Protein AF-A0ABD3V8M8-F1 (afdb_monomer_lite)

pLDDT: mean 83.66, std 17.3, range [27.36, 97.94]

Organism: Sinanodonta woodiana (NCBI:txid1069815)

Sequence (387 aa):
MGSSLWENGREEFEVKFHVQVLQKCHTELVKNLDVDLVLDYMASKEIIHPVTMRDIRELKITSVMTRELIQYLMKRDDQFYQKFKECLEESGQQHLKKHLENVEKNTEVKESEDASCDRSSQTNSVNTEMKSSKRPVNTISSLSKGSTDWTLLVRVISKSNIFRKRKMDGRYYKIIKYFSVFFRDESGEIRGVFFKDSVKNFEQFYDLLQIKQVFYVSGASVTETNPLYDRAYLELKINNKTTIEPCRVGVDIPIIGEYRFTKINGLRYRQNDEFVDVIGVVDSIGEIETIPTKYKKEETKRELNLVDQSGMVVTVTFWGRHARSIGVKLKKIIALLRVKVSDWRGLSLSMQASTLMHIEPDIQETHLLRKWYDDIGNGKVFTMVFR

Secondary structure (DSSP, 8-state):
----------------HHHHHHHHHHHHHHHH--HHHHHHHHHHTT-S-HHHHHHHHTT--HHHHHHHHHHHHHTS-HHHHHHHHHHHHHTT-HHHHHHHHHHHHHHHHHHHHTTS------------------PPPBPGGG--TT--S-EEEEEEEEE---EEEEEEETTEEEEEEEEEEEEE-SS-EEEEEEETTT-TTHHHHHHH--TT-EEEEESPEEEEPPTTT-S-SEEEEE-TT-EEEE--S-----SS----BPPGGGGGGSPTT-EEEEEEEEEEEPPPEEEE-TTS-EEEEEEEEEE-TTSEEEEEEEEHHHHH-----TT-EEEEEEEEEE-TTSSEEE--TT-EEEES-SSHHHHHHHHHIIIIITTPPPEEP--

Foldseek 3Di:
DDDDDDDDDDPDPDQALLLVLLVVCVVVQLVDPPLLQLLVLCVVVVLDDPVLSVVLVVVVDSSSSSVSVSVVQSVDHVVSVVVSLVSCVVSVVPVSSVSSVVSSVVVVVVVVVVVDDDDDDDDDDDDDDDDDPPQDADAPVPDDAFDFFHKHWWAWLAKFDWDWDWDDDPPDTDIKTKIKTWIFAPVGIAIEIEIVVFAVCRVVCNVVRDHGFIKIKHRFGWHADDQLVFPDRIHTYDGHRIDIGTDPDPDDGDSDDDADADEQLNLQVPDASGFHKHKFFFADKADWDWDQDPVRDIKIKIWTWGDFPVLEIAIEIDIHPCNVCVVDDGRWMKIKGRWGWHCVVFTHTYDDSPIDIDIQPPDPRSVVRNVCCVPPVPPDDGHYHGD

Radius of gyration: 25.86 Å; chains: 1; bounding box: 77×68×61 Å

Structure (mmCIF, N/CA/C/O backbone):
data_AF-A0ABD3V8M8-F1
#
_entry.id   AF-A0ABD3V8M8-F1
#
loop_
_atom_site.group_PDB
_atom_site.id
_atom_site.type_symbol
_atom_site.label_atom_id
_atom_site.label_alt_id
_atom_site.label_comp_id
_atom_site.label_asym_id
_atom_site.label_entity_id
_atom_site.label_seq_id
_atom_site.pdbx_PDB_ins_code
_atom_site.Cartn_x
_atom_site.Cartn_y
_atom_site.Cartn_z
_atom_site.occupancy
_atom_site.B_iso_or_equiv
_atom_site.auth_seq_id
_atom_site.auth_comp_id
_atom_site.auth_asym_id
_atom_site.auth_atom_id
_atom_site.pdbx_PDB_model_num
ATOM 1 N N . MET A 1 1 ? 53.193 -2.538 -29.709 1.00 36.38 1 MET A N 1
ATOM 2 C CA . MET A 1 1 ? 53.057 -3.951 -29.295 1.00 36.38 1 MET A CA 1
ATOM 3 C C . MET A 1 1 ? 53.160 -3.989 -27.783 1.00 36.38 1 MET A C 1
ATOM 5 O O . MET A 1 1 ? 54.086 -3.382 -27.268 1.00 36.38 1 MET A O 1
ATOM 9 N N . GLY A 1 2 ? 52.202 -4.618 -27.101 1.00 33.72 2 GLY A N 1
ATOM 10 C CA . GLY A 1 2 ? 52.181 -4.725 -25.637 1.00 33.72 2 GLY A CA 1
ATOM 11 C C . GLY A 1 2 ? 50.814 -4.399 -25.039 1.00 33.72 2 GLY A C 1
ATOM 12 O O . GLY A 1 2 ? 50.649 -3.359 -24.417 1.00 33.72 2 GLY A O 1
ATOM 13 N N . SER A 1 3 ? 49.839 -5.273 -25.294 1.00 30.88 3 SER A N 1
ATOM 14 C CA . SER A 1 3 ? 48.557 -5.364 -24.582 1.00 30.88 3 SER A CA 1
ATOM 15 C C . SER A 1 3 ? 48.556 -6.673 -23.774 1.00 30.88 3 SER A C 1
ATOM 17 O O . SER A 1 3 ? 49.321 -7.576 -24.115 1.00 30.88 3 SER A O 1
ATOM 19 N N . SER A 1 4 ? 47.672 -6.773 -22.775 1.00 29.58 4 SER A N 1
ATOM 20 C CA . SER A 1 4 ? 47.567 -7.767 -21.675 1.00 29.58 4 SER A CA 1
ATOM 21 C C . SER A 1 4 ? 48.453 -7.417 -20.468 1.00 29.58 4 SER A C 1
ATOM 23 O O . SER A 1 4 ? 49.637 -7.157 -20.619 1.00 29.58 4 SER A O 1
ATOM 25 N N . LEU A 1 5 ? 47.933 -7.253 -19.247 1.00 29.69 5 LEU A N 1
ATOM 26 C CA . LEU A 1 5 ? 47.105 -8.197 -18.496 1.00 29.69 5 LEU A CA 1
ATOM 27 C C . LEU A 1 5 ? 46.041 -7.471 -17.644 1.00 29.69 5 LEU A C 1
ATOM 29 O O . LEU A 1 5 ? 46.367 -6.795 -16.673 1.00 29.69 5 LEU A O 1
ATOM 33 N N . TRP A 1 6 ? 44.769 -7.664 -17.989 1.00 32.56 6 TRP A N 1
ATOM 34 C CA . TRP A 1 6 ? 43.633 -7.537 -17.072 1.00 32.56 6 TRP A CA 1
ATOM 35 C C . TRP A 1 6 ? 42.744 -8.760 -17.299 1.00 32.56 6 TRP A C 1
ATOM 37 O O . TRP A 1 6 ? 41.742 -8.690 -18.002 1.00 32.56 6 TRP A O 1
ATOM 47 N N . GLU A 1 7 ? 43.142 -9.895 -16.738 1.00 34.44 7 GLU A N 1
ATOM 48 C CA . GLU A 1 7 ? 42.256 -11.037 -16.521 1.00 34.44 7 GLU A CA 1
ATOM 49 C C . GLU A 1 7 ? 42.127 -11.212 -15.013 1.00 34.44 7 GLU A C 1
ATOM 51 O O . GLU A 1 7 ? 42.996 -11.774 -14.361 1.00 34.44 7 GLU A O 1
ATOM 56 N N . ASN A 1 8 ? 41.050 -10.662 -14.456 1.00 32.38 8 ASN A N 1
ATOM 57 C CA . ASN A 1 8 ? 40.520 -11.095 -13.172 1.00 32.38 8 ASN A CA 1
ATOM 58 C C . ASN A 1 8 ? 39.045 -11.425 -13.384 1.00 32.38 8 ASN A C 1
ATOM 60 O O . ASN A 1 8 ? 38.299 -10.658 -14.000 1.00 32.38 8 ASN A O 1
ATOM 64 N N . GLY A 1 9 ? 38.701 -12.635 -12.953 1.00 29.36 9 GLY A N 1
ATOM 65 C CA . GLY A 1 9 ? 37.563 -13.408 -13.410 1.00 29.36 9 GLY A CA 1
ATOM 66 C C . GLY A 1 9 ? 36.205 -12.807 -13.076 1.00 29.36 9 GLY A C 1
ATOM 67 O O . GLY A 1 9 ? 35.967 -12.263 -11.999 1.00 29.36 9 GLY A O 1
ATOM 68 N N . ARG A 1 10 ? 35.288 -12.968 -14.028 1.00 32.22 10 ARG A N 1
ATOM 69 C CA . ARG A 1 10 ? 33.863 -13.071 -13.743 1.00 32.22 10 ARG A CA 1
ATOM 70 C C . ARG A 1 10 ? 33.610 -14.516 -13.325 1.00 32.22 10 ARG A C 1
ATOM 72 O O . ARG A 1 10 ? 33.565 -15.386 -14.184 1.00 32.22 10 ARG A O 1
ATOM 79 N N . GLU A 1 11 ? 33.477 -14.763 -12.028 1.00 31.34 11 GLU A N 1
ATOM 80 C CA . GLU A 1 11 ? 32.766 -15.951 -11.558 1.00 31.34 11 GLU A CA 1
ATOM 81 C C . GLU A 1 11 ? 31.283 -15.749 -11.900 1.00 31.34 11 GLU A C 1
ATOM 83 O O . GLU A 1 11 ? 30.602 -14.891 -11.331 1.00 31.34 11 GLU A O 1
ATOM 88 N N . GLU A 1 12 ? 30.797 -16.477 -12.904 1.00 32.91 12 GLU A N 1
ATOM 89 C CA . GLU A 1 12 ? 29.366 -16.691 -13.092 1.00 32.91 12 GLU A CA 1
ATOM 90 C C . GLU A 1 12 ? 28.855 -17.440 -11.857 1.00 32.91 12 GLU A C 1
ATOM 92 O O . GLU A 1 12 ? 29.271 -18.563 -11.583 1.00 32.91 12 GLU A O 1
ATOM 97 N N . PHE A 1 13 ? 27.989 -16.801 -11.066 1.00 40.09 13 PHE A N 1
ATOM 98 C CA . PHE A 1 13 ? 27.285 -17.473 -9.977 1.00 40.09 13 PHE A CA 1
ATOM 99 C C . PHE A 1 13 ? 26.282 -18.450 -10.591 1.00 40.09 13 PHE A C 1
ATOM 101 O O . PHE A 1 13 ? 25.132 -18.095 -10.852 1.00 40.09 13 PHE A O 1
ATOM 108 N N . GLU A 1 14 ? 26.733 -19.673 -10.843 1.00 46.88 14 GLU A N 1
ATOM 109 C CA . GLU A 1 14 ? 25.865 -20.797 -11.157 1.00 46.88 14 GLU A CA 1
ATOM 110 C C . GLU A 1 14 ? 24.851 -20.948 -10.013 1.00 46.88 14 GLU A C 1
ATOM 112 O O . GLU A 1 14 ? 25.204 -21.073 -8.833 1.00 46.88 14 GLU A O 1
ATOM 117 N N . VAL A 1 15 ? 23.562 -20.823 -10.337 1.00 60.47 15 VAL A N 1
ATOM 118 C CA . VAL A 1 15 ? 22.492 -20.953 -9.347 1.00 60.47 15 VAL A CA 1
ATOM 119 C C . VAL A 1 15 ? 22.455 -22.412 -8.918 1.00 60.47 15 VAL A C 1
ATOM 121 O O . VAL A 1 15 ? 21.972 -23.260 -9.664 1.00 60.47 15 VAL A O 1
ATOM 124 N N . LYS A 1 16 ? 22.967 -22.684 -7.712 1.00 79.25 16 LYS A N 1
ATOM 125 C CA . LYS A 1 16 ? 23.054 -24.032 -7.138 1.00 79.25 16 LYS A CA 1
ATOM 126 C C . LYS A 1 16 ? 21.720 -24.771 -7.276 1.00 79.25 16 LYS A C 1
ATOM 128 O O . LYS A 1 16 ? 20.665 -24.215 -6.965 1.00 79.25 16 LYS A O 1
ATOM 133 N N . PHE A 1 17 ? 21.775 -26.028 -7.698 1.00 83.50 17 PHE A N 1
ATOM 134 C CA . PHE A 1 17 ? 20.607 -26.854 -8.011 1.00 83.50 17 PHE A CA 1
ATOM 135 C C . PHE A 1 17 ? 19.557 -26.871 -6.882 1.00 83.50 17 PHE A C 1
ATOM 137 O O . PHE A 1 17 ? 18.370 -26.637 -7.129 1.00 83.50 17 PHE A O 1
ATOM 144 N N . HIS A 1 18 ? 19.982 -27.014 -5.618 1.00 87.69 18 HIS A N 1
ATOM 145 C CA . HIS A 1 18 ? 19.052 -27.002 -4.481 1.00 87.69 18 HIS A CA 1
ATOM 146 C C . HIS A 1 18 ? 18.259 -25.694 -4.332 1.00 87.69 18 HIS A C 1
ATOM 148 O O . HIS A 1 18 ? 17.133 -25.708 -3.832 1.00 87.69 18 HIS A O 1
ATOM 154 N N . VAL A 1 19 ? 18.810 -24.558 -4.770 1.00 87.44 19 VAL A N 1
ATOM 155 C CA . VAL A 1 19 ? 18.136 -23.253 -4.714 1.00 87.44 19 VAL A CA 1
ATOM 156 C C . VAL A 1 19 ? 16.928 -23.259 -5.644 1.00 87.44 19 VAL A C 1
ATOM 158 O O . VAL A 1 19 ? 15.850 -22.815 -5.246 1.00 87.44 19 VAL A O 1
ATOM 161 N N . GLN A 1 20 ? 17.070 -23.823 -6.847 1.00 86.69 20 GLN A N 1
ATOM 162 C CA . GLN A 1 20 ? 15.970 -23.951 -7.805 1.00 86.69 20 GLN A CA 1
ATOM 163 C C . GLN A 1 20 ? 14.861 -24.871 -7.271 1.00 86.69 20 GLN A C 1
ATOM 165 O O . GLN A 1 20 ? 13.671 -24.576 -7.410 1.00 86.69 20 GLN A O 1
ATOM 170 N N . VAL A 1 21 ? 15.244 -25.974 -6.623 1.00 89.00 21 VAL A N 1
ATOM 171 C CA . VAL A 1 21 ? 14.307 -26.934 -6.022 1.00 89.00 21 VAL A CA 1
ATOM 172 C C . VAL A 1 21 ? 13.547 -26.294 -4.857 1.00 89.00 21 VAL A C 1
ATOM 174 O O . VAL A 1 21 ? 12.318 -26.354 -4.814 1.00 89.00 21 VAL A O 1
ATOM 177 N N . LEU A 1 22 ? 14.245 -25.608 -3.946 1.00 88.94 22 LEU A N 1
ATOM 178 C CA . LEU A 1 22 ? 13.628 -24.907 -2.814 1.00 88.94 22 LEU A CA 1
ATOM 179 C C . LEU A 1 22 ? 12.677 -23.790 -3.263 1.00 88.94 22 LEU A C 1
ATOM 181 O O . LEU A 1 22 ? 11.625 -23.613 -2.650 1.00 88.94 22 LEU A O 1
ATOM 185 N N . GLN A 1 23 ? 12.993 -23.075 -4.347 1.00 86.62 23 GLN A N 1
ATOM 186 C CA . GLN A 1 23 ? 12.099 -22.065 -4.928 1.00 86.62 23 GLN A CA 1
ATOM 187 C C . GLN A 1 23 ? 10.798 -22.679 -5.455 1.00 86.62 23 GLN A C 1
ATOM 189 O O . GLN A 1 23 ? 9.720 -22.146 -5.189 1.00 86.62 23 GLN A O 1
ATOM 194 N N . LYS A 1 24 ? 10.877 -23.817 -6.157 1.00 88.00 24 LYS A N 1
ATOM 195 C CA . LYS A 1 24 ? 9.699 -24.539 -6.672 1.00 88.00 24 LYS A CA 1
ATOM 196 C C . LYS A 1 24 ? 8.842 -25.130 -5.545 1.00 88.00 24 LYS A C 1
ATOM 198 O O . LYS A 1 24 ? 7.618 -25.116 -5.640 1.00 88.00 24 LYS A O 1
ATOM 203 N N . CYS A 1 25 ? 9.471 -25.592 -4.466 1.00 87.69 25 CYS A N 1
ATOM 204 C CA . CYS A 1 25 ? 8.803 -26.233 -3.327 1.00 87.69 25 CYS A CA 1
ATOM 205 C C . CYS A 1 25 ? 8.387 -25.261 -2.214 1.00 87.69 25 CYS A C 1
ATOM 207 O O . CYS A 1 25 ? 7.766 -25.678 -1.237 1.00 87.69 25 CYS A O 1
ATOM 209 N N . HIS A 1 26 ? 8.714 -23.970 -2.335 1.00 88.50 26 HIS A N 1
ATOM 210 C CA . HIS A 1 26 ? 8.552 -22.978 -1.271 1.00 88.50 26 HIS A CA 1
ATOM 211 C C . HIS A 1 26 ? 7.131 -22.952 -0.691 1.00 88.50 26 HIS A C 1
ATOM 213 O O . HIS A 1 26 ? 6.944 -22.976 0.523 1.00 88.50 26 HIS A O 1
ATOM 219 N N . THR A 1 27 ? 6.111 -22.922 -1.551 1.00 81.56 27 THR A N 1
ATOM 220 C CA . THR A 1 27 ? 4.706 -22.878 -1.119 1.00 81.56 27 THR A CA 1
ATOM 221 C C . THR A 1 27 ? 4.294 -24.139 -0.365 1.00 81.56 27 THR A C 1
ATOM 223 O O . THR A 1 27 ? 3.556 -24.040 0.613 1.00 81.56 27 THR A O 1
ATOM 226 N N . GLU A 1 28 ? 4.776 -25.303 -0.797 1.00 87.94 28 GLU A N 1
ATOM 227 C CA . GLU A 1 28 ? 4.452 -26.585 -0.172 1.00 87.94 28 GLU A CA 1
ATOM 228 C C . GLU A 1 28 ? 5.120 -26.716 1.199 1.00 87.94 28 GLU A C 1
ATOM 230 O O . GLU A 1 28 ? 4.474 -27.112 2.168 1.00 87.94 28 GLU A O 1
ATOM 235 N N . LEU A 1 29 ? 6.382 -26.287 1.309 1.00 88.00 29 LEU A N 1
ATOM 236 C CA . LEU A 1 29 ? 7.105 -26.239 2.578 1.00 88.00 29 LEU A CA 1
ATOM 237 C C . LEU A 1 29 ? 6.437 -25.270 3.561 1.00 88.00 29 LEU A C 1
ATOM 239 O O . LEU A 1 29 ? 6.158 -25.647 4.688 1.00 88.00 29 LEU A O 1
ATOM 243 N N . VAL A 1 30 ? 6.092 -24.048 3.142 1.00 89.56 30 VAL A N 1
ATOM 244 C CA . VAL A 1 30 ? 5.440 -23.058 4.028 1.00 89.56 30 VAL A CA 1
ATOM 245 C C . VAL A 1 30 ? 4.093 -23.539 4.575 1.00 89.56 30 VAL A C 1
ATOM 247 O O . VAL A 1 30 ? 3.696 -23.116 5.660 1.00 89.56 30 VAL A O 1
ATOM 250 N N . LYS A 1 31 ? 3.377 -24.388 3.832 1.00 86.19 31 LYS A N 1
ATOM 251 C CA . LYS A 1 31 ? 2.075 -24.919 4.250 1.00 86.19 31 LYS A CA 1
ATOM 252 C C . LYS A 1 31 ? 2.182 -26.110 5.194 1.00 86.19 31 LYS A C 1
ATOM 254 O O . LYS A 1 31 ? 1.346 -26.229 6.082 1.00 86.19 31 LYS A O 1
ATOM 259 N N . ASN A 1 32 ? 3.160 -26.983 4.973 1.00 89.69 32 ASN A N 1
ATOM 260 C CA . ASN A 1 32 ? 3.147 -28.329 5.547 1.00 89.69 32 ASN A CA 1
ATOM 261 C C . ASN A 1 32 ? 4.366 -28.649 6.425 1.00 89.69 32 ASN A C 1
ATOM 263 O O . ASN A 1 32 ? 4.366 -29.684 7.084 1.00 89.69 32 ASN A O 1
ATOM 267 N N . LEU A 1 33 ? 5.398 -27.798 6.437 1.00 92.94 33 LEU A N 1
ATOM 268 C CA . LEU A 1 33 ? 6.588 -28.004 7.258 1.00 92.94 33 LEU A CA 1
ATOM 269 C C . LEU A 1 33 ? 6.295 -27.683 8.725 1.00 92.94 33 LEU A C 1
ATOM 271 O O . LEU A 1 33 ? 6.003 -26.538 9.077 1.00 92.94 33 LEU A O 1
ATOM 275 N N . ASP A 1 34 ? 6.479 -28.674 9.593 1.00 93.50 34 ASP A N 1
ATOM 276 C CA . ASP A 1 34 ? 6.664 -28.432 11.020 1.00 93.50 34 ASP A CA 1
ATOM 277 C C . ASP A 1 34 ? 8.107 -27.964 11.247 1.00 93.50 34 ASP A C 1
ATOM 279 O O . ASP A 1 34 ? 9.053 -28.751 11.370 1.00 93.50 34 ASP A O 1
ATOM 283 N N . VAL A 1 35 ? 8.270 -26.642 11.187 1.00 92.88 35 VAL A N 1
ATOM 284 C CA . VAL A 1 35 ? 9.564 -25.962 11.260 1.00 92.88 35 VAL A CA 1
ATOM 285 C C . VAL A 1 35 ? 10.217 -26.102 12.630 1.00 92.88 35 VAL A C 1
ATOM 287 O O . VAL A 1 35 ? 11.436 -26.214 12.694 1.00 92.88 35 VAL A O 1
ATOM 290 N N . ASP A 1 36 ? 9.443 -26.133 13.716 1.00 91.06 36 ASP A N 1
ATOM 291 C CA . ASP A 1 36 ? 10.000 -26.247 15.065 1.00 91.06 36 ASP A CA 1
ATOM 292 C C . ASP A 1 36 ? 10.630 -27.618 15.273 1.00 91.06 36 ASP A C 1
ATOM 294 O O . ASP A 1 36 ? 11.770 -27.701 15.737 1.00 91.06 36 ASP A O 1
ATOM 298 N N . LEU A 1 37 ? 9.929 -28.669 14.839 1.00 91.88 37 LEU A N 1
ATOM 299 C CA . LEU A 1 37 ? 10.444 -30.028 14.895 1.00 91.88 37 LEU A CA 1
ATOM 300 C C . LEU A 1 37 ? 11.715 -30.168 14.049 1.00 91.88 37 LEU A C 1
ATOM 302 O O . LEU A 1 37 ? 12.717 -30.703 14.511 1.00 91.88 37 LEU A O 1
ATOM 306 N N . VAL A 1 38 ? 11.722 -29.639 12.824 1.00 92.75 38 VAL A N 1
ATOM 307 C CA . VAL A 1 38 ? 12.903 -29.725 11.945 1.00 92.75 38 VAL A CA 1
ATOM 308 C C . VAL A 1 38 ? 14.083 -28.930 12.486 1.00 92.75 38 VAL A C 1
ATOM 310 O O . VAL A 1 38 ? 15.213 -29.407 12.399 1.00 92.75 38 VAL A O 1
ATOM 313 N N . LEU A 1 39 ? 13.850 -27.762 13.088 1.00 92.12 39 LEU A N 1
ATOM 314 C CA . LEU A 1 39 ? 14.908 -26.988 13.731 1.00 92.12 39 LEU A CA 1
ATOM 315 C C . LEU A 1 39 ? 15.575 -27.779 14.862 1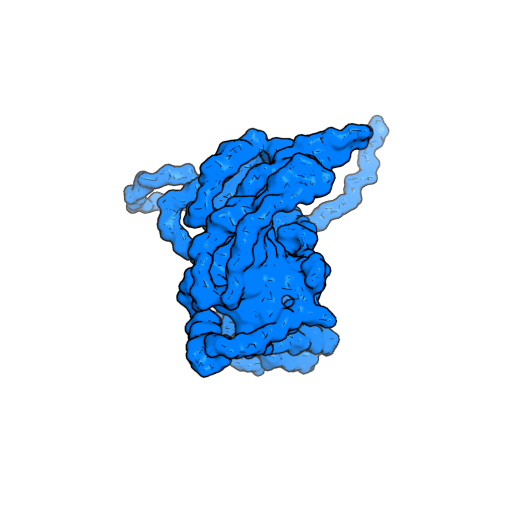.00 92.12 39 LEU A C 1
ATOM 317 O O . LEU A 1 39 ? 16.803 -27.773 14.933 1.00 92.12 39 LEU A O 1
ATOM 321 N N . ASP A 1 40 ? 14.811 -28.495 15.694 1.00 90.75 40 ASP A N 1
ATOM 322 C CA . ASP A 1 40 ? 15.369 -29.321 16.776 1.00 90.75 40 ASP A CA 1
ATOM 323 C C . ASP A 1 40 ? 16.269 -30.447 16.245 1.00 90.75 40 ASP A C 1
ATOM 325 O O . ASP A 1 40 ? 17.369 -30.654 16.762 1.00 90.75 40 ASP A O 1
ATOM 329 N N . TYR A 1 41 ? 15.867 -31.116 15.159 1.00 91.06 41 TYR A N 1
ATOM 330 C CA . TYR A 1 41 ? 16.704 -32.125 14.495 1.00 91.06 41 TYR A CA 1
ATOM 331 C C . TYR A 1 41 ? 17.927 -31.519 13.794 1.00 91.06 41 TYR A C 1
ATOM 333 O O . TYR A 1 41 ? 19.006 -32.110 13.786 1.00 91.06 41 TYR A O 1
ATOM 341 N N . MET A 1 42 ? 17.801 -30.325 13.212 1.00 92.44 42 MET A N 1
ATOM 342 C CA . MET A 1 42 ? 18.949 -29.625 12.634 1.00 92.44 42 MET A CA 1
ATOM 343 C C . MET A 1 42 ? 19.948 -29.193 13.714 1.00 92.44 42 MET A C 1
ATOM 345 O O . MET A 1 42 ? 21.152 -29.183 13.460 1.00 92.44 42 MET A O 1
ATOM 349 N N . ALA A 1 43 ? 19.476 -28.841 14.911 1.00 89.62 43 ALA A N 1
ATOM 350 C CA . ALA A 1 43 ? 20.338 -28.487 16.032 1.00 89.62 43 ALA A CA 1
ATOM 351 C C . ALA A 1 43 ? 21.032 -29.716 16.633 1.00 89.62 43 ALA A C 1
ATOM 353 O O . ALA A 1 43 ? 22.230 -29.650 16.901 1.00 89.62 43 ALA A O 1
ATOM 354 N N . SER A 1 44 ? 20.328 -30.844 16.788 1.00 89.19 44 SER A N 1
ATOM 355 C CA . SER A 1 44 ? 20.919 -32.083 17.323 1.00 89.19 44 SER A CA 1
ATOM 356 C C . SER A 1 44 ? 22.042 -32.646 16.445 1.00 89.19 44 SER A C 1
ATOM 358 O O . SER A 1 44 ? 22.958 -33.286 16.954 1.00 89.19 44 SER A O 1
ATOM 360 N N . LYS A 1 45 ? 22.003 -32.361 15.138 1.00 86.38 45 LYS A N 1
ATOM 361 C CA . LYS A 1 45 ? 23.038 -32.719 14.157 1.00 86.38 45 LYS A CA 1
ATOM 362 C C . LYS A 1 45 ? 24.096 -31.634 13.919 1.00 86.38 45 LYS A C 1
ATOM 364 O O . LYS A 1 45 ? 24.886 -31.763 12.985 1.00 86.38 45 LYS A O 1
ATOM 369 N N . GLU A 1 46 ? 24.079 -30.548 14.694 1.00 85.50 46 GLU A N 1
ATOM 370 C CA . GLU A 1 46 ? 24.973 -29.389 14.526 1.00 85.50 46 GLU A CA 1
ATOM 371 C C . GLU A 1 46 ? 24.923 -28.768 13.110 1.00 85.50 46 GLU A C 1
ATOM 373 O O . GLU A 1 46 ? 25.874 -28.144 12.639 1.00 85.50 46 GLU A O 1
ATOM 378 N N . ILE A 1 47 ? 23.794 -28.926 12.409 1.00 87.25 47 ILE A N 1
ATOM 379 C CA . ILE A 1 47 ? 23.574 -28.378 11.064 1.00 87.25 47 ILE A CA 1
ATOM 380 C C . ILE A 1 47 ? 23.283 -26.879 11.165 1.00 87.25 47 ILE A C 1
ATOM 382 O O . ILE A 1 47 ? 23.806 -26.088 10.386 1.00 87.25 47 ILE A O 1
ATOM 386 N N . ILE A 1 48 ? 22.459 -26.460 12.129 1.00 89.06 48 ILE A N 1
ATOM 387 C CA . ILE A 1 48 ? 22.106 -25.049 12.327 1.00 89.06 48 ILE A CA 1
ATOM 388 C C . ILE A 1 48 ? 22.772 -24.473 13.578 1.00 89.06 48 ILE A C 1
ATOM 390 O O . ILE A 1 48 ? 22.805 -25.097 14.635 1.00 89.06 48 ILE A O 1
ATOM 394 N N . HIS A 1 49 ? 23.280 -23.244 13.469 1.00 87.06 49 HIS A N 1
ATOM 395 C CA . HIS A 1 49 ? 23.874 -22.550 14.608 1.00 87.06 49 HIS A CA 1
ATOM 396 C C . HIS A 1 49 ? 22.790 -22.157 15.638 1.00 87.06 49 HIS A C 1
ATOM 398 O O . HIS A 1 49 ? 21.752 -21.623 15.228 1.00 87.06 49 HIS A O 1
ATOM 404 N N . PRO A 1 50 ? 23.028 -22.308 16.959 1.00 82.31 50 PRO A N 1
ATOM 405 C CA . PRO A 1 50 ? 22.028 -22.020 17.996 1.00 82.31 50 PRO A CA 1
ATOM 406 C C . PRO A 1 50 ? 21.449 -20.600 17.948 1.00 82.31 50 PRO A C 1
ATOM 408 O O . PRO A 1 50 ? 20.268 -20.398 18.213 1.00 82.31 50 PRO A O 1
ATOM 411 N N . VAL A 1 51 ? 22.264 -19.610 17.562 1.00 86.69 51 VAL A N 1
ATOM 412 C CA . VAL A 1 51 ? 21.802 -18.219 17.383 1.00 86.69 51 VAL A CA 1
ATOM 413 C C . VAL A 1 51 ? 20.794 -18.118 16.239 1.00 86.69 51 VAL A C 1
ATOM 415 O O . VAL A 1 51 ? 19.714 -17.584 16.440 1.00 86.69 51 VAL A O 1
ATOM 418 N N . THR A 1 52 ? 21.085 -18.713 15.078 1.00 86.00 52 THR A N 1
ATOM 419 C CA . THR A 1 52 ? 20.161 -18.710 13.933 1.00 86.00 52 THR A CA 1
ATOM 420 C C . THR A 1 52 ? 18.852 -19.416 14.274 1.00 86.00 52 THR A C 1
ATOM 422 O O . THR A 1 52 ? 17.782 -18.943 13.910 1.00 86.00 52 THR A O 1
ATOM 425 N N . MET A 1 53 ? 18.918 -20.529 15.006 1.00 89.06 53 MET A N 1
ATOM 426 C CA . MET A 1 53 ? 17.725 -21.227 15.485 1.00 89.06 53 MET A CA 1
ATOM 427 C C . MET A 1 53 ? 16.868 -20.325 16.387 1.00 89.06 53 MET A C 1
ATOM 429 O O . MET A 1 53 ? 15.647 -20.278 16.233 1.00 89.06 53 MET A O 1
ATOM 433 N N . ARG A 1 54 ? 17.507 -19.585 17.304 1.00 87.94 54 ARG A N 1
ATOM 434 C CA . ARG A 1 54 ? 16.824 -18.634 18.187 1.00 87.94 54 ARG A CA 1
ATOM 435 C C . ARG A 1 54 ? 16.168 -17.506 17.394 1.00 87.94 54 ARG A C 1
ATOM 437 O O . ARG A 1 54 ? 14.994 -17.234 17.619 1.00 87.94 54 ARG A O 1
ATOM 444 N N . ASP A 1 55 ? 16.893 -16.921 16.443 1.00 89.00 55 ASP A N 1
ATOM 445 C CA . ASP A 1 55 ? 16.401 -15.831 15.594 1.00 89.00 55 ASP A CA 1
ATOM 446 C C . ASP A 1 55 ? 15.168 -16.263 14.787 1.00 89.00 55 ASP A C 1
ATOM 448 O O . ASP A 1 55 ? 14.185 -15.529 14.707 1.00 89.00 55 ASP A O 1
ATOM 452 N N . ILE A 1 56 ? 15.180 -17.486 14.239 1.00 88.19 56 ILE A N 1
ATOM 453 C CA . ILE A 1 56 ? 14.024 -18.043 13.524 1.00 88.19 56 ILE A CA 1
ATOM 454 C C . ILE A 1 56 ? 12.838 -18.214 14.485 1.00 88.19 56 ILE A C 1
ATOM 456 O O . ILE A 1 56 ? 11.732 -17.782 14.166 1.00 88.19 56 ILE A O 1
ATOM 460 N N . ARG A 1 57 ? 13.051 -18.764 15.688 1.00 90.12 57 ARG A N 1
ATOM 461 C CA . ARG A 1 57 ? 11.988 -18.965 16.693 1.00 90.12 57 ARG A CA 1
ATOM 462 C C . ARG A 1 57 ? 11.389 -17.663 17.238 1.00 90.12 57 ARG A C 1
ATOM 464 O O . ARG A 1 57 ? 10.210 -17.628 17.597 1.00 90.12 57 ARG A O 1
ATOM 471 N N . GLU A 1 58 ? 12.149 -16.569 17.264 1.00 89.75 58 GLU A N 1
ATOM 472 C CA . GLU A 1 58 ? 11.665 -15.254 17.713 1.00 89.75 58 GLU A CA 1
ATOM 473 C C . GLU A 1 58 ? 10.548 -14.674 16.815 1.00 89.75 58 GLU A C 1
ATOM 475 O O . GLU A 1 58 ? 9.806 -13.788 17.251 1.00 89.75 58 GLU A O 1
ATOM 480 N N . LEU A 1 59 ? 10.354 -15.204 15.600 1.00 83.81 59 LEU A N 1
ATOM 481 C CA . LEU A 1 59 ? 9.364 -14.719 14.627 1.00 83.81 59 LEU A CA 1
ATOM 482 C C . LEU A 1 59 ? 7.916 -15.129 14.946 1.00 83.81 59 LEU A C 1
ATOM 484 O O . LEU A 1 59 ? 6.993 -14.583 14.338 1.00 83.81 59 LEU A O 1
ATOM 488 N N . LYS A 1 60 ? 7.698 -16.051 15.898 1.00 80.12 60 LYS A N 1
ATOM 489 C CA . LYS A 1 60 ? 6.400 -16.483 16.480 1.00 80.12 60 LYS A CA 1
ATOM 490 C C . LYS A 1 60 ? 5.330 -17.028 15.519 1.00 80.12 60 LYS A C 1
ATOM 492 O O . LYS A 1 60 ? 4.320 -17.546 15.986 1.00 80.12 60 LYS A O 1
ATOM 497 N N . ILE A 1 61 ? 5.506 -16.905 14.205 1.00 85.44 61 ILE A N 1
ATOM 498 C CA . ILE A 1 61 ? 4.549 -17.325 13.176 1.00 85.44 61 ILE A CA 1
ATOM 499 C C . ILE A 1 61 ? 5.200 -18.405 12.312 1.00 85.44 61 ILE A C 1
ATOM 501 O O . ILE A 1 61 ? 6.147 -18.117 11.584 1.00 85.44 61 ILE A O 1
ATOM 505 N N . THR A 1 62 ? 4.649 -19.622 12.321 1.00 83.62 62 THR A N 1
ATOM 506 C CA . THR A 1 62 ? 5.191 -20.813 11.632 1.00 83.62 62 THR A CA 1
ATOM 507 C C . THR A 1 62 ? 5.502 -20.583 10.155 1.00 83.62 62 THR A C 1
ATOM 509 O O . THR A 1 62 ? 6.565 -20.973 9.674 1.00 83.62 62 THR A O 1
ATOM 512 N N . SER A 1 63 ? 4.630 -19.881 9.427 1.00 82.12 63 SER A N 1
ATOM 513 C CA . SER A 1 63 ? 4.853 -19.579 8.008 1.00 82.12 63 SER A CA 1
ATOM 514 C C . SER A 1 63 ? 6.009 -18.600 7.777 1.00 82.12 63 SER A C 1
ATOM 516 O O . SER A 1 63 ? 6.702 -18.703 6.768 1.00 82.12 63 SER A O 1
ATOM 518 N N . VAL A 1 64 ? 6.255 -17.673 8.709 1.00 84.38 64 VAL A N 1
ATOM 519 C CA . VAL A 1 64 ? 7.387 -16.733 8.658 1.00 84.38 64 VAL A CA 1
ATOM 520 C C . VAL A 1 64 ? 8.680 -17.447 9.050 1.00 84.38 64 VAL A C 1
ATOM 522 O O . VAL A 1 64 ? 9.676 -17.311 8.346 1.00 84.38 64 VAL A O 1
ATOM 525 N N . MET A 1 65 ? 8.636 -18.285 10.091 1.00 90.19 65 MET A N 1
ATOM 526 C CA . MET A 1 65 ? 9.754 -19.147 10.493 1.00 90.19 65 MET A CA 1
ATOM 527 C C . MET A 1 65 ? 10.203 -20.054 9.343 1.00 90.19 65 MET A C 1
ATOM 529 O O . MET A 1 65 ? 11.388 -20.135 9.032 1.00 90.19 65 MET A O 1
ATOM 533 N N . THR A 1 66 ? 9.244 -20.676 8.652 1.00 89.88 66 THR A N 1
ATOM 534 C CA . THR A 1 66 ? 9.516 -21.550 7.506 1.00 89.88 66 THR A CA 1
ATOM 535 C C . THR A 1 66 ? 10.158 -20.789 6.349 1.00 89.88 66 THR A C 1
ATOM 537 O O . THR A 1 66 ? 11.104 -21.279 5.739 1.00 89.88 66 THR A O 1
ATOM 540 N N . ARG A 1 67 ? 9.697 -19.564 6.059 1.00 88.69 67 ARG A N 1
ATOM 541 C CA . ARG A 1 67 ? 10.301 -18.716 5.017 1.00 88.69 67 ARG A CA 1
ATOM 542 C C . ARG A 1 67 ? 11.744 -18.344 5.344 1.00 88.69 67 ARG A C 1
ATOM 544 O O . ARG A 1 67 ? 12.585 -18.398 4.452 1.00 88.69 67 ARG A O 1
ATOM 551 N N . GLU A 1 68 ? 12.035 -17.998 6.595 1.00 90.19 68 GLU A N 1
ATOM 552 C CA . GLU A 1 68 ? 13.405 -17.698 7.024 1.00 90.19 68 GLU A CA 1
ATOM 553 C C . GLU A 1 68 ? 14.303 -18.938 6.996 1.00 90.19 68 GLU A C 1
ATOM 555 O O . GLU A 1 68 ? 15.437 -18.859 6.524 1.00 90.19 68 GLU A O 1
ATOM 560 N N . LEU A 1 69 ? 13.787 -20.111 7.379 1.00 91.75 69 LEU A N 1
ATOM 561 C CA . LEU A 1 69 ? 14.518 -21.369 7.231 1.00 91.75 69 LEU A CA 1
ATOM 562 C C . LEU A 1 69 ? 14.825 -21.681 5.755 1.00 91.75 69 LEU A C 1
ATOM 564 O O . LEU A 1 69 ? 15.956 -22.035 5.432 1.00 91.75 69 LEU A O 1
ATOM 568 N N . ILE A 1 70 ? 13.866 -21.501 4.840 1.00 91.31 70 ILE A N 1
ATOM 569 C CA . ILE A 1 70 ? 14.093 -21.709 3.399 1.00 91.31 70 ILE A CA 1
ATOM 570 C C . ILE A 1 70 ? 15.146 -20.728 2.867 1.00 91.31 70 ILE A C 1
ATOM 572 O O . ILE A 1 70 ? 16.066 -21.143 2.164 1.00 91.31 70 ILE A O 1
ATOM 576 N N . GLN A 1 71 ? 15.071 -19.444 3.236 1.00 88.00 71 GLN A N 1
ATOM 577 C CA . GLN A 1 71 ? 16.093 -18.461 2.859 1.00 88.00 71 GLN A CA 1
ATOM 578 C C . GLN A 1 71 ? 17.477 -18.824 3.404 1.00 88.00 71 GLN A C 1
ATOM 580 O O . GLN A 1 71 ? 18.484 -18.609 2.727 1.00 88.00 71 GLN A O 1
ATOM 585 N N . TYR A 1 72 ? 17.538 -19.355 4.625 1.00 90.00 72 TYR A N 1
ATOM 586 C CA . TYR A 1 72 ? 18.775 -19.840 5.216 1.00 90.00 72 TYR A CA 1
ATOM 587 C C . TYR A 1 72 ? 19.346 -21.019 4.422 1.00 90.00 72 TYR A C 1
ATOM 589 O O . TYR A 1 72 ? 20.525 -20.989 4.078 1.00 90.00 72 TYR A O 1
ATOM 597 N N . LEU A 1 73 ? 18.514 -22.000 4.054 1.00 90.56 73 LEU A N 1
ATOM 598 C CA . LEU A 1 73 ? 18.911 -23.149 3.234 1.00 90.56 73 LEU A CA 1
ATOM 599 C C . LEU A 1 73 ? 19.430 -22.724 1.853 1.00 90.56 73 LEU A C 1
ATOM 601 O O . LEU A 1 73 ? 20.477 -23.201 1.435 1.00 90.56 73 LEU A O 1
ATOM 605 N N . MET A 1 74 ? 18.773 -21.769 1.187 1.00 89.00 74 MET A N 1
ATOM 606 C CA . MET A 1 74 ? 19.185 -21.267 -0.136 1.00 89.00 74 MET A CA 1
ATOM 607 C C . MET A 1 74 ? 20.554 -20.566 -0.141 1.00 89.00 74 MET A C 1
ATOM 609 O O . MET A 1 74 ? 21.162 -20.402 -1.196 1.00 89.00 74 MET A O 1
ATOM 613 N N . LYS A 1 75 ? 21.042 -20.110 1.019 1.00 86.94 75 LYS A N 1
ATOM 614 C CA . LYS A 1 75 ? 22.369 -19.486 1.159 1.00 86.94 75 LYS A CA 1
ATOM 615 C C . LYS A 1 75 ? 23.480 -20.513 1.414 1.00 86.94 75 LYS A C 1
ATOM 617 O O . LYS A 1 75 ? 24.647 -20.126 1.496 1.00 86.94 75 LYS A O 1
ATOM 622 N N . ARG A 1 76 ? 23.142 -21.795 1.590 1.00 89.12 76 ARG A N 1
ATOM 623 C CA . ARG A 1 76 ? 24.090 -22.869 1.915 1.00 89.12 76 ARG A CA 1
ATOM 624 C C . ARG A 1 76 ? 24.527 -23.629 0.659 1.00 89.12 76 ARG A C 1
ATOM 626 O O . ARG A 1 76 ? 24.389 -23.141 -0.463 1.00 89.12 76 ARG A O 1
ATOM 633 N N . ASP A 1 77 ? 25.249 -24.725 0.839 1.00 87.00 77 ASP A N 1
ATOM 634 C CA . ASP A 1 77 ? 25.684 -25.611 -0.240 1.00 87.00 77 ASP A CA 1
ATOM 635 C C . ASP A 1 77 ? 24.751 -26.823 -0.374 1.00 87.00 77 ASP A C 1
ATOM 637 O O . ASP A 1 77 ? 23.880 -27.063 0.465 1.00 87.00 77 ASP A O 1
ATOM 641 N N . ASP A 1 78 ? 24.919 -27.584 -1.456 1.00 83.81 78 ASP A N 1
ATOM 642 C CA . ASP A 1 78 ? 24.088 -28.761 -1.709 1.00 83.81 78 ASP A CA 1
ATOM 643 C C . ASP A 1 78 ? 24.269 -29.829 -0.618 1.00 83.81 78 ASP A C 1
ATOM 645 O O . ASP A 1 78 ? 23.315 -30.529 -0.287 1.00 83.81 78 ASP A O 1
ATOM 649 N N . GLN A 1 79 ? 25.452 -29.920 0.008 1.00 85.50 79 GLN A N 1
ATOM 650 C CA . GLN A 1 79 ? 25.690 -30.833 1.133 1.00 85.50 79 GLN A CA 1
ATOM 651 C C . GLN A 1 79 ? 24.808 -30.489 2.337 1.00 85.50 79 GLN A C 1
ATOM 653 O O . GLN A 1 79 ? 24.210 -31.377 2.947 1.00 85.50 79 GLN A O 1
ATOM 658 N N . PHE A 1 80 ? 24.681 -29.205 2.666 1.00 88.69 80 PHE A N 1
ATOM 659 C CA . PHE A 1 80 ? 23.785 -28.730 3.713 1.00 88.69 80 PHE A CA 1
ATOM 660 C C . PHE A 1 80 ? 22.324 -29.050 3.401 1.00 88.69 80 PHE A C 1
ATOM 662 O O . PHE A 1 80 ? 21.566 -29.466 4.278 1.00 88.69 80 PHE A O 1
ATOM 669 N N . TYR A 1 81 ? 21.932 -28.888 2.139 1.00 91.94 81 TYR A N 1
ATOM 670 C CA . TYR A 1 81 ? 20.591 -29.221 1.682 1.00 91.94 81 TYR A CA 1
ATOM 671 C C . TYR A 1 81 ? 20.285 -30.726 1.786 1.00 91.94 81 TYR A C 1
ATOM 673 O O . TYR A 1 81 ? 19.195 -31.090 2.231 1.00 91.94 81 TYR A O 1
ATOM 681 N N . GLN A 1 82 ? 21.245 -31.610 1.480 1.00 91.38 82 GLN A N 1
ATOM 682 C CA . GLN A 1 82 ? 21.075 -33.054 1.708 1.00 91.38 82 GLN A CA 1
ATOM 683 C C . GLN A 1 82 ? 20.854 -33.369 3.193 1.00 91.38 82 GLN A C 1
ATOM 685 O O . GLN A 1 82 ? 19.910 -34.082 3.533 1.00 91.38 82 GLN A O 1
ATOM 690 N N . LYS A 1 83 ? 21.637 -32.758 4.092 1.00 92.12 83 LYS A N 1
ATOM 691 C CA . LYS A 1 83 ? 21.456 -32.921 5.545 1.00 92.12 83 LYS A CA 1
ATOM 692 C C . LYS A 1 83 ? 20.083 -32.438 6.023 1.00 92.12 83 LYS A C 1
ATOM 694 O O . LYS A 1 83 ? 19.473 -33.060 6.887 1.00 92.12 83 LYS A O 1
ATOM 699 N N . PHE A 1 84 ? 19.553 -31.365 5.436 1.00 94.31 84 PHE A N 1
ATOM 700 C CA . PHE A 1 84 ? 18.179 -30.927 5.697 1.00 94.31 84 PHE A CA 1
ATOM 701 C C . PHE A 1 84 ? 17.140 -31.972 5.259 1.00 94.31 84 PHE A C 1
ATOM 703 O O . PHE A 1 84 ? 16.203 -32.244 6.010 1.00 94.31 84 PHE A O 1
ATOM 710 N N . LYS A 1 85 ? 17.310 -32.609 4.091 1.00 93.69 85 LYS A N 1
ATOM 711 C CA . LYS A 1 85 ? 16.420 -33.701 3.655 1.00 93.69 85 LYS A CA 1
ATOM 712 C C . LYS A 1 85 ? 16.453 -34.892 4.618 1.00 93.69 85 LYS A C 1
ATOM 714 O O . LYS A 1 85 ? 15.405 -35.478 4.874 1.00 93.69 85 LYS A O 1
ATOM 719 N N . GLU A 1 86 ? 17.607 -35.218 5.199 1.00 92.44 86 GLU A N 1
ATOM 720 C CA . GLU A 1 86 ? 17.699 -36.230 6.263 1.00 92.44 86 GLU A CA 1
ATOM 721 C C . GLU A 1 86 ? 16.922 -35.810 7.521 1.00 92.44 86 GLU A C 1
ATOM 723 O O . GLU A 1 86 ? 16.187 -36.615 8.088 1.00 92.44 86 GLU A O 1
ATOM 728 N N . CYS A 1 87 ? 17.010 -34.539 7.934 1.00 93.31 87 CYS A N 1
ATOM 729 C CA . CYS A 1 87 ? 16.218 -34.024 9.057 1.00 93.31 87 CYS A CA 1
ATOM 730 C C . CYS A 1 87 ? 14.705 -34.114 8.802 1.00 93.31 87 CYS A C 1
ATOM 732 O O . CYS A 1 87 ? 13.948 -34.381 9.735 1.00 93.31 87 CYS A O 1
ATOM 734 N N . LEU A 1 88 ? 14.238 -33.931 7.561 1.00 93.19 88 LEU A N 1
ATOM 735 C CA . LEU A 1 88 ? 12.824 -34.138 7.212 1.00 93.19 88 LEU A CA 1
ATOM 736 C C . LEU A 1 88 ? 12.391 -35.595 7.402 1.00 93.19 88 LEU A C 1
ATOM 738 O O . LEU A 1 88 ? 11.270 -35.858 7.820 1.00 93.19 88 LEU A O 1
ATOM 742 N N . GLU A 1 89 ? 13.260 -36.554 7.099 1.00 91.00 89 GLU A N 1
ATOM 743 C CA . GLU A 1 89 ? 12.955 -37.974 7.274 1.00 91.00 89 GLU A CA 1
ATOM 744 C C . GLU A 1 89 ? 12.922 -38.380 8.747 1.00 91.00 89 GLU A C 1
ATOM 746 O O . GLU A 1 89 ? 11.972 -39.033 9.180 1.00 91.00 89 GLU A O 1
ATOM 751 N N . GLU A 1 90 ? 13.914 -37.943 9.522 1.00 88.81 90 GLU A N 1
ATOM 752 C CA . GLU A 1 90 ? 14.037 -38.266 10.947 1.00 88.81 90 GLU A CA 1
ATOM 753 C C . GLU A 1 90 ? 12.993 -37.566 11.820 1.00 88.81 90 GLU A C 1
ATOM 755 O O . GLU A 1 90 ? 12.566 -38.126 12.827 1.00 88.81 90 GLU A O 1
ATOM 760 N N . SER A 1 91 ? 12.524 -36.386 11.405 1.00 90.56 91 SER A N 1
ATOM 761 C CA . SER A 1 91 ? 11.388 -35.697 12.032 1.00 90.56 91 SER A CA 1
ATOM 762 C C . SER A 1 91 ? 10.022 -36.283 11.641 1.00 90.56 91 SER A C 1
ATOM 764 O O . SER A 1 91 ? 8.988 -35.764 12.051 1.00 90.56 91 SER A O 1
ATOM 766 N N . GLY A 1 92 ? 9.976 -37.350 10.832 1.00 88.31 92 GLY A N 1
ATOM 767 C CA . GLY A 1 92 ? 8.726 -37.976 10.382 1.00 88.31 92 GLY A CA 1
ATOM 768 C C . GLY A 1 92 ? 8.020 -37.244 9.231 1.00 88.31 92 GLY A C 1
ATOM 769 O O . GLY A 1 92 ? 6.947 -37.659 8.793 1.00 88.31 92 GLY A O 1
ATOM 770 N N . GLN A 1 93 ? 8.629 -36.203 8.662 1.00 93.00 93 GLN A N 1
ATOM 771 C CA . GLN A 1 93 ? 8.108 -35.399 7.548 1.00 93.00 93 GLN A CA 1
ATOM 772 C C . GLN A 1 93 ? 8.538 -35.944 6.172 1.00 93.00 93 GLN A C 1
ATOM 774 O O . GLN A 1 93 ? 8.839 -35.208 5.229 1.00 93.00 93 GLN A O 1
ATOM 779 N N . GLN A 1 94 ? 8.511 -37.272 6.024 1.00 91.31 94 GLN A N 1
ATOM 780 C CA . GLN A 1 94 ? 8.960 -37.996 4.825 1.00 91.31 94 GLN A CA 1
ATOM 781 C C . GLN A 1 94 ? 8.204 -37.599 3.546 1.00 91.31 94 GLN A C 1
ATOM 783 O O . GLN A 1 94 ? 8.739 -37.709 2.444 1.00 91.31 94 GLN A O 1
ATOM 788 N N . HIS A 1 95 ? 6.957 -37.134 3.671 1.00 89.00 95 HIS A N 1
ATOM 789 C CA . HIS A 1 95 ? 6.160 -36.653 2.542 1.00 89.00 95 HIS A CA 1
ATOM 790 C C . HIS A 1 95 ? 6.774 -35.399 1.894 1.00 89.00 95 HIS A C 1
ATOM 792 O O . HIS A 1 95 ? 6.770 -35.292 0.669 1.00 89.00 95 HIS A O 1
ATOM 798 N N . LEU A 1 96 ? 7.377 -34.504 2.689 1.00 91.56 96 LEU A N 1
ATOM 799 C CA . LEU A 1 96 ? 8.075 -33.317 2.186 1.00 91.56 96 LEU A CA 1
ATOM 800 C C . LEU A 1 96 ? 9.398 -33.685 1.533 1.00 91.56 96 LEU A C 1
ATOM 802 O O . LEU A 1 96 ? 9.697 -33.176 0.457 1.00 91.56 96 LEU A O 1
ATOM 806 N N . LYS A 1 97 ? 10.151 -34.625 2.118 1.00 93.31 97 LYS A N 1
ATOM 807 C CA . LYS A 1 97 ? 11.357 -35.173 1.481 1.00 93.31 97 LYS A CA 1
ATOM 808 C C . LYS A 1 97 ? 11.033 -35.761 0.101 1.00 93.31 97 LYS A C 1
ATOM 810 O O . LYS A 1 97 ? 11.657 -35.376 -0.881 1.00 93.31 97 LYS A O 1
ATOM 815 N N . LYS A 1 98 ? 10.002 -36.609 0.002 1.00 90.50 98 LYS A N 1
ATOM 816 C CA . LYS A 1 98 ? 9.546 -37.183 -1.279 1.00 90.50 98 LYS A CA 1
ATOM 817 C C . LYS A 1 98 ? 9.099 -36.112 -2.275 1.00 90.50 98 LYS A C 1
ATOM 819 O O . LYS A 1 98 ? 9.353 -36.243 -3.468 1.00 90.50 98 LYS A O 1
ATOM 824 N N . HIS A 1 99 ? 8.431 -35.057 -1.806 1.00 90.06 99 HIS A N 1
ATOM 825 C CA . HIS A 1 99 ? 8.053 -33.934 -2.662 1.00 90.06 99 HIS A CA 1
ATOM 826 C C . HIS A 1 99 ? 9.288 -33.217 -3.224 1.00 90.06 99 HIS A C 1
ATOM 828 O O . HIS A 1 99 ? 9.350 -32.987 -4.430 1.00 90.06 99 HIS A O 1
ATOM 834 N N . LEU A 1 100 ? 10.288 -32.935 -2.380 1.00 91.31 100 LEU A N 1
ATOM 835 C CA . LEU A 1 100 ? 11.563 -32.356 -2.809 1.00 91.31 100 LEU A CA 1
ATOM 836 C C . LEU A 1 100 ? 12.251 -33.244 -3.854 1.00 91.31 100 LEU A C 1
ATOM 838 O O . LEU A 1 100 ? 12.577 -32.748 -4.924 1.00 91.31 100 LEU A O 1
ATOM 842 N N . GLU A 1 101 ? 12.369 -34.549 -3.607 1.00 92.19 101 GLU A N 1
ATOM 843 C CA . GLU A 1 101 ? 12.989 -35.508 -4.539 1.00 92.19 101 GLU A CA 1
ATOM 844 C C . GLU A 1 101 ? 12.242 -35.626 -5.876 1.00 92.19 101 GLU A C 1
ATOM 846 O O . GLU A 1 101 ? 12.850 -35.781 -6.935 1.00 92.19 101 GLU A O 1
ATOM 851 N N . ASN A 1 102 ? 10.911 -35.530 -5.865 1.00 89.31 102 ASN A N 1
ATOM 852 C CA . ASN A 1 102 ? 10.125 -35.500 -7.099 1.00 89.31 102 ASN A CA 1
ATOM 853 C C . ASN A 1 102 ? 10.387 -34.219 -7.900 1.00 89.31 102 ASN A C 1
ATOM 855 O O . ASN A 1 102 ? 10.436 -34.253 -9.130 1.00 89.31 102 ASN A O 1
ATOM 859 N N . VAL A 1 103 ? 10.563 -33.087 -7.218 1.00 89.25 103 VAL A N 1
ATOM 860 C CA . VAL A 1 103 ? 10.902 -31.817 -7.865 1.00 89.25 103 VAL A CA 1
ATOM 861 C C . VAL A 1 103 ? 12.354 -31.803 -8.348 1.00 89.25 103 VAL A C 1
ATOM 863 O O . VAL A 1 103 ? 12.599 -31.245 -9.416 1.00 89.25 103 VAL A O 1
ATOM 866 N N . GLU A 1 104 ? 13.286 -32.458 -7.648 1.00 89.75 104 GLU A N 1
ATOM 867 C CA . GLU A 1 104 ? 14.660 -32.708 -8.118 1.00 89.75 104 GLU A CA 1
ATOM 868 C C . GLU A 1 104 ? 14.638 -33.472 -9.447 1.00 89.75 104 GLU A C 1
ATOM 870 O O . GLU A 1 104 ? 15.102 -32.946 -10.456 1.00 89.75 104 GLU A O 1
ATOM 875 N N . LYS A 1 105 ? 13.966 -34.632 -9.498 1.00 85.94 105 LYS A N 1
ATOM 876 C CA . LYS A 1 105 ? 13.832 -35.442 -10.725 1.00 85.94 105 LYS A CA 1
ATOM 877 C C . LYS A 1 105 ? 13.197 -34.663 -11.875 1.00 85.94 105 LYS A C 1
ATOM 879 O O . LYS A 1 105 ? 13.683 -34.702 -12.998 1.00 85.94 105 LYS A O 1
ATOM 884 N N . ASN A 1 106 ? 12.136 -33.903 -11.604 1.00 79.88 106 ASN A N 1
ATOM 885 C CA . ASN A 1 106 ? 11.488 -33.067 -12.620 1.00 79.88 106 ASN A CA 1
ATOM 886 C C . ASN A 1 106 ? 12.353 -31.877 -13.072 1.00 79.88 106 ASN A C 1
ATOM 888 O O . ASN A 1 106 ? 12.066 -31.274 -14.107 1.00 79.88 106 ASN A O 1
ATOM 892 N N . THR A 1 107 ? 13.356 -31.486 -12.284 1.00 79.38 107 THR A N 1
ATOM 893 C CA . THR A 1 107 ? 14.305 -30.421 -12.633 1.00 79.38 107 THR A CA 1
ATOM 894 C C . THR A 1 107 ? 15.459 -30.988 -13.463 1.00 79.38 107 THR A C 1
ATOM 896 O O . THR A 1 107 ? 15.756 -30.418 -14.506 1.00 79.38 107 THR A O 1
ATOM 899 N N . GLU A 1 108 ? 15.991 -32.160 -13.102 1.00 76.69 108 GLU A N 1
ATOM 900 C CA . GLU A 1 108 ? 17.017 -32.889 -13.872 1.00 76.69 108 GLU A CA 1
ATOM 901 C C . GLU A 1 108 ? 16.514 -33.345 -15.253 1.00 76.69 108 GLU A C 1
ATOM 903 O O . GLU A 1 108 ? 17.231 -33.244 -16.250 1.00 76.69 108 GLU A O 1
ATOM 908 N N . VAL A 1 109 ? 15.258 -33.806 -15.351 1.00 65.31 109 VAL A N 1
ATOM 909 C CA . VAL A 1 109 ? 14.643 -34.201 -16.635 1.00 65.31 109 VAL A CA 1
ATOM 910 C C . VAL A 1 109 ? 14.507 -33.002 -17.578 1.00 65.31 109 VAL A C 1
ATOM 912 O O . VAL A 1 109 ? 14.719 -33.143 -18.774 1.00 65.31 109 VAL A O 1
ATOM 915 N N . LYS A 1 110 ? 14.243 -31.797 -17.058 1.00 59.66 110 LYS A N 1
ATOM 916 C CA . LYS A 1 110 ? 14.164 -30.585 -17.890 1.00 59.66 110 LYS A CA 1
ATOM 917 C C . LYS A 1 110 ? 15.532 -30.102 -18.369 1.00 59.66 110 LYS A C 1
ATOM 919 O O . LYS A 1 110 ? 15.654 -29.736 -19.530 1.00 59.66 110 LYS A O 1
ATOM 924 N N . GLU A 1 111 ? 16.561 -30.159 -17.523 1.00 58.03 111 GLU A N 1
ATOM 925 C CA . GLU A 1 111 ? 17.933 -29.813 -17.935 1.00 58.03 111 GLU A CA 1
ATOM 926 C C . GLU A 1 111 ? 18.498 -30.806 -18.968 1.00 58.03 111 GLU A C 1
ATOM 928 O O . GLU A 1 111 ? 19.263 -30.417 -19.849 1.00 58.03 111 GLU A O 1
ATOM 933 N N . SER A 1 112 ? 18.085 -32.079 -18.911 1.00 51.50 112 SER A N 1
ATOM 934 C CA . SER A 1 112 ? 18.493 -33.109 -19.879 1.00 51.50 112 SER A CA 1
ATOM 935 C C . SER A 1 112 ? 17.662 -33.119 -21.173 1.00 51.50 112 SER A C 1
ATOM 937 O O . SER A 1 112 ? 18.223 -33.374 -22.241 1.00 51.50 112 SER A O 1
ATOM 939 N N . GLU A 1 113 ? 16.370 -32.778 -21.124 1.00 48.72 113 GLU A N 1
ATOM 940 C CA . GLU A 1 113 ? 15.527 -32.571 -22.315 1.00 48.72 113 GLU A CA 1
ATOM 941 C C . GLU A 1 113 ? 15.953 -31.327 -23.115 1.00 48.72 113 GLU A C 1
ATOM 943 O O . GLU A 1 113 ? 15.984 -31.379 -24.346 1.00 48.72 113 GLU A O 1
ATOM 948 N N . ASP A 1 114 ? 16.381 -30.253 -22.441 1.00 46.16 114 ASP A N 1
ATOM 949 C CA . ASP A 1 114 ? 16.908 -29.042 -23.090 1.00 46.16 114 ASP A CA 1
ATOM 950 C C . ASP A 1 114 ? 18.308 -29.257 -23.715 1.00 46.16 114 ASP A C 1
ATOM 952 O O . ASP A 1 114 ? 18.701 -28.525 -24.627 1.00 46.16 114 ASP A O 1
ATOM 956 N N . ALA A 1 115 ? 19.049 -30.290 -23.289 1.00 43.69 115 ALA A N 1
ATOM 957 C CA . ALA A 1 115 ? 20.357 -30.659 -23.845 1.00 43.69 115 ALA A CA 1
ATOM 958 C C . ALA A 1 115 ? 20.283 -31.667 -25.013 1.00 43.69 115 ALA A C 1
ATOM 960 O O . ALA A 1 115 ? 21.264 -31.841 -25.740 1.00 43.69 115 ALA A O 1
ATOM 961 N N . SER A 1 116 ? 19.146 -32.343 -25.215 1.00 42.00 116 SER A N 1
ATOM 962 C CA . SER A 1 116 ? 19.033 -33.460 -26.160 1.00 42.00 116 SER A CA 1
ATOM 963 C C . SER A 1 116 ? 17.673 -33.515 -26.867 1.00 42.00 116 SER A C 1
ATOM 965 O O . SER A 1 116 ? 16.937 -34.493 -26.729 1.00 42.00 116 SER A O 1
ATOM 967 N N . CYS A 1 117 ? 17.352 -32.540 -27.722 1.00 30.17 117 CYS A N 1
ATOM 968 C CA . CYS A 1 117 ? 16.495 -32.846 -28.872 1.00 30.17 117 CYS A CA 1
ATOM 969 C C . CYS A 1 117 ? 16.605 -31.831 -30.015 1.00 30.17 117 CYS A C 1
ATOM 971 O O . CYS A 1 117 ? 15.904 -30.824 -30.062 1.00 30.17 117 CYS A O 1
ATOM 973 N N . ASP A 1 118 ? 17.429 -32.185 -30.999 1.00 37.56 118 ASP A N 1
ATOM 974 C CA . ASP A 1 118 ? 17.334 -31.719 -32.378 1.00 37.56 118 ASP A CA 1
ATOM 975 C C . ASP A 1 118 ? 16.990 -32.942 -33.250 1.00 37.56 118 ASP A C 1
ATOM 977 O O . ASP A 1 118 ? 17.884 -33.613 -33.761 1.00 37.56 118 ASP A O 1
ATOM 981 N N . ARG A 1 119 ? 15.699 -33.324 -33.326 1.00 31.70 119 ARG A N 1
ATOM 982 C CA . ARG A 1 119 ? 15.033 -33.910 -34.519 1.00 31.70 119 ARG A CA 1
ATOM 983 C C . ARG A 1 119 ? 13.610 -34.419 -34.262 1.00 31.70 119 ARG A C 1
ATOM 985 O O . ARG A 1 119 ? 13.382 -35.374 -33.534 1.00 31.70 119 ARG A O 1
ATOM 992 N N . SER A 1 120 ? 12.694 -33.804 -35.011 1.00 35.97 120 SER A N 1
ATOM 993 C CA . SER A 1 120 ? 11.475 -34.325 -35.655 1.00 35.97 120 SER A CA 1
ATOM 994 C C . SER A 1 120 ? 10.731 -35.528 -35.054 1.00 35.97 120 SER A C 1
ATOM 996 O O . SER A 1 120 ? 11.219 -36.654 -35.119 1.00 35.97 120 SER A O 1
ATOM 998 N N . SER A 1 121 ? 9.437 -35.328 -34.777 1.00 33.81 121 SER A N 1
ATOM 999 C CA . SER A 1 121 ? 8.343 -36.077 -35.425 1.00 33.81 121 SER A CA 1
ATOM 1000 C C . SER A 1 121 ? 7.010 -35.336 -35.288 1.00 33.81 121 SER A C 1
ATOM 1002 O O . SER A 1 121 ? 6.652 -34.845 -34.222 1.00 33.81 121 SER A O 1
ATOM 1004 N N . GLN A 1 122 ? 6.303 -35.233 -36.412 1.00 33.69 122 GLN A N 1
ATOM 1005 C CA . GLN A 1 122 ? 4.968 -34.660 -36.559 1.00 33.69 122 GLN A CA 1
ATOM 1006 C C . GLN A 1 122 ? 3.902 -35.565 -35.934 1.00 33.69 122 GLN A C 1
ATOM 1008 O O . GLN A 1 122 ? 3.904 -36.759 -36.205 1.00 33.69 122 GLN A O 1
ATOM 1013 N N . THR A 1 123 ? 2.892 -34.966 -35.303 1.00 27.36 123 THR A N 1
ATOM 1014 C CA . THR A 1 123 ? 1.492 -35.383 -35.485 1.00 27.36 123 THR A CA 1
ATOM 1015 C C . THR A 1 123 ? 0.572 -34.173 -35.358 1.00 27.36 123 THR A C 1
ATOM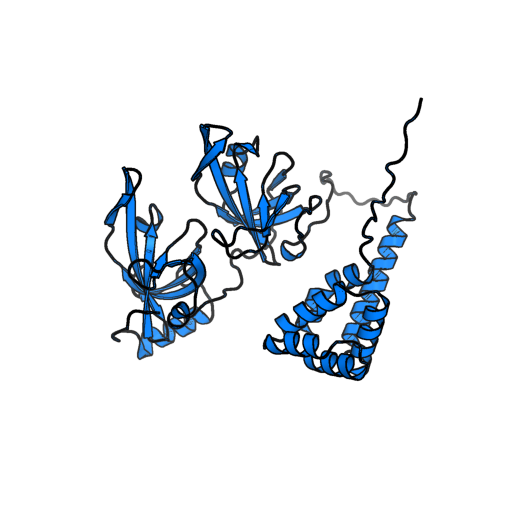 1017 O O . THR A 1 123 ? 0.659 -33.399 -34.409 1.00 27.36 123 THR A O 1
ATOM 1020 N N . ASN A 1 124 ? -0.285 -34.017 -36.364 1.00 33.59 124 ASN A N 1
ATOM 1021 C CA . ASN A 1 124 ? -1.234 -32.928 -36.549 1.00 33.59 124 ASN A CA 1
ATOM 1022 C C . ASN A 1 124 ? -2.285 -32.847 -35.434 1.00 33.59 124 ASN A C 1
ATOM 1024 O O . ASN A 1 124 ? -2.944 -33.832 -35.113 1.00 33.59 124 ASN A O 1
ATOM 1028 N N . SER A 1 125 ? -2.559 -31.632 -34.965 1.00 30.42 125 SER A N 1
ATOM 1029 C CA . SER A 1 125 ? -3.900 -31.196 -34.565 1.00 30.42 125 SER A CA 1
ATOM 1030 C C . SER A 1 125 ? -3.993 -29.695 -34.801 1.00 30.42 125 SER A C 1
ATOM 1032 O O . SER A 1 125 ? -3.164 -28.925 -34.323 1.00 30.42 125 SER A O 1
ATOM 1034 N N . VAL A 1 126 ? -4.966 -29.306 -35.616 1.00 38.53 126 VAL A N 1
ATOM 1035 C CA . VAL A 1 126 ? -5.244 -27.932 -36.032 1.00 38.53 126 VAL A CA 1
ATOM 1036 C C . VAL A 1 126 ? -5.497 -27.060 -34.803 1.00 38.53 126 VAL A C 1
ATOM 1038 O O . VAL A 1 126 ? -6.437 -27.323 -34.065 1.00 38.53 126 VAL A O 1
ATOM 1041 N N . ASN A 1 127 ? -4.690 -26.015 -34.614 1.00 29.47 127 ASN A N 1
ATOM 1042 C CA . ASN A 1 127 ? -5.088 -24.810 -33.891 1.00 29.47 127 ASN A CA 1
ATOM 1043 C C . ASN A 1 127 ? -4.301 -23.616 -34.430 1.00 29.47 127 ASN A C 1
ATOM 1045 O O . ASN A 1 127 ? -3.089 -23.485 -34.257 1.00 29.47 127 ASN A O 1
ATOM 1049 N N . THR A 1 128 ? -5.026 -22.757 -35.133 1.00 38.44 128 THR A N 1
ATOM 1050 C CA . THR A 1 128 ? -4.556 -21.477 -35.642 1.00 38.44 128 THR A CA 1
ATOM 1051 C C . THR A 1 128 ? -4.528 -20.483 -34.485 1.00 38.44 128 THR A C 1
ATOM 1053 O O . THR A 1 128 ? -5.513 -19.794 -34.249 1.00 38.44 128 THR A O 1
ATOM 1056 N N . GLU A 1 129 ? -3.409 -20.380 -33.770 1.00 31.03 129 GLU A N 1
ATOM 1057 C CA . GLU A 1 129 ? -3.146 -19.237 -32.891 1.00 31.03 129 GLU A CA 1
ATOM 1058 C C . GLU A 1 129 ? -1.746 -18.673 -33.132 1.00 31.03 129 GLU A C 1
ATOM 1060 O O . GLU A 1 129 ? -0.745 -19.383 -33.240 1.00 31.03 129 GLU A O 1
ATOM 1065 N N . MET A 1 130 ? -1.718 -17.350 -33.283 1.00 31.08 130 MET A N 1
ATOM 1066 C CA . MET A 1 130 ? -0.541 -16.531 -33.529 1.00 31.08 130 MET A CA 1
ATOM 1067 C C . MET A 1 130 ? 0.579 -16.834 -32.531 1.00 31.08 130 MET A C 1
ATOM 1069 O O . MET A 1 130 ? 0.387 -16.815 -31.318 1.00 31.08 130 MET A O 1
ATOM 1073 N N . LYS A 1 131 ? 1.783 -17.025 -33.076 1.00 31.31 131 LYS A N 1
ATOM 1074 C CA . LYS A 1 131 ? 3.053 -17.044 -32.350 1.00 31.31 131 LYS A CA 1
ATOM 1075 C C . LYS A 1 131 ? 3.203 -15.769 -31.508 1.00 31.31 131 LYS A C 1
ATOM 1077 O O . LYS A 1 131 ? 3.615 -14.737 -32.033 1.00 31.31 131 LYS A O 1
ATOM 1082 N N . SER A 1 132 ? 2.954 -15.852 -30.205 1.00 34.53 132 SER A N 1
ATOM 1083 C CA . SER A 1 132 ? 3.714 -15.071 -29.232 1.00 34.53 132 SER A CA 1
ATOM 1084 C C . SER A 1 132 ? 4.707 -16.021 -28.572 1.00 34.53 132 SER A C 1
ATOM 1086 O O . SER A 1 132 ? 4.358 -17.087 -28.065 1.00 34.53 132 SER A O 1
ATOM 1088 N N . SER A 1 133 ? 5.988 -15.683 -28.670 1.00 36.53 133 SER A N 1
ATOM 1089 C CA . SER A 1 133 ? 7.067 -16.352 -27.953 1.00 36.53 133 SER A CA 1
ATOM 1090 C C . SER A 1 133 ? 6.736 -16.343 -26.458 1.00 36.53 133 SER A C 1
ATOM 1092 O O . SER A 1 133 ? 6.819 -15.286 -25.828 1.00 36.53 133 SER A O 1
ATOM 1094 N N . LYS A 1 134 ? 6.309 -17.479 -25.894 1.00 50.69 134 LYS A N 1
ATOM 1095 C CA . LYS A 1 134 ? 5.980 -17.596 -24.468 1.00 50.69 134 LYS A CA 1
ATOM 1096 C C . LYS A 1 134 ? 7.270 -17.499 -23.653 1.00 50.69 134 LYS A C 1
ATOM 1098 O O . LYS A 1 134 ? 7.886 -18.509 -23.338 1.00 50.69 134 LYS A O 1
ATOM 1103 N N . ARG A 1 135 ? 7.695 -16.273 -23.337 1.00 62.00 135 ARG A N 1
ATOM 1104 C CA . ARG A 1 135 ? 8.658 -16.041 -22.256 1.00 62.00 135 ARG A CA 1
ATOM 1105 C C . ARG A 1 135 ? 8.047 -16.592 -20.960 1.00 62.00 135 ARG A C 1
ATOM 1107 O O . ARG A 1 135 ? 6.840 -16.416 -20.766 1.00 62.00 135 ARG A O 1
ATOM 1114 N N . PRO A 1 136 ? 8.826 -17.270 -20.101 1.00 82.00 136 PRO A N 1
ATOM 1115 C CA . PRO A 1 136 ? 8.320 -17.750 -18.823 1.00 82.00 136 PRO A CA 1
ATOM 1116 C C . PRO A 1 136 ? 7.802 -16.570 -17.990 1.00 82.00 136 PRO A C 1
ATOM 1118 O O . PRO A 1 136 ? 8.400 -15.494 -17.980 1.00 82.00 136 PRO A O 1
ATOM 1121 N N . VAL A 1 137 ? 6.658 -16.767 -17.333 1.00 89.75 137 VAL A N 1
ATOM 1122 C CA . VAL A 1 137 ? 6.051 -15.765 -16.449 1.00 89.75 137 VAL A CA 1
ATOM 1123 C C . VAL A 1 137 ? 6.577 -15.983 -15.033 1.00 89.75 137 VAL A C 1
ATOM 1125 O O . VAL A 1 137 ? 6.449 -1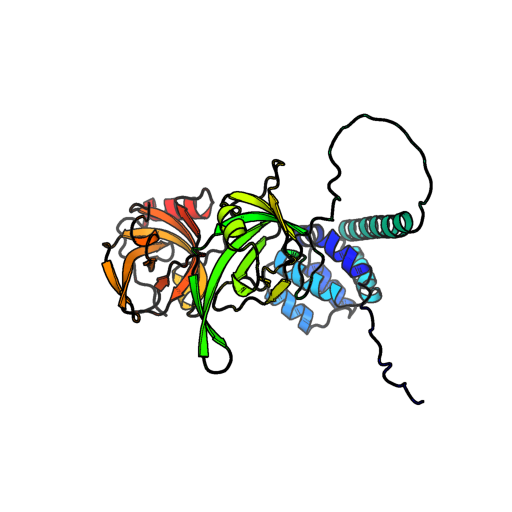7.070 -14.477 1.00 89.75 137 VAL A O 1
ATOM 1128 N N . ASN A 1 138 ? 7.177 -14.943 -14.469 1.00 93.75 138 ASN A N 1
ATOM 1129 C CA . ASN A 1 138 ? 7.685 -14.866 -13.108 1.00 93.75 138 ASN A CA 1
ATOM 1130 C C . ASN A 1 138 ? 6.616 -14.309 -12.160 1.00 93.75 138 ASN A C 1
ATOM 1132 O O . ASN A 1 138 ? 5.710 -13.588 -12.585 1.00 93.75 138 ASN A O 1
ATOM 1136 N N . THR A 1 139 ? 6.793 -14.564 -10.864 1.00 92.62 139 THR A N 1
ATOM 1137 C CA . THR A 1 139 ? 6.025 -13.910 -9.799 1.00 92.62 139 THR A CA 1
ATOM 1138 C C . THR A 1 139 ? 6.786 -12.706 -9.242 1.00 92.62 139 THR A C 1
ATOM 1140 O O . THR A 1 139 ? 8.020 -12.670 -9.257 1.00 92.62 139 THR A O 1
ATOM 1143 N N . ILE A 1 140 ? 6.075 -11.735 -8.678 1.00 92.56 140 ILE A N 1
ATOM 1144 C CA . ILE A 1 140 ? 6.628 -10.560 -7.998 1.00 92.56 140 ILE A CA 1
ATOM 1145 C C . ILE A 1 140 ? 7.597 -10.986 -6.894 1.00 92.56 140 ILE A C 1
ATOM 1147 O O . ILE A 1 140 ? 8.669 -10.398 -6.766 1.00 92.56 140 ILE A O 1
ATOM 1151 N N . SER A 1 141 ? 7.252 -12.020 -6.122 1.00 89.44 141 SER A N 1
ATOM 1152 C CA . SER A 1 141 ? 8.099 -12.529 -5.037 1.00 89.44 141 SER A CA 1
ATOM 1153 C C . SER A 1 141 ? 9.418 -13.147 -5.510 1.00 89.44 141 SER A C 1
ATOM 1155 O O . SER A 1 141 ? 10.359 -13.210 -4.723 1.00 89.44 141 SER A O 1
ATOM 1157 N N . SER A 1 142 ? 9.497 -13.600 -6.766 1.00 90.06 142 SER A N 1
ATOM 1158 C CA . SER A 1 142 ? 10.710 -14.195 -7.346 1.00 90.06 142 SER A CA 1
ATOM 1159 C C . SER A 1 142 ? 11.722 -13.158 -7.844 1.00 90.06 142 SER A C 1
ATOM 1161 O O . SER A 1 142 ? 12.863 -13.504 -8.149 1.00 90.06 142 SER A O 1
ATOM 1163 N N . LEU A 1 143 ? 11.327 -11.883 -7.933 1.00 91.25 143 LEU A N 1
ATOM 1164 C CA . LEU A 1 143 ? 12.202 -10.829 -8.431 1.00 91.25 143 LEU A CA 1
ATOM 1165 C C . LEU A 1 143 ? 13.335 -10.531 -7.451 1.00 91.25 143 LEU A C 1
ATOM 1167 O O . LEU A 1 143 ? 13.135 -10.372 -6.248 1.00 91.25 143 LEU A O 1
ATOM 1171 N N . SER A 1 144 ? 14.527 -10.343 -8.006 1.00 89.00 144 SER A N 1
ATOM 1172 C CA . SER A 1 144 ? 15.712 -9.899 -7.279 1.00 89.00 144 SER A CA 1
ATOM 1173 C C . SER A 1 144 ? 16.203 -8.546 -7.795 1.00 89.00 144 SER A C 1
ATOM 1175 O O . SER A 1 144 ? 15.969 -8.158 -8.946 1.00 89.00 144 SER A O 1
ATOM 1177 N N . LYS A 1 145 ? 16.897 -7.792 -6.937 1.00 90.19 145 LYS A N 1
ATOM 1178 C CA . LYS A 1 145 ? 17.515 -6.511 -7.307 1.00 90.19 145 LYS A CA 1
ATOM 1179 C C . LYS A 1 145 ? 18.463 -6.706 -8.493 1.00 90.19 145 L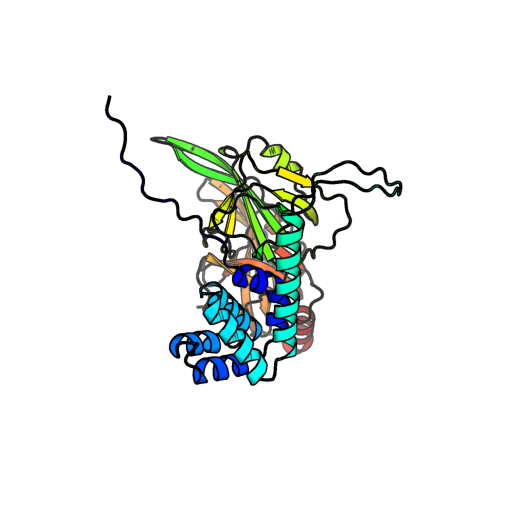YS A C 1
ATOM 1181 O O . LYS A 1 145 ? 19.315 -7.585 -8.472 1.00 90.19 145 LYS A O 1
ATOM 1186 N N . GLY A 1 146 ? 18.342 -5.852 -9.506 1.00 85.44 146 GLY A N 1
ATOM 1187 C CA . GLY A 1 146 ? 19.182 -5.914 -10.703 1.00 85.44 146 GLY A CA 1
ATOM 1188 C C . GLY A 1 146 ? 18.755 -6.957 -11.740 1.00 85.44 146 GLY A C 1
ATOM 1189 O O . GLY A 1 146 ? 19.324 -6.955 -12.830 1.00 85.44 146 GLY A O 1
ATOM 1190 N N . SER A 1 147 ? 17.738 -7.785 -11.466 1.00 84.25 147 SER A N 1
ATOM 1191 C CA . SER A 1 147 ? 17.170 -8.678 -12.481 1.00 84.25 147 SER A CA 1
ATOM 1192 C C . SER A 1 147 ? 16.599 -7.876 -13.657 1.00 84.25 147 SER A C 1
ATOM 1194 O O . SER A 1 147 ? 15.946 -6.837 -13.488 1.00 84.25 147 SER A O 1
ATOM 1196 N N . THR A 1 148 ? 16.897 -8.340 -14.872 1.00 77.75 148 THR A N 1
ATOM 1197 C CA . THR A 1 148 ? 16.482 -7.682 -16.125 1.00 77.75 148 THR A CA 1
ATOM 1198 C C . THR A 1 148 ? 15.754 -8.611 -17.089 1.00 77.75 148 THR A C 1
ATOM 1200 O O . THR A 1 148 ? 15.006 -8.109 -17.927 1.00 77.75 148 THR A O 1
ATOM 1203 N N . ASP A 1 149 ? 15.926 -9.928 -16.947 1.00 87.12 149 ASP A N 1
ATOM 1204 C CA . ASP A 1 149 ? 15.225 -10.937 -17.736 1.00 87.12 149 ASP A CA 1
ATOM 1205 C C . ASP A 1 149 ? 14.107 -11.574 -16.906 1.00 87.12 149 ASP A C 1
ATOM 1207 O O . ASP A 1 149 ? 14.316 -12.508 -16.136 1.00 87.12 149 ASP A O 1
ATOM 1211 N N . TRP A 1 150 ? 12.925 -10.972 -16.985 1.00 93.38 150 TRP A N 1
ATOM 1212 C CA . TRP A 1 150 ? 11.720 -11.438 -16.310 1.00 93.38 150 TRP A CA 1
ATOM 1213 C C . TRP A 1 150 ? 10.487 -10.914 -17.038 1.00 93.38 150 TRP A C 1
ATOM 1215 O O . TRP A 1 150 ? 10.520 -9.856 -17.677 1.00 93.38 150 TRP A O 1
ATOM 1225 N N . THR A 1 151 ? 9.380 -11.638 -16.910 1.00 95.31 151 THR A N 1
ATOM 1226 C CA . THR A 1 151 ? 8.059 -11.194 -17.365 1.00 95.31 151 THR A CA 1
ATOM 1227 C C . THR A 1 151 ? 7.048 -11.441 -16.259 1.00 95.31 151 THR A C 1
ATOM 1229 O O . THR A 1 151 ? 6.873 -12.571 -15.834 1.00 95.31 151 THR A O 1
ATOM 1232 N N . LEU A 1 152 ? 6.362 -10.401 -15.800 1.00 95.56 152 LEU A N 1
ATOM 1233 C CA . LEU A 1 152 ? 5.284 -10.516 -14.822 1.00 95.56 152 LEU A CA 1
ATOM 1234 C C . LEU A 1 152 ? 3.935 -10.482 -15.526 1.00 95.56 152 LEU A C 1
ATOM 1236 O O . LEU A 1 152 ? 3.746 -9.700 -16.457 1.00 95.56 152 LEU A O 1
ATOM 1240 N N . LEU A 1 153 ? 2.981 -11.256 -15.021 1.00 95.12 153 LEU A N 1
ATOM 1241 C CA . LEU A 1 153 ? 1.570 -11.142 -15.370 1.00 95.12 153 LEU A CA 1
ATOM 1242 C C . LEU A 1 153 ? 0.833 -10.523 -14.185 1.00 95.12 153 LEU A C 1
ATOM 1244 O O . LEU A 1 153 ? 0.670 -11.161 -13.153 1.00 95.12 153 LEU A O 1
ATOM 1248 N N . VAL A 1 154 ? 0.428 -9.260 -14.313 1.00 95.31 154 VAL A N 1
ATOM 1249 C CA . VAL A 1 154 ? 0.009 -8.455 -13.160 1.00 95.31 154 VAL A CA 1
ATOM 1250 C C . VAL A 1 154 ? -1.245 -7.640 -13.414 1.00 95.31 154 VAL A C 1
ATOM 1252 O O . VAL A 1 154 ? -1.451 -7.083 -14.491 1.00 95.31 154 VAL A O 1
ATOM 1255 N N . ARG A 1 155 ? -2.070 -7.499 -12.379 1.00 94.25 155 ARG A N 1
ATOM 1256 C CA . ARG A 1 155 ? -3.222 -6.598 -12.347 1.00 94.25 155 ARG A CA 1
ATOM 1257 C C . ARG A 1 155 ? -2.821 -5.222 -11.823 1.00 94.25 155 ARG A C 1
ATOM 1259 O O . ARG A 1 155 ? -2.105 -5.107 -10.831 1.00 94.25 155 ARG A O 1
ATOM 1266 N N . VAL A 1 156 ? -3.330 -4.164 -12.449 1.00 93.06 156 VAL A N 1
ATOM 1267 C CA . VAL A 1 156 ? -3.178 -2.795 -11.937 1.00 93.06 156 VAL A CA 1
ATOM 1268 C C . VAL A 1 156 ? -4.139 -2.573 -10.770 1.00 93.06 156 VAL A C 1
ATOM 1270 O O . VAL A 1 156 ? -5.355 -2.553 -10.972 1.00 93.06 156 VAL A O 1
ATOM 1273 N N . ILE A 1 157 ? -3.619 -2.344 -9.562 1.00 89.94 157 ILE A N 1
ATOM 1274 C CA . ILE A 1 157 ? -4.455 -2.039 -8.387 1.00 89.94 157 ILE A CA 1
ATOM 1275 C C . ILE A 1 157 ? -4.684 -0.536 -8.224 1.00 89.94 157 ILE A C 1
ATOM 1277 O O . ILE A 1 157 ? -5.775 -0.097 -7.867 1.00 89.94 157 ILE A O 1
ATOM 1281 N N . SER A 1 158 ? -3.655 0.275 -8.468 1.00 87.88 158 SER A N 1
ATOM 1282 C CA . SER A 1 158 ? -3.753 1.731 -8.368 1.00 87.88 158 SER A CA 1
ATOM 1283 C C . SER A 1 158 ? -2.813 2.422 -9.345 1.00 87.88 158 SER A C 1
ATOM 1285 O O . SER A 1 158 ? -1.774 1.886 -9.725 1.00 87.88 158 SER A O 1
ATOM 1287 N N . LYS A 1 159 ? -3.191 3.636 -9.750 1.00 89.62 159 LYS A N 1
ATOM 1288 C CA . LYS A 1 159 ? -2.408 4.516 -10.618 1.00 89.62 159 LYS A CA 1
ATOM 1289 C C . LYS A 1 159 ? -2.461 5.929 -10.055 1.00 89.62 159 LYS A C 1
ATOM 1291 O O . LYS A 1 159 ? -3.543 6.443 -9.774 1.00 89.62 159 LYS A O 1
ATOM 1296 N N . SER A 1 160 ? -1.302 6.555 -9.888 1.00 88.94 160 SER A N 1
ATOM 1297 C CA . SER A 1 160 ? -1.221 7.941 -9.433 1.00 88.94 160 SER A CA 1
ATOM 1298 C C . SER A 1 160 ? -1.503 8.927 -10.564 1.00 88.94 160 SER A C 1
ATOM 1300 O O . SER A 1 160 ? -1.390 8.589 -11.736 1.00 88.94 160 SER A O 1
ATOM 1302 N N . ASN A 1 161 ? -1.753 10.191 -10.218 1.00 87.12 161 ASN A N 1
ATOM 1303 C CA . ASN A 1 161 ? -1.636 11.282 -11.187 1.00 87.12 161 ASN A CA 1
ATOM 1304 C C . ASN A 1 161 ? -0.175 11.462 -11.637 1.00 87.12 161 ASN A C 1
ATOM 1306 O O . ASN A 1 161 ? 0.757 10.969 -10.992 1.00 87.12 161 ASN A O 1
ATOM 1310 N N . ILE A 1 162 ? 0.026 12.239 -12.702 1.00 90.06 162 ILE A N 1
ATOM 1311 C CA . ILE A 1 162 ? 1.357 12.697 -13.105 1.00 90.06 162 ILE A CA 1
ATOM 1312 C C . ILE A 1 162 ? 1.817 13.814 -12.161 1.00 90.06 162 ILE A C 1
ATOM 1314 O O . ILE A 1 162 ? 1.268 14.919 -12.140 1.00 90.06 162 ILE A O 1
ATOM 1318 N N . PHE A 1 163 ? 2.868 13.531 -11.401 1.00 89.25 163 PHE A N 1
ATOM 1319 C CA . PHE A 1 163 ? 3.527 14.465 -10.500 1.00 89.25 163 PHE A CA 1
ATOM 1320 C C . PHE A 1 163 ? 4.703 15.173 -11.171 1.00 89.25 163 PHE A C 1
ATOM 1322 O O . PHE A 1 163 ? 5.219 14.747 -12.204 1.00 89.25 163 PHE A O 1
ATOM 1329 N N . ARG A 1 164 ? 5.144 16.276 -10.557 1.00 88.75 164 ARG A N 1
ATOM 1330 C CA . ARG A 1 164 ? 6.332 17.040 -10.955 1.00 88.75 164 ARG A CA 1
ATOM 1331 C C . ARG A 1 164 ? 7.307 17.084 -9.785 1.00 88.75 164 ARG A C 1
ATOM 1333 O O . ARG A 1 164 ? 6.916 17.456 -8.684 1.00 88.75 164 ARG A O 1
ATOM 1340 N N . LYS A 1 165 ? 8.567 16.734 -10.027 1.00 84.94 165 LYS A N 1
ATOM 1341 C CA . LYS A 1 165 ? 9.655 16.809 -9.044 1.00 84.94 165 LYS A CA 1
ATOM 1342 C C . LYS A 1 165 ? 10.798 17.649 -9.602 1.00 84.94 165 LYS A C 1
ATOM 1344 O O . LYS A 1 165 ? 11.121 17.548 -10.782 1.00 84.94 165 LYS A O 1
ATOM 1349 N N . ARG A 1 166 ? 11.417 18.471 -8.752 1.00 85.75 166 ARG A N 1
ATOM 1350 C CA . ARG A 1 166 ? 12.686 19.137 -9.071 1.00 85.75 166 ARG A CA 1
ATOM 1351 C C . ARG A 1 166 ? 13.826 18.133 -8.923 1.00 85.75 166 ARG A C 1
ATOM 1353 O O . ARG A 1 166 ? 13.946 17.499 -7.877 1.00 85.75 166 ARG A O 1
ATOM 1360 N N . LYS A 1 167 ? 14.651 17.999 -9.957 1.00 85.56 167 LYS A N 1
ATOM 1361 C CA . LYS A 1 167 ? 15.902 17.238 -9.933 1.00 85.56 167 LYS A CA 1
ATOM 1362 C C . LYS A 1 167 ? 17.040 18.180 -10.306 1.00 85.56 167 LYS A C 1
ATOM 1364 O O . LYS A 1 167 ? 16.881 19.011 -11.196 1.00 85.56 167 LYS A O 1
ATOM 1369 N N . MET A 1 168 ? 18.152 18.072 -9.593 1.00 85.38 168 MET A N 1
ATOM 1370 C CA . MET A 1 168 ? 19.368 18.805 -9.922 1.00 85.38 168 MET A CA 1
ATOM 1371 C C . MET A 1 168 ? 19.968 18.231 -11.211 1.00 85.38 168 MET A C 1
ATOM 1373 O O . MET A 1 168 ? 20.028 17.011 -11.369 1.00 85.38 168 MET A O 1
ATOM 1377 N N . ASP A 1 169 ? 20.356 19.111 -12.125 1.00 82.12 169 ASP A N 1
ATOM 1378 C CA . ASP A 1 169 ? 20.963 18.787 -13.413 1.00 82.12 169 ASP A CA 1
ATOM 1379 C C . ASP A 1 169 ? 22.125 19.762 -13.652 1.00 82.12 169 ASP A C 1
ATOM 1381 O O . ASP A 1 169 ? 21.946 20.919 -14.048 1.00 82.12 169 ASP A O 1
ATOM 1385 N N . GLY A 1 170 ? 23.326 19.337 -13.253 1.00 85.56 170 GLY A N 1
ATOM 1386 C CA . GLY A 1 170 ? 24.484 20.224 -13.150 1.00 85.56 170 GLY A CA 1
ATOM 1387 C C . GLY A 1 170 ? 24.218 21.407 -12.209 1.00 85.56 170 GLY A C 1
ATOM 1388 O O . GLY A 1 170 ? 23.915 21.218 -11.031 1.00 85.56 170 GLY A O 1
ATOM 1389 N N . ARG A 1 171 ? 24.335 22.639 -12.730 1.00 85.75 171 ARG A N 1
ATOM 1390 C CA . ARG A 1 171 ? 24.123 23.891 -11.970 1.00 85.75 171 ARG A CA 1
ATOM 1391 C C . ARG A 1 171 ? 22.665 24.363 -11.922 1.00 85.75 171 ARG A C 1
ATOM 1393 O O . ARG A 1 171 ? 22.381 25.350 -11.248 1.00 85.75 171 ARG A O 1
ATOM 1400 N N . TYR A 1 172 ? 21.747 23.697 -12.620 1.00 85.44 172 TYR A N 1
ATOM 1401 C CA . TYR A 1 172 ? 20.352 24.128 -12.725 1.00 85.44 172 TYR A CA 1
ATOM 1402 C C . TYR A 1 172 ? 19.390 23.039 -12.245 1.00 85.44 172 TYR A C 1
ATOM 1404 O O . TYR A 1 172 ? 19.741 21.868 -12.114 1.00 85.44 172 TYR A O 1
ATOM 1412 N N . TYR A 1 173 ? 18.148 23.427 -11.954 1.00 84.50 173 TYR A N 1
ATOM 1413 C CA . TYR A 1 173 ? 17.089 22.479 -11.614 1.00 84.50 173 TYR A CA 1
ATOM 1414 C C . TYR A 1 173 ? 16.232 22.185 -12.838 1.00 84.50 173 TYR A C 1
ATOM 1416 O O . TYR A 1 173 ? 15.645 23.094 -13.424 1.00 84.50 173 TYR A O 1
ATOM 1424 N N . LYS A 1 174 ? 16.072 20.901 -13.155 1.00 87.06 174 LYS A N 1
ATOM 1425 C CA . LYS A 1 174 ? 15.108 20.419 -14.143 1.00 87.06 174 LYS A CA 1
ATOM 1426 C C . LYS A 1 174 ? 13.832 19.951 -13.446 1.00 87.06 174 LYS A C 1
ATOM 1428 O O . LYS A 1 174 ? 13.869 19.338 -12.376 1.00 87.06 174 LYS A O 1
ATOM 1433 N N . ILE A 1 175 ? 12.680 20.230 -14.052 1.00 87.25 175 ILE A N 1
ATOM 1434 C CA . ILE A 1 175 ? 11.397 19.669 -13.615 1.00 87.25 175 ILE A CA 1
ATOM 1435 C C . ILE A 1 175 ? 11.180 18.350 -14.349 1.00 87.25 175 ILE A C 1
ATOM 1437 O O . ILE A 1 175 ? 11.081 18.326 -15.573 1.00 87.25 175 ILE A O 1
ATOM 1441 N N . ILE A 1 176 ? 11.048 17.266 -13.593 1.00 90.81 176 ILE A N 1
ATOM 1442 C CA . ILE A 1 176 ? 10.796 15.929 -14.125 1.00 90.81 176 ILE A CA 1
ATOM 1443 C C . ILE A 1 176 ? 9.369 15.525 -13.797 1.00 90.81 176 ILE A C 1
ATOM 1445 O O . ILE A 1 176 ? 8.908 15.674 -12.662 1.00 90.81 176 ILE A O 1
ATOM 1449 N N . LYS A 1 177 ? 8.671 15.011 -14.811 1.00 92.94 177 LYS A N 1
ATOM 1450 C CA . LYS A 1 177 ? 7.353 14.402 -14.655 1.00 92.94 177 LYS A CA 1
ATOM 1451 C C . LYS A 1 177 ? 7.494 12.912 -14.370 1.00 92.94 177 LYS A C 1
ATOM 1453 O O . LYS A 1 177 ? 8.337 12.248 -14.974 1.00 92.94 177 LYS A O 1
ATOM 1458 N N . TYR A 1 178 ? 6.661 12.401 -13.476 1.00 94.12 178 TYR A N 1
ATOM 1459 C CA . TYR A 1 178 ? 6.605 10.976 -13.177 1.00 94.12 178 TYR A CA 1
ATOM 1460 C C . TYR A 1 178 ? 5.209 10.567 -12.712 1.00 94.12 178 TYR A C 1
ATOM 1462 O O . TYR A 1 178 ? 4.458 11.398 -12.206 1.00 94.12 178 TYR A O 1
ATOM 1470 N N . PHE A 1 179 ? 4.871 9.294 -12.862 1.00 93.75 179 PHE A N 1
ATOM 1471 C CA . PHE A 1 179 ? 3.724 8.677 -12.196 1.00 93.75 179 PHE A CA 1
ATOM 1472 C C . PHE A 1 179 ? 4.134 7.303 -11.670 1.00 93.75 179 PHE A C 1
ATOM 1474 O O . PHE A 1 179 ? 5.198 6.785 -12.019 1.00 93.75 179 PHE A O 1
ATOM 1481 N N . SER A 1 180 ? 3.311 6.723 -10.807 1.00 92.94 180 SER A N 1
ATOM 1482 C CA . SER A 1 180 ? 3.517 5.363 -10.325 1.00 92.94 180 SER A CA 1
ATOM 1483 C C . SER A 1 180 ? 2.250 4.533 -10.407 1.00 92.94 180 SER A C 1
ATOM 1485 O O . SER A 1 180 ? 1.144 5.058 -10.263 1.00 92.94 180 SER A O 1
ATOM 1487 N N . VAL A 1 181 ? 2.438 3.235 -10.603 1.00 93.75 181 VAL A N 1
ATOM 1488 C CA . VAL A 1 181 ? 1.389 2.222 -10.695 1.00 93.75 181 VAL A CA 1
ATOM 1489 C C . VAL A 1 181 ? 1.719 1.107 -9.718 1.00 93.75 181 VAL A C 1
ATOM 1491 O O . VAL A 1 181 ? 2.874 0.703 -9.631 1.00 93.75 181 VAL A O 1
ATOM 1494 N N . PHE A 1 182 ? 0.728 0.623 -8.981 1.00 91.44 182 PHE A N 1
ATOM 1495 C CA . PHE A 1 182 ? 0.871 -0.602 -8.202 1.00 91.44 182 PHE A CA 1
ATOM 1496 C C . PHE A 1 182 ? 0.345 -1.777 -9.007 1.00 91.44 182 PHE A C 1
ATOM 1498 O O . PHE A 1 182 ? -0.808 -1.775 -9.449 1.00 91.44 182 PHE A O 1
ATOM 1505 N N . PHE A 1 183 ? 1.212 -2.763 -9.166 1.00 93.88 183 PHE A N 1
ATOM 1506 C CA . PHE A 1 183 ? 0.953 -4.029 -9.821 1.00 93.88 183 PHE A CA 1
ATOM 1507 C C . PHE A 1 183 ? 0.786 -5.123 -8.774 1.00 93.88 183 PHE A C 1
ATOM 1509 O O . PHE A 1 183 ? 1.394 -5.055 -7.705 1.00 93.88 183 PHE A O 1
ATOM 1516 N N . ARG A 1 184 ? -0.031 -6.122 -9.094 1.00 91.88 184 ARG A N 1
ATOM 1517 C CA . ARG A 1 184 ? -0.306 -7.272 -8.237 1.00 91.88 184 ARG A CA 1
ATOM 1518 C C . ARG A 1 184 ? -0.321 -8.559 -9.020 1.00 91.88 184 ARG A C 1
ATOM 1520 O O . ARG A 1 184 ? -0.860 -8.574 -10.120 1.00 91.88 184 ARG A O 1
ATOM 1527 N N . ASP A 1 185 ? 0.167 -9.612 -8.395 1.00 91.38 185 ASP A N 1
ATOM 1528 C CA . ASP A 1 185 ? -0.073 -10.996 -8.777 1.00 91.38 185 ASP A CA 1
ATOM 1529 C C . ASP A 1 185 ? -0.497 -11.808 -7.536 1.00 91.38 185 ASP A C 1
ATOM 1531 O O . ASP A 1 185 ? -0.830 -11.249 -6.484 1.00 91.38 185 ASP A O 1
ATOM 1535 N N . GLU A 1 186 ? -0.524 -13.129 -7.652 1.00 86.62 186 GLU A N 1
ATOM 1536 C CA . GLU A 1 186 ? -0.810 -14.052 -6.554 1.00 86.62 186 GLU A CA 1
ATOM 1537 C C . GLU A 1 186 ? 0.228 -14.014 -5.421 1.00 86.62 186 GLU A C 1
ATOM 1539 O O . GLU A 1 186 ? -0.086 -14.370 -4.285 1.00 86.62 186 GLU A O 1
ATOM 1544 N N . SER A 1 187 ? 1.453 -13.573 -5.705 1.00 87.44 187 SER A N 1
ATOM 1545 C CA . SER A 1 187 ? 2.574 -13.597 -4.767 1.00 87.44 187 SER A CA 1
ATOM 1546 C C . SER A 1 187 ? 2.728 -12.305 -3.965 1.00 87.44 187 SER A C 1
ATOM 1548 O O . SER A 1 187 ? 3.255 -12.330 -2.849 1.00 87.44 187 SER A O 1
ATOM 1550 N N . GLY A 1 188 ? 2.272 -11.169 -4.496 1.00 87.06 188 GLY A N 1
ATOM 1551 C CA . GLY A 1 188 ? 2.420 -9.892 -3.814 1.00 87.06 188 GLY A CA 1
ATOM 1552 C C . GLY A 1 188 ? 2.078 -8.671 -4.654 1.00 87.06 188 GLY A C 1
ATOM 1553 O O . GLY A 1 188 ? 1.358 -8.730 -5.647 1.00 87.06 188 GLY A O 1
ATOM 1554 N N . GLU A 1 189 ? 2.587 -7.528 -4.202 1.00 89.00 189 GLU A N 1
ATOM 1555 C CA . GLU A 1 189 ? 2.414 -6.236 -4.858 1.00 89.00 189 GLU A CA 1
ATOM 1556 C C . GLU A 1 189 ? 3.774 -5.608 -5.117 1.00 89.00 189 GLU A C 1
ATOM 1558 O O . GLU A 1 189 ? 4.681 -5.711 -4.290 1.00 89.00 189 GLU A O 1
ATOM 1563 N N . ILE A 1 190 ? 3.901 -4.915 -6.243 1.00 91.06 190 ILE A N 1
ATOM 1564 C CA . ILE A 1 190 ? 5.104 -4.161 -6.570 1.00 91.06 190 ILE A CA 1
ATOM 1565 C C . ILE A 1 190 ? 4.749 -2.822 -7.194 1.00 91.06 190 ILE A C 1
ATO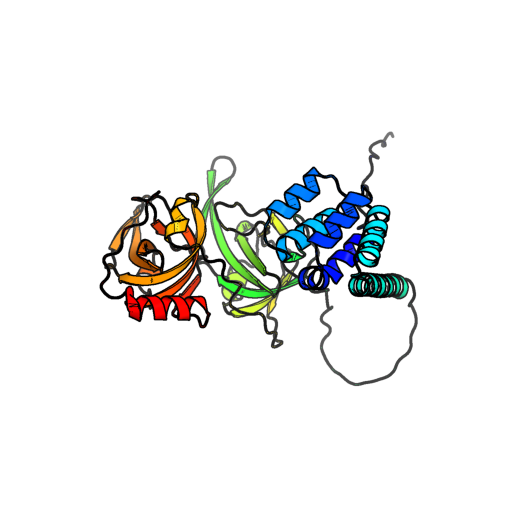M 1567 O O . ILE A 1 190 ? 3.827 -2.694 -8.005 1.00 91.06 190 ILE A O 1
ATOM 1571 N N . ARG A 1 191 ? 5.504 -1.795 -6.815 1.00 93.19 191 ARG A N 1
ATOM 1572 C CA . ARG A 1 191 ? 5.340 -0.451 -7.349 1.00 93.19 191 ARG A CA 1
ATOM 1573 C C . ARG A 1 191 ? 6.196 -0.266 -8.593 1.00 93.19 191 ARG A C 1
ATOM 1575 O O . ARG A 1 191 ? 7.407 -0.439 -8.545 1.00 93.19 191 ARG A O 1
ATOM 1582 N N . GLY A 1 192 ? 5.582 0.149 -9.695 1.00 95.06 192 GLY A N 1
ATOM 1583 C CA . GLY A 1 192 ? 6.265 0.623 -10.894 1.00 95.06 192 GLY A CA 1
ATOM 1584 C C . GLY A 1 192 ? 6.296 2.143 -10.970 1.00 95.06 192 GLY A C 1
ATOM 1585 O O . GLY A 1 192 ? 5.260 2.796 -10.849 1.00 95.06 192 GLY A O 1
ATOM 1586 N N . VAL A 1 193 ? 7.477 2.718 -11.189 1.00 94.38 193 VAL A N 1
ATOM 1587 C CA . VAL A 1 193 ? 7.696 4.163 -11.305 1.00 94.38 193 VAL A CA 1
ATOM 1588 C C . VAL A 1 193 ? 8.126 4.511 -12.723 1.00 94.38 193 VAL A C 1
ATOM 1590 O O . VAL A 1 193 ? 9.142 4.036 -13.231 1.00 94.38 193 VAL A O 1
ATOM 1593 N N . PHE A 1 194 ? 7.357 5.396 -13.345 1.00 96.25 194 PHE A N 1
ATOM 1594 C CA . PHE A 1 194 ? 7.554 5.863 -14.706 1.00 96.25 194 PHE A CA 1
ATOM 1595 C C . PHE A 1 194 ? 8.111 7.279 -14.638 1.00 96.25 194 PHE A C 1
ATOM 1597 O O . PHE A 1 194 ? 7.429 8.182 -14.158 1.00 96.25 194 PHE A O 1
ATOM 1604 N N . PHE A 1 195 ? 9.335 7.496 -15.118 1.00 94.62 195 PHE A N 1
ATOM 1605 C CA . PHE A 1 195 ? 9.908 8.835 -15.279 1.00 94.62 195 PHE A CA 1
ATOM 1606 C C . PHE A 1 195 ? 9.872 9.230 -16.750 1.00 94.62 195 PHE A C 1
ATOM 1608 O O . PHE A 1 195 ? 10.341 8.474 -17.599 1.00 94.62 195 PHE A O 1
ATOM 1615 N N . LYS A 1 196 ? 9.378 10.435 -17.053 1.00 93.44 196 LYS A N 1
ATOM 1616 C CA . LYS A 1 196 ? 9.270 10.919 -18.439 1.00 93.44 196 LYS A CA 1
ATOM 1617 C C . LYS A 1 196 ? 10.615 10.936 -19.173 1.00 93.44 196 LYS A C 1
ATOM 1619 O O . LYS A 1 196 ? 10.665 10.644 -20.358 1.00 93.44 196 LYS A O 1
ATOM 1624 N N . ASP A 1 197 ? 11.700 11.225 -18.460 1.00 91.44 197 ASP A N 1
ATOM 1625 C CA . ASP A 1 197 ? 13.050 11.249 -19.035 1.00 91.44 197 ASP A CA 1
ATOM 1626 C C . ASP A 1 197 ? 13.611 9.842 -19.329 1.00 91.44 197 ASP A C 1
ATOM 1628 O O . ASP A 1 197 ? 14.539 9.708 -20.121 1.00 91.44 197 ASP A O 1
ATOM 1632 N N . SER A 1 198 ? 13.057 8.794 -18.710 1.00 90.00 198 SER A N 1
ATOM 1633 C CA . SER A 1 198 ? 13.541 7.411 -18.838 1.00 90.00 198 SER A CA 1
ATOM 1634 C C . SER A 1 198 ? 12.734 6.570 -19.830 1.00 90.00 198 SER A C 1
ATOM 1636 O O . SER A 1 198 ? 13.156 5.461 -20.159 1.00 90.00 198 SER A O 1
ATOM 1638 N N . VAL A 1 199 ? 11.572 7.066 -20.271 1.00 92.19 199 VAL A N 1
ATOM 1639 C CA . VAL A 1 199 ? 10.571 6.291 -21.012 1.00 92.19 199 VAL A CA 1
ATOM 1640 C C . VAL A 1 199 ? 10.029 7.108 -22.183 1.00 92.19 199 VAL A C 1
ATOM 1642 O O . VAL A 1 199 ? 9.285 8.067 -21.988 1.00 92.19 199 VAL A O 1
ATOM 1645 N N . LYS A 1 200 ? 10.344 6.703 -23.417 1.00 90.06 200 LYS A N 1
ATOM 1646 C CA . LYS A 1 200 ? 9.845 7.357 -24.642 1.00 90.06 200 LYS A CA 1
ATOM 1647 C C . LYS A 1 200 ? 8.312 7.333 -24.734 1.00 90.06 200 LYS A C 1
ATOM 1649 O O . LYS A 1 200 ? 7.704 8.347 -25.057 1.00 90.06 200 LYS A O 1
ATOM 1654 N N . ASN A 1 201 ? 7.689 6.216 -24.359 1.00 90.44 201 ASN A N 1
ATOM 1655 C CA . ASN A 1 201 ? 6.237 5.997 -24.439 1.00 90.44 201 ASN A CA 1
ATOM 1656 C C . ASN A 1 201 ? 5.491 6.405 -23.154 1.00 90.44 201 ASN A C 1
ATOM 1658 O O . ASN A 1 201 ? 4.466 5.824 -22.811 1.00 90.44 201 ASN A O 1
ATOM 1662 N N . PHE A 1 202 ? 6.010 7.390 -22.413 1.00 93.88 202 PHE A N 1
ATOM 1663 C CA . PHE A 1 202 ? 5.505 7.770 -21.089 1.00 93.88 202 PHE A CA 1
ATOM 1664 C C . PHE A 1 202 ? 3.996 8.067 -21.056 1.00 93.88 202 PHE A C 1
ATOM 1666 O O . PHE A 1 202 ? 3.289 7.515 -20.217 1.00 93.88 202 PHE A O 1
ATOM 1673 N N . GLU A 1 203 ? 3.503 8.919 -21.964 1.00 92.81 203 GLU A N 1
ATOM 1674 C CA . GLU A 1 203 ? 2.078 9.291 -22.000 1.00 92.81 203 GLU A CA 1
ATOM 1675 C C . GLU A 1 203 ? 1.216 8.095 -22.461 1.00 92.81 203 GLU A C 1
ATOM 1677 O O . GLU A 1 203 ? 0.174 7.822 -21.877 1.00 92.81 203 GLU A O 1
ATOM 1682 N N . GLN A 1 204 ? 1.706 7.296 -23.420 1.00 93.50 204 GLN A N 1
ATOM 1683 C CA . GLN A 1 204 ? 1.001 6.101 -23.905 1.00 93.50 204 GLN A CA 1
ATOM 1684 C C . GLN A 1 204 ? 0.818 5.056 -22.800 1.00 93.50 204 GLN A C 1
ATOM 1686 O O . GLN A 1 204 ? -0.264 4.499 -22.661 1.00 93.50 204 GLN A O 1
ATOM 1691 N N . PHE A 1 205 ? 1.844 4.802 -21.979 1.00 95.38 205 PHE A N 1
ATOM 1692 C CA . PHE A 1 205 ? 1.707 3.900 -20.832 1.00 95.38 205 PHE A CA 1
ATOM 1693 C C . PHE A 1 205 ? 0.742 4.439 -19.780 1.00 95.38 205 PHE A C 1
ATOM 1695 O O . PHE A 1 205 ? 0.016 3.658 -19.167 1.00 95.38 205 PHE A O 1
ATOM 1702 N N . TYR A 1 206 ? 0.709 5.757 -19.576 1.00 94.56 206 TYR A N 1
ATOM 1703 C CA . TYR A 1 206 ? -0.242 6.368 -18.656 1.00 94.56 206 TYR A CA 1
ATOM 1704 C C . TYR A 1 206 ? -1.693 6.145 -19.102 1.00 94.56 206 TYR A C 1
ATOM 1706 O O . TYR A 1 206 ? -2.541 5.828 -18.264 1.00 94.56 206 TYR A O 1
ATOM 1714 N N . ASP A 1 207 ? -1.969 6.255 -20.402 1.00 93.69 207 ASP A N 1
ATOM 1715 C CA . ASP A 1 207 ? -3.301 6.036 -20.973 1.00 93.69 207 ASP A CA 1
ATOM 1716 C C . ASP A 1 207 ? -3.658 4.545 -21.077 1.00 93.69 207 ASP A C 1
ATOM 1718 O O . ASP A 1 207 ? -4.799 4.163 -20.814 1.00 93.69 207 ASP A O 1
ATOM 1722 N N . LEU A 1 208 ? -2.680 3.690 -21.388 1.00 94.19 208 LEU A N 1
ATOM 1723 C CA . LEU A 1 208 ? -2.849 2.241 -21.502 1.00 94.19 208 LEU A CA 1
ATOM 1724 C C . LEU A 1 208 ? -3.188 1.586 -20.157 1.00 94.19 208 LEU A C 1
ATOM 1726 O O . LEU A 1 208 ? -4.089 0.757 -20.078 1.00 94.19 208 LEU A O 1
ATOM 1730 N N . LEU A 1 209 ? -2.463 1.941 -19.093 1.00 95.00 209 LEU A N 1
ATOM 1731 C CA . LEU A 1 209 ? -2.582 1.287 -17.790 1.00 95.00 209 LEU A CA 1
ATOM 1732 C C . LEU A 1 209 ? -3.848 1.742 -17.064 1.00 95.00 209 LEU A C 1
ATOM 1734 O O . LEU A 1 209 ? -3.863 2.782 -16.400 1.00 95.00 209 LEU A O 1
ATOM 1738 N N . GLN A 1 210 ? -4.914 0.955 -17.155 1.00 89.81 210 GLN A N 1
ATOM 1739 C CA . GLN A 1 210 ? -6.163 1.199 -16.436 1.00 89.81 210 GLN A CA 1
ATOM 1740 C C . GLN A 1 210 ? -6.293 0.277 -15.224 1.00 89.81 210 GLN A C 1
ATOM 1742 O O . GLN A 1 210 ? -5.873 -0.878 -15.245 1.00 89.81 210 GLN A O 1
ATOM 1747 N N . ILE A 1 211 ? -6.882 0.800 -14.147 1.00 89.50 211 ILE A N 1
ATOM 1748 C CA . ILE A 1 211 ? -7.086 0.047 -12.903 1.00 89.50 211 ILE A CA 1
ATOM 1749 C C . ILE A 1 211 ? -7.972 -1.177 -13.184 1.00 89.50 211 ILE A C 1
ATOM 1751 O O . ILE A 1 211 ? -8.902 -1.102 -13.985 1.00 89.50 211 ILE A O 1
ATOM 1755 N N . LYS A 1 212 ? -7.691 -2.292 -12.501 1.00 88.12 212 LYS A N 1
ATOM 1756 C CA . LYS A 1 212 ? -8.308 -3.626 -12.636 1.00 88.12 212 LYS A CA 1
ATOM 1757 C C . LYS A 1 212 ? -7.934 -4.412 -13.895 1.00 88.12 212 LYS A C 1
ATOM 1759 O O . LYS A 1 212 ? -8.211 -5.607 -13.932 1.00 88.12 212 LYS A O 1
ATOM 1764 N N . GLN A 1 213 ? -7.299 -3.797 -14.891 1.00 90.88 213 GLN A N 1
ATOM 1765 C CA . GLN A 1 213 ? -6.831 -4.522 -16.073 1.00 90.88 213 GLN A CA 1
ATOM 1766 C C . GLN A 1 213 ? -5.534 -5.286 -15.783 1.00 90.88 213 GLN A C 1
ATOM 1768 O O . GLN A 1 213 ? -4.765 -4.914 -14.891 1.00 90.88 213 GLN A O 1
ATOM 1773 N N . VAL A 1 214 ? -5.321 -6.370 -16.530 1.00 93.56 214 VAL A N 1
ATOM 1774 C CA . VAL A 1 214 ? -4.180 -7.281 -16.390 1.00 93.56 214 VAL A CA 1
ATOM 1775 C C . VAL A 1 214 ? -3.222 -7.079 -17.562 1.00 93.56 214 VAL A C 1
ATOM 1777 O O . VAL A 1 214 ? -3.655 -6.976 -18.709 1.00 93.56 214 VAL A O 1
ATOM 1780 N N . PHE A 1 215 ? -1.924 -7.023 -17.275 1.00 95.31 215 PHE A N 1
ATOM 1781 C CA . PHE A 1 215 ? -0.869 -6.765 -18.248 1.00 95.31 215 PHE A CA 1
ATOM 1782 C C . PHE A 1 215 ? 0.297 -7.728 -18.060 1.00 95.31 215 PHE A C 1
ATOM 1784 O O . PHE A 1 215 ? 0.643 -8.087 -16.936 1.00 95.31 215 PHE A O 1
ATOM 1791 N N . TYR A 1 216 ? 0.943 -8.069 -19.168 1.00 95.56 216 TYR A N 1
ATOM 1792 C CA . TYR A 1 216 ? 2.315 -8.545 -19.161 1.00 95.56 216 TYR A CA 1
ATOM 1793 C C . TYR A 1 216 ? 3.247 -7.342 -19.044 1.00 95.56 216 TYR A C 1
ATOM 1795 O O . TYR A 1 216 ? 3.142 -6.401 -19.831 1.00 95.56 216 TYR A O 1
ATOM 1803 N N . VAL A 1 217 ? 4.148 -7.362 -18.068 1.00 96.44 217 VAL A N 1
ATOM 1804 C CA . VAL A 1 217 ? 5.182 -6.339 -17.869 1.00 96.44 217 VAL A CA 1
ATOM 1805 C C . VAL A 1 217 ? 6.535 -7.032 -17.915 1.00 96.44 217 VAL A C 1
ATOM 1807 O O . VAL A 1 217 ? 6.740 -7.999 -17.189 1.00 96.44 217 VAL A O 1
ATOM 1810 N N . SER A 1 218 ? 7.466 -6.563 -18.745 1.00 95.50 218 SER A N 1
ATOM 1811 C CA . SER A 1 218 ? 8.804 -7.167 -18.847 1.00 95.50 218 SER A CA 1
ATOM 1812 C C . SER A 1 218 ? 9.899 -6.123 -19.047 1.00 95.50 218 SER A C 1
ATOM 1814 O O . SER A 1 218 ? 9.630 -5.029 -19.543 1.00 95.50 218 SER A O 1
ATOM 1816 N N . GLY A 1 219 ? 11.139 -6.438 -18.662 1.00 91.19 219 GLY A N 1
ATOM 1817 C CA . GLY A 1 219 ? 12.323 -5.628 -18.990 1.00 91.19 219 GLY A CA 1
ATOM 1818 C C . GLY A 1 219 ? 12.462 -4.291 -18.243 1.00 91.19 219 GLY A C 1
ATOM 1819 O O . GLY A 1 219 ? 13.267 -3.439 -18.637 1.00 91.19 219 GLY A O 1
ATOM 1820 N N . ALA A 1 220 ? 11.690 -4.058 -17.175 1.00 94.50 220 ALA A N 1
ATOM 1821 C CA . ALA A 1 220 ? 11.947 -2.936 -16.268 1.00 94.50 220 ALA A CA 1
ATOM 1822 C C . ALA A 1 220 ? 13.129 -3.243 -15.335 1.00 94.50 220 ALA A C 1
ATOM 1824 O O . ALA A 1 220 ? 13.499 -4.393 -15.119 1.00 94.50 220 ALA A O 1
ATOM 1825 N N . SER A 1 221 ? 13.748 -2.208 -14.772 1.00 94.00 221 SER A N 1
ATOM 1826 C CA . SER A 1 221 ? 14.845 -2.396 -13.819 1.00 94.00 221 SER A CA 1
ATOM 1827 C C . SER A 1 221 ? 14.289 -2.605 -12.415 1.00 94.00 221 SER A C 1
ATOM 1829 O O . SER A 1 221 ? 13.576 -1.735 -11.917 1.00 94.00 221 SER A O 1
ATOM 1831 N N . VAL A 1 222 ? 14.643 -3.706 -11.754 1.00 94.31 222 VAL A N 1
ATOM 1832 C CA . VAL A 1 222 ? 14.264 -3.949 -10.354 1.00 94.31 222 VAL A CA 1
ATOM 1833 C C . VAL A 1 222 ? 15.270 -3.268 -9.430 1.00 94.31 222 VAL A C 1
ATOM 1835 O O . VAL A 1 222 ? 16.461 -3.590 -9.449 1.00 94.31 222 VAL A O 1
ATOM 1838 N N . THR A 1 223 ? 14.813 -2.310 -8.626 1.00 91.31 223 THR A N 1
ATOM 1839 C CA . THR A 1 223 ? 15.659 -1.580 -7.669 1.00 91.31 223 THR A CA 1
ATOM 1840 C C . THR A 1 223 ? 15.036 -1.556 -6.283 1.00 91.31 223 THR A C 1
ATOM 1842 O O . THR A 1 223 ? 13.851 -1.817 -6.139 1.00 91.31 223 THR A O 1
ATOM 1845 N N . GLU A 1 224 ? 15.820 -1.212 -5.267 1.00 87.56 224 GLU A N 1
ATOM 1846 C CA . GLU A 1 224 ? 15.283 -0.982 -3.925 1.00 87.56 224 GLU A CA 1
ATOM 1847 C C . GLU A 1 224 ? 14.380 0.251 -3.912 1.00 87.56 224 GLU A C 1
ATOM 1849 O O . GLU A 1 224 ? 14.722 1.306 -4.465 1.00 87.56 224 GLU A O 1
ATOM 1854 N N . THR A 1 225 ? 13.233 0.109 -3.261 1.00 82.12 225 THR A N 1
ATOM 1855 C CA . THR A 1 225 ? 12.337 1.218 -2.959 1.00 82.12 225 THR A CA 1
ATOM 1856 C C . THR A 1 225 ? 12.986 2.105 -1.910 1.00 82.12 225 THR A C 1
ATOM 1858 O O . THR A 1 225 ? 13.600 1.635 -0.953 1.00 82.12 225 THR A O 1
ATOM 1861 N N . ASN A 1 226 ? 12.796 3.414 -2.034 1.00 75.62 226 ASN A N 1
ATOM 1862 C CA . ASN A 1 226 ? 13.025 4.288 -0.895 1.00 75.62 226 ASN A CA 1
ATOM 1863 C C . ASN A 1 226 ? 11.836 4.154 0.089 1.00 75.62 226 ASN A C 1
ATOM 1865 O O . ASN A 1 226 ? 10.711 4.497 -0.295 1.00 75.62 226 ASN A O 1
ATOM 1869 N N . PRO A 1 227 ? 12.074 3.705 1.339 1.00 69.50 227 PRO A N 1
ATOM 1870 C CA . PRO A 1 227 ? 11.019 3.395 2.310 1.00 69.50 227 PRO A CA 1
ATOM 1871 C C . PRO A 1 227 ? 10.155 4.606 2.689 1.00 69.50 227 PRO A C 1
ATOM 1873 O O . PRO A 1 227 ? 9.045 4.443 3.182 1.00 69.50 227 PRO A O 1
ATOM 1876 N N . LEU A 1 228 ? 10.612 5.832 2.400 1.00 66.19 228 LEU A N 1
ATOM 1877 C CA . LEU A 1 228 ? 9.824 7.057 2.580 1.00 66.19 228 LEU A CA 1
ATOM 1878 C C . LEU A 1 228 ? 8.618 7.156 1.630 1.00 66.19 228 LEU A C 1
ATOM 1880 O O . LEU A 1 228 ? 7.760 8.017 1.822 1.00 66.19 228 LEU A O 1
ATOM 1884 N N . TYR A 1 229 ? 8.567 6.347 0.565 1.00 64.12 229 TYR A N 1
ATOM 1885 C CA . TYR A 1 229 ? 7.515 6.431 -0.454 1.00 64.12 229 TYR A CA 1
ATOM 1886 C C . TYR A 1 229 ? 6.599 5.209 -0.516 1.00 64.12 229 TYR A C 1
ATOM 1888 O O . TYR A 1 229 ? 5.507 5.333 -1.074 1.00 64.12 229 TYR A O 1
ATOM 1896 N N . ASP A 1 230 ? 7.031 4.054 -0.003 1.00 69.50 230 ASP A N 1
ATOM 1897 C CA . ASP A 1 230 ? 6.254 2.814 -0.025 1.00 69.50 230 ASP A CA 1
ATOM 1898 C C . ASP A 1 230 ? 6.801 1.774 0.972 1.00 69.50 230 ASP A C 1
ATOM 1900 O O . ASP A 1 230 ? 7.967 1.829 1.359 1.00 69.50 230 ASP A O 1
ATOM 1904 N N . ARG A 1 231 ? 5.960 0.806 1.361 1.00 70.25 231 ARG A N 1
ATOM 1905 C CA . ARG A 1 231 ? 6.306 -0.313 2.256 1.00 70.25 231 ARG A CA 1
ATOM 1906 C C . ARG A 1 231 ? 7.109 -1.411 1.543 1.00 70.25 231 ARG A C 1
ATOM 1908 O O . ARG A 1 231 ? 7.847 -2.144 2.193 1.00 70.25 231 ARG A O 1
ATOM 1915 N N . ALA A 1 232 ? 6.926 -1.580 0.232 1.00 74.44 232 ALA A N 1
ATOM 1916 C CA . ALA A 1 232 ? 7.573 -2.651 -0.528 1.00 74.44 232 ALA A CA 1
ATOM 1917 C C . ALA A 1 232 ? 9.098 -2.460 -0.590 1.00 74.44 232 ALA A C 1
ATOM 1919 O O . ALA A 1 232 ? 9.562 -1.350 -0.824 1.00 74.44 232 ALA A O 1
ATOM 1920 N N . TYR A 1 233 ? 9.880 -3.536 -0.442 1.00 77.88 233 TYR A N 1
ATOM 1921 C CA . TYR A 1 233 ? 11.351 -3.479 -0.513 1.00 77.88 233 TYR A CA 1
ATOM 1922 C C . TYR A 1 233 ? 11.874 -3.224 -1.937 1.00 77.88 233 TYR A C 1
ATOM 1924 O O . TYR A 1 233 ? 12.881 -2.542 -2.117 1.00 77.88 233 TYR A O 1
ATOM 1932 N N . LEU A 1 234 ? 11.172 -3.739 -2.950 1.00 89.50 234 LEU A N 1
ATOM 1933 C CA . LEU A 1 234 ? 11.534 -3.591 -4.359 1.00 89.50 234 LEU A CA 1
ATOM 1934 C C . LEU A 1 234 ? 10.532 -2.706 -5.107 1.00 89.50 234 LEU A C 1
ATOM 1936 O O . LEU A 1 234 ? 9.325 -2.759 -4.866 1.00 89.50 234 LEU A O 1
ATOM 1940 N N . GLU A 1 235 ? 11.046 -1.948 -6.072 1.00 92.50 235 GLU A N 1
ATOM 1941 C CA . GLU A 1 235 ? 10.282 -1.168 -7.041 1.00 92.50 235 GLU A CA 1
ATOM 1942 C C . GLU A 1 235 ? 10.790 -1.418 -8.468 1.00 92.50 235 GLU A C 1
ATOM 1944 O O . GLU A 1 235 ? 11.985 -1.617 -8.714 1.00 92.50 235 GLU A O 1
ATOM 1949 N N . LEU A 1 236 ? 9.875 -1.360 -9.433 1.00 95.06 236 LEU A N 1
ATOM 1950 C CA . LEU A 1 236 ? 10.183 -1.401 -10.856 1.00 95.06 236 LEU A CA 1
ATOM 1951 C C . LEU A 1 236 ? 10.447 0.020 -11.356 1.00 95.06 236 LEU A C 1
ATOM 1953 O O . LEU A 1 236 ? 9.558 0.871 -11.360 1.00 95.06 236 LEU A O 1
ATOM 1957 N N . LYS A 1 237 ? 11.655 0.283 -11.847 1.00 94.56 237 LYS A N 1
ATOM 1958 C CA . LYS A 1 237 ? 11.966 1.497 -12.605 1.00 94.56 237 LYS A CA 1
ATOM 1959 C C . LYS A 1 237 ? 11.757 1.236 -14.081 1.00 94.56 237 LYS A C 1
ATOM 1961 O O . LYS A 1 237 ? 12.537 0.534 -14.728 1.00 94.56 237 LYS A O 1
ATOM 1966 N N . ILE A 1 238 ? 10.692 1.829 -14.601 1.00 96.00 238 ILE A N 1
ATOM 1967 C CA . ILE A 1 238 ? 10.309 1.688 -15.999 1.00 96.00 238 ILE A CA 1
ATOM 1968 C C . ILE A 1 238 ? 11.303 2.455 -16.864 1.00 96.00 238 ILE A C 1
ATOM 1970 O O . ILE A 1 238 ? 11.680 3.591 -16.559 1.00 96.00 238 ILE A O 1
ATOM 1974 N N . ASN A 1 239 ? 11.737 1.811 -17.939 1.00 94.44 239 ASN A N 1
ATOM 1975 C CA . ASN A 1 239 ? 12.767 2.313 -18.833 1.00 94.44 239 ASN A CA 1
ATOM 1976 C C . ASN A 1 239 ? 12.379 2.041 -20.302 1.00 94.44 239 ASN A C 1
ATOM 1978 O O . ASN A 1 239 ? 11.324 1.484 -20.595 1.00 94.44 239 ASN A O 1
ATOM 1982 N N . ASN A 1 240 ? 13.236 2.435 -21.244 1.00 94.12 240 ASN A N 1
ATOM 1983 C CA . ASN A 1 240 ? 12.975 2.269 -22.680 1.00 94.12 240 ASN A CA 1
ATOM 1984 C C . ASN A 1 240 ? 12.984 0.815 -23.184 1.00 94.12 240 ASN A C 1
ATOM 1986 O O . ASN A 1 240 ? 12.564 0.580 -24.312 1.00 94.12 240 ASN A O 1
ATOM 1990 N N . LYS A 1 241 ? 13.486 -0.139 -22.394 1.00 92.38 241 LYS A N 1
ATOM 1991 C CA . LYS A 1 241 ? 13.438 -1.577 -22.694 1.00 92.38 241 LYS A CA 1
ATOM 1992 C C . LYS A 1 241 ? 12.161 -2.234 -22.166 1.00 92.38 241 LYS A C 1
ATOM 1994 O O . LYS A 1 241 ? 11.898 -3.381 -22.505 1.00 92.38 241 LYS A O 1
ATOM 1999 N N . THR A 1 242 ? 11.390 -1.531 -21.332 1.00 94.75 242 THR A N 1
ATOM 2000 C CA . THR A 1 242 ? 10.185 -2.089 -20.725 1.00 94.75 242 THR A CA 1
ATOM 2001 C C . THR A 1 242 ? 9.076 -2.255 -21.759 1.00 94.75 242 THR A C 1
ATOM 2003 O O . THR A 1 242 ? 8.715 -1.291 -22.438 1.00 94.75 242 THR A O 1
ATOM 2006 N N . THR A 1 243 ? 8.492 -3.450 -21.825 1.00 94.75 243 THR A N 1
ATOM 2007 C CA . THR A 1 243 ? 7.259 -3.709 -22.579 1.00 94.75 243 THR A CA 1
ATOM 2008 C C . THR A 1 243 ? 6.089 -3.890 -21.618 1.00 94.75 243 THR A C 1
ATOM 2010 O O . THR A 1 243 ? 6.243 -4.455 -20.533 1.00 94.75 243 THR A O 1
ATOM 2013 N N . ILE A 1 244 ? 4.928 -3.351 -21.998 1.00 96.19 244 ILE A N 1
ATOM 2014 C CA . ILE A 1 244 ? 3.671 -3.466 -21.252 1.00 96.19 244 ILE A CA 1
ATOM 2015 C C . ILE A 1 244 ? 2.579 -3.811 -22.255 1.00 96.19 244 ILE A C 1
ATOM 2017 O O . ILE A 1 244 ? 2.247 -2.991 -23.111 1.00 96.19 244 ILE A O 1
ATOM 2021 N N . GLU A 1 245 ? 2.026 -5.012 -22.147 1.00 94.12 245 GLU A N 1
ATOM 2022 C CA . GLU A 1 245 ? 1.070 -5.555 -23.112 1.00 94.12 245 GLU A CA 1
ATOM 2023 C C . GLU A 1 245 ? -0.198 -6.038 -22.397 1.00 94.12 245 GLU A C 1
ATOM 2025 O O . GLU A 1 245 ? -0.093 -6.754 -21.401 1.00 94.12 245 GLU A O 1
ATOM 2030 N N . PRO A 1 246 ? -1.409 -5.669 -22.854 1.00 92.38 246 PRO A N 1
ATOM 2031 C CA . PRO A 1 246 ? -2.645 -6.148 -22.240 1.00 92.38 246 PRO A CA 1
ATOM 2032 C C . PRO A 1 246 ? -2.764 -7.673 -22.310 1.00 92.38 246 PRO A C 1
ATOM 2034 O O . PRO A 1 246 ? -2.655 -8.260 -23.388 1.00 92.38 246 PRO A O 1
ATOM 2037 N N . CYS A 1 247 ? -3.076 -8.313 -21.185 1.00 89.06 247 CYS A N 1
ATOM 2038 C CA . CYS A 1 247 ? -3.485 -9.711 -21.180 1.00 89.06 247 CYS A CA 1
ATOM 2039 C C . CYS A 1 247 ? -4.970 -9.788 -21.557 1.00 89.06 247 CYS A C 1
ATOM 2041 O O . CYS A 1 247 ? -5.832 -9.278 -20.843 1.00 89.06 247 CYS A O 1
ATOM 2043 N N . ARG A 1 248 ? -5.271 -10.399 -22.708 1.00 76.19 248 ARG A N 1
ATOM 2044 C CA . ARG A 1 248 ? -6.650 -10.562 -23.214 1.00 76.19 248 ARG A CA 1
ATOM 2045 C C . ARG A 1 248 ? -7.331 -11.838 -22.717 1.00 76.19 248 ARG A C 1
ATOM 2047 O O . ARG A 1 248 ? -8.506 -12.049 -22.998 1.00 76.19 248 ARG A O 1
ATOM 2054 N N . VAL A 1 249 ? -6.594 -12.681 -21.998 1.00 73.12 249 VAL A N 1
ATOM 2055 C CA . VAL A 1 249 ? -7.095 -13.922 -21.407 1.00 73.12 249 VAL A CA 1
ATOM 2056 C C . VAL A 1 249 ? -7.687 -13.604 -20.033 1.00 73.12 249 VAL A C 1
ATOM 2058 O O . VAL A 1 249 ? -7.157 -12.768 -19.302 1.00 73.12 249 VAL A O 1
ATOM 2061 N N . GLY A 1 250 ? -8.796 -14.257 -19.680 1.00 65.12 250 GLY A N 1
ATOM 2062 C CA . GLY A 1 250 ? -9.434 -14.114 -18.371 1.00 65.12 250 GLY A CA 1
ATOM 2063 C C . GLY A 1 250 ? -8.590 -14.742 -17.265 1.00 65.12 250 GLY A C 1
ATOM 2064 O O . GLY A 1 250 ? -8.831 -15.880 -16.881 1.00 65.12 250 GLY A O 1
ATOM 2065 N N . VAL A 1 251 ? -7.588 -14.011 -16.776 1.00 76.69 251 VAL A N 1
ATOM 2066 C CA . VAL A 1 251 ? -6.736 -14.432 -15.658 1.00 76.69 251 VAL A CA 1
ATOM 2067 C C . VAL A 1 251 ? -7.274 -13.827 -14.368 1.00 76.69 251 VAL A C 1
ATOM 2069 O O . VAL A 1 251 ? -7.421 -12.601 -14.243 1.00 76.69 251 VAL A O 1
ATOM 2072 N N . ASP A 1 252 ? -7.565 -14.690 -13.399 1.00 78.56 252 ASP A N 1
ATOM 2073 C CA . ASP A 1 252 ? -8.087 -14.267 -12.109 1.00 78.56 252 ASP A CA 1
ATOM 2074 C C . ASP A 1 252 ? -6.957 -13.944 -11.125 1.00 78.56 252 ASP A C 1
ATOM 2076 O O . ASP A 1 252 ? -6.457 -14.798 -10.402 1.00 78.56 252 ASP A O 1
ATOM 2080 N N . ILE A 1 253 ? -6.527 -12.681 -11.130 1.00 83.12 253 ILE A N 1
ATOM 2081 C CA . ILE A 1 253 ? -5.589 -12.131 -10.145 1.00 83.12 253 ILE A CA 1
ATOM 2082 C C . ILE A 1 253 ? -6.388 -11.281 -9.160 1.00 83.12 253 ILE A C 1
ATOM 2084 O O . ILE A 1 253 ? -6.860 -10.221 -9.564 1.00 83.12 253 ILE A O 1
ATOM 2088 N N . PRO A 1 254 ? -6.538 -11.642 -7.879 1.00 76.56 254 PRO A N 1
ATOM 2089 C CA . PRO A 1 254 ? -7.336 -10.862 -6.936 1.00 76.56 254 PRO A CA 1
ATOM 2090 C C . PRO A 1 254 ? -6.986 -9.366 -6.952 1.00 76.56 254 PRO A C 1
ATOM 2092 O O . PRO A 1 254 ? -5.818 -8.985 -6.949 1.00 76.56 254 PRO A O 1
ATOM 2095 N N . ILE A 1 255 ? -8.004 -8.495 -6.982 1.00 70.81 255 ILE A N 1
ATOM 2096 C CA . ILE A 1 255 ? -7.800 -7.031 -6.912 1.00 70.81 255 ILE A CA 1
ATOM 2097 C C . ILE A 1 255 ? -7.240 -6.644 -5.539 1.00 70.81 255 ILE A C 1
ATOM 2099 O O . ILE A 1 255 ? -6.491 -5.680 -5.409 1.00 70.81 255 ILE A O 1
ATOM 2103 N N . ILE A 1 256 ? -7.645 -7.391 -4.517 1.00 72.25 256 ILE A N 1
ATOM 2104 C CA . ILE A 1 256 ? -7.393 -7.102 -3.116 1.00 72.25 256 ILE A CA 1
ATOM 2105 C C . ILE A 1 256 ? -6.338 -8.076 -2.608 1.00 72.25 256 ILE A C 1
ATOM 2107 O O . ILE A 1 256 ? -6.403 -9.273 -2.888 1.00 72.25 256 ILE A O 1
ATOM 2111 N N . GLY A 1 257 ? -5.368 -7.543 -1.872 1.00 71.56 257 GLY A N 1
ATOM 2112 C CA . GLY A 1 257 ? -4.380 -8.343 -1.171 1.00 71.56 257 GLY A CA 1
ATOM 2113 C C . GLY A 1 257 ? -4.746 -8.770 0.222 1.00 71.56 257 GLY A C 1
ATOM 2114 O O . GLY A 1 257 ? -5.792 -8.412 0.750 1.00 71.56 257 GLY A O 1
ATOM 2115 N N . GLU A 1 258 ? -3.825 -9.511 0.830 1.00 76.44 258 GLU A N 1
ATOM 2116 C CA . GLU A 1 258 ? -3.858 -9.749 2.264 1.00 76.44 258 GLU A CA 1
ATOM 2117 C C . GLU A 1 258 ? -3.866 -8.413 3.007 1.00 76.44 258 GLU A C 1
ATOM 2119 O O . GLU A 1 258 ? -2.989 -7.563 2.822 1.00 76.44 258 GLU A O 1
ATOM 2124 N N . TYR A 1 259 ? -4.858 -8.247 3.870 1.00 84.94 259 TYR A N 1
ATOM 2125 C CA . TYR A 1 259 ? -4.942 -7.118 4.773 1.00 84.94 259 TYR A CA 1
ATOM 2126 C C . TYR A 1 259 ? -3.962 -7.306 5.934 1.00 84.94 259 TYR A C 1
ATOM 2128 O O . TYR A 1 259 ? -3.956 -8.348 6.584 1.00 84.94 259 TYR A O 1
ATOM 2136 N N . ARG A 1 260 ? -3.139 -6.291 6.226 1.00 89.69 260 ARG A N 1
ATOM 2137 C CA . ARG A 1 260 ? -2.212 -6.305 7.373 1.00 89.69 260 ARG A CA 1
ATOM 2138 C C . ARG A 1 260 ? -2.529 -5.176 8.339 1.00 89.69 260 ARG A C 1
ATOM 2140 O O . ARG A 1 260 ? -1.746 -4.241 8.515 1.00 89.69 260 ARG A O 1
ATOM 2147 N N . PHE A 1 261 ? -3.717 -5.252 8.934 1.00 95.31 261 PHE A N 1
ATOM 2148 C CA . PHE A 1 261 ? -4.232 -4.175 9.766 1.00 95.31 261 PHE A CA 1
ATOM 2149 C C . PHE A 1 261 ? -3.410 -3.969 11.039 1.00 95.31 261 PHE A C 1
ATOM 2151 O O . PHE A 1 261 ? -3.175 -4.880 11.829 1.00 95.31 261 PHE A O 1
ATOM 2158 N N . THR A 1 262 ? -3.023 -2.720 11.266 1.00 96.25 262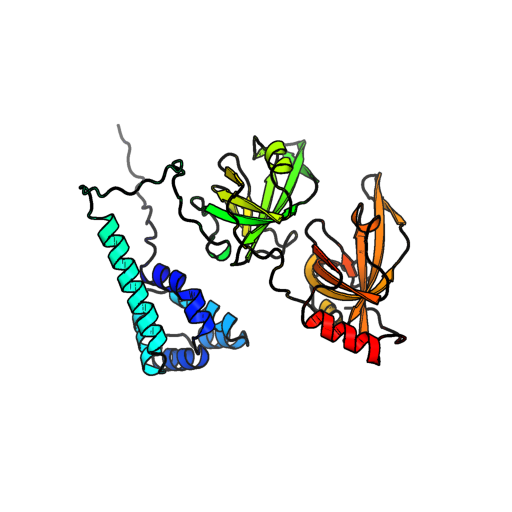 THR A N 1
ATOM 2159 C CA . THR A 1 262 ? -2.576 -2.216 12.559 1.00 96.25 262 THR A CA 1
ATOM 2160 C C . THR A 1 262 ? -3.790 -1.638 13.279 1.00 96.25 262 THR A C 1
ATOM 2162 O O . THR A 1 262 ? -4.473 -0.768 12.739 1.00 96.25 262 THR A O 1
ATOM 2165 N N . LYS A 1 263 ? -4.063 -2.115 14.501 1.00 96.81 263 LYS A N 1
ATOM 2166 C CA . LYS A 1 263 ? -5.097 -1.531 15.370 1.00 96.81 263 LYS A CA 1
ATOM 2167 C C . LYS A 1 263 ? -4.792 -0.060 15.641 1.00 96.81 263 LYS A C 1
ATOM 2169 O O . LYS A 1 263 ? -3.622 0.310 15.755 1.00 96.81 263 LYS A O 1
ATOM 2174 N N . ILE A 1 264 ? -5.825 0.759 15.816 1.00 97.25 264 ILE A N 1
ATOM 2175 C CA . ILE A 1 264 ? -5.678 2.206 16.011 1.00 97.25 264 ILE A CA 1
ATOM 2176 C C . ILE A 1 264 ? -4.809 2.502 17.236 1.00 97.25 264 ILE A C 1
ATOM 2178 O O . ILE A 1 264 ? -3.883 3.305 17.148 1.00 97.25 264 ILE A O 1
ATOM 2182 N N . ASN A 1 265 ? -5.009 1.798 18.355 1.00 96.12 265 ASN A N 1
ATOM 2183 C CA . ASN A 1 265 ? -4.150 1.958 19.533 1.00 96.12 265 ASN A CA 1
ATOM 2184 C C . ASN A 1 265 ? -2.668 1.629 19.275 1.00 96.12 265 ASN A C 1
ATOM 2186 O O . ASN A 1 265 ? -1.804 2.218 19.924 1.00 96.12 265 ASN A O 1
ATOM 2190 N N . GLY A 1 266 ? -2.377 0.715 18.348 1.00 95.75 266 GLY A N 1
ATOM 2191 C CA . GLY A 1 266 ? -1.036 0.264 17.993 1.00 95.75 266 GLY A CA 1
ATOM 2192 C C . GLY A 1 266 ? -0.269 1.265 17.134 1.00 95.75 266 GLY A C 1
ATOM 2193 O O . GLY A 1 266 ? 0.951 1.161 17.037 1.00 95.75 266 GLY A O 1
ATOM 2194 N N . LEU A 1 267 ? -0.949 2.270 16.566 1.00 95.81 267 LEU A N 1
ATOM 2195 C CA . LEU A 1 267 ? -0.309 3.340 15.796 1.00 95.81 267 LEU A CA 1
ATOM 2196 C C . LEU A 1 267 ? 0.709 4.133 16.626 1.00 95.81 267 LEU A C 1
ATOM 2198 O O . LEU A 1 267 ? 1.649 4.681 16.060 1.00 95.81 267 LEU A O 1
ATOM 2202 N N . ARG A 1 268 ? 0.579 4.157 17.960 1.00 94.00 268 ARG A N 1
ATOM 2203 C CA . ARG A 1 268 ? 1.535 4.834 18.855 1.00 94.00 268 ARG A CA 1
ATOM 2204 C C . ARG A 1 268 ? 2.963 4.297 18.739 1.00 94.00 268 ARG A C 1
ATOM 2206 O O . ARG A 1 268 ? 3.915 5.036 18.953 1.00 94.00 268 ARG A O 1
ATOM 2213 N N . TYR A 1 269 ? 3.100 3.027 18.359 1.00 94.44 269 TYR A N 1
ATOM 2214 C CA . TYR A 1 269 ? 4.384 2.348 18.185 1.00 94.44 269 TYR A CA 1
ATOM 2215 C C . TYR A 1 269 ? 4.916 2.435 16.747 1.00 94.44 269 TYR A C 1
ATOM 2217 O O . TYR A 1 269 ? 5.970 1.878 16.451 1.00 94.44 269 TYR A O 1
ATOM 2225 N N . ARG A 1 270 ? 4.181 3.097 15.845 1.00 93.25 270 ARG A N 1
ATOM 2226 C CA . ARG A 1 270 ? 4.542 3.254 14.433 1.00 93.25 270 ARG A CA 1
ATOM 2227 C C . ARG A 1 270 ? 5.314 4.545 14.215 1.00 93.25 270 ARG A C 1
ATOM 2229 O O . ARG A 1 270 ? 5.046 5.572 14.851 1.00 93.25 270 ARG A O 1
ATOM 2236 N N . GLN A 1 271 ? 6.276 4.487 13.306 1.00 91.19 271 GLN A N 1
ATOM 2237 C CA . GLN A 1 271 ? 7.142 5.623 13.015 1.00 91.19 271 GLN A CA 1
ATOM 2238 C C . GLN A 1 271 ? 6.425 6.638 12.121 1.00 91.19 271 GLN A C 1
ATOM 2240 O O . GLN A 1 271 ? 5.553 6.294 11.324 1.00 91.19 271 GLN A O 1
ATOM 2245 N N . ASN A 1 272 ? 6.793 7.913 12.248 1.00 92.00 272 ASN A N 1
ATOM 2246 C CA . ASN A 1 272 ? 6.325 8.938 11.323 1.00 92.00 272 ASN A CA 1
ATOM 2247 C C . ASN A 1 272 ? 6.752 8.585 9.892 1.00 92.00 272 ASN A C 1
ATOM 2249 O O . ASN A 1 272 ? 7.852 8.082 9.683 1.00 92.00 272 ASN A O 1
ATOM 2253 N N . ASP A 1 273 ? 5.885 8.871 8.923 1.00 89.38 273 ASP A N 1
ATOM 2254 C CA . ASP A 1 273 ? 6.043 8.512 7.511 1.00 89.38 273 ASP A CA 1
ATOM 2255 C C . ASP A 1 273 ? 6.014 6.998 7.198 1.00 89.38 273 ASP A C 1
ATOM 2257 O O . ASP A 1 273 ? 6.097 6.628 6.027 1.00 89.38 273 ASP A O 1
ATOM 2261 N N . GLU A 1 274 ? 5.798 6.119 8.188 1.00 90.56 274 GLU A N 1
ATOM 2262 C CA . GLU A 1 274 ? 5.552 4.688 7.953 1.00 90.56 274 GLU A CA 1
ATOM 2263 C C . GLU A 1 274 ? 4.204 4.469 7.243 1.00 90.56 274 GLU A C 1
ATOM 2265 O O . GLU A 1 274 ? 3.209 5.146 7.514 1.00 90.56 274 GLU A O 1
ATOM 2270 N N . PHE A 1 275 ? 4.145 3.483 6.345 1.00 90.75 275 PHE A N 1
ATOM 2271 C CA . PHE A 1 275 ? 2.910 3.070 5.682 1.00 90.75 275 PHE A CA 1
ATOM 2272 C C . PHE A 1 275 ? 2.264 1.892 6.409 1.00 90.75 275 PHE A C 1
ATOM 2274 O O . PHE A 1 275 ? 2.821 0.794 6.452 1.00 90.75 275 PHE A O 1
ATOM 2281 N N . VAL A 1 276 ? 1.031 2.068 6.877 1.00 93.31 276 VAL A N 1
ATOM 2282 C CA . VAL A 1 276 ? 0.244 1.070 7.622 1.00 93.31 276 VAL A CA 1
ATOM 2283 C C . VAL A 1 276 ? -1.077 0.770 6.911 1.00 93.31 276 VAL A C 1
ATOM 2285 O O . VAL A 1 276 ? -1.513 1.537 6.052 1.00 93.31 276 VAL A O 1
ATOM 2288 N N . ASP A 1 277 ? -1.693 -0.362 7.243 1.00 95.00 277 ASP A N 1
ATOM 2289 C CA . ASP A 1 277 ? -3.074 -0.649 6.856 1.00 95.00 277 ASP A CA 1
ATOM 2290 C C . ASP A 1 277 ? -3.933 -0.512 8.110 1.00 95.00 277 ASP A C 1
ATOM 2292 O O . ASP A 1 277 ? -3.531 -0.969 9.178 1.00 95.00 277 ASP A O 1
ATOM 2296 N N . VAL A 1 278 ? -5.090 0.133 8.015 1.00 97.38 278 VAL A N 1
ATOM 2297 C CA . VAL A 1 278 ? -5.985 0.373 9.158 1.00 97.38 278 VAL A CA 1
ATOM 2298 C C . VAL A 1 278 ? -7.420 0.101 8.730 1.00 97.38 278 VAL A C 1
ATOM 2300 O O . VAL A 1 278 ? -7.805 0.430 7.610 1.00 97.38 278 VAL A O 1
ATOM 2303 N N . ILE A 1 279 ? -8.214 -0.480 9.624 1.00 97.94 279 ILE A N 1
ATOM 2304 C CA . ILE A 1 279 ? -9.660 -0.632 9.464 1.00 97.94 279 ILE A CA 1
ATOM 2305 C C . ILE A 1 279 ? -10.364 0.027 10.646 1.00 97.94 279 ILE A C 1
ATOM 2307 O O . ILE A 1 279 ? -9.915 -0.098 11.785 1.00 97.94 279 ILE A O 1
ATOM 2311 N N . GLY A 1 280 ? -11.443 0.755 10.375 1.00 97.56 280 GLY A N 1
ATOM 2312 C CA . GLY A 1 280 ? -12.168 1.486 11.408 1.00 97.56 280 GLY A CA 1
ATOM 2313 C C . GLY A 1 280 ? -13.576 1.879 10.985 1.00 97.56 280 GLY A C 1
ATOM 2314 O O . GLY A 1 280 ? -13.887 1.965 9.794 1.00 97.56 280 GLY A O 1
ATOM 2315 N N . VAL A 1 281 ? -14.428 2.128 11.976 1.00 97.56 281 VAL A N 1
ATOM 2316 C CA . VAL A 1 281 ? -15.743 2.746 11.795 1.00 97.56 281 VAL A CA 1
ATOM 2317 C C . VAL A 1 281 ? -15.565 4.254 11.680 1.00 97.56 281 VAL A C 1
ATOM 2319 O O . VAL A 1 281 ? -14.809 4.857 12.437 1.00 97.56 281 VAL A O 1
ATOM 2322 N N . VAL A 1 282 ? -16.275 4.868 10.740 1.00 97.19 282 VAL A N 1
ATOM 2323 C CA . VAL A 1 282 ? -16.280 6.317 10.534 1.00 97.19 282 VAL A CA 1
ATOM 2324 C C . VAL A 1 282 ? -17.145 6.971 11.605 1.00 97.19 282 VAL A C 1
ATOM 2326 O O . VAL A 1 282 ? -18.374 6.888 11.550 1.00 97.19 282 VAL A O 1
ATOM 2329 N N . ASP A 1 283 ? -16.492 7.618 12.562 1.00 95.44 283 ASP A N 1
ATOM 2330 C CA . ASP A 1 283 ? -17.129 8.275 13.703 1.00 95.44 283 ASP A CA 1
ATOM 2331 C C . ASP A 1 283 ? -17.568 9.705 13.367 1.00 95.44 283 ASP A C 1
ATOM 2333 O O . ASP A 1 283 ? -18.701 10.100 13.634 1.00 95.44 283 ASP A O 1
ATOM 2337 N N . SER A 1 284 ? -16.707 10.460 12.680 1.00 94.88 284 SER A N 1
ATOM 2338 C CA . SER A 1 284 ? -17.022 11.812 12.221 1.00 94.88 284 SER A CA 1
ATOM 2339 C C . SER A 1 284 ? -16.421 12.106 10.848 1.00 94.88 284 SER A C 1
ATOM 2341 O O . SER A 1 284 ? -15.434 11.500 10.421 1.00 94.88 284 SER A O 1
ATOM 2343 N N . ILE A 1 285 ? -17.049 13.041 10.135 1.00 96.12 285 ILE A N 1
ATOM 2344 C CA . ILE A 1 285 ? -16.593 13.540 8.839 1.00 96.12 285 ILE A CA 1
ATOM 2345 C C . ILE A 1 285 ? -16.591 15.063 8.927 1.00 96.12 285 ILE A C 1
ATOM 2347 O O . ILE A 1 285 ? -17.650 15.674 9.048 1.00 96.12 285 ILE A O 1
ATOM 2351 N N . GLY A 1 286 ? -15.409 15.666 8.844 1.00 94.69 286 GLY A N 1
ATOM 2352 C CA . GLY A 1 286 ? -15.239 17.113 8.832 1.00 94.69 286 GLY A CA 1
ATOM 2353 C C . GLY A 1 286 ? -15.714 17.761 7.532 1.00 94.69 286 GLY A C 1
ATOM 2354 O O . GLY A 1 286 ? -16.022 17.097 6.530 1.00 94.69 286 GLY A O 1
ATOM 2355 N N . GLU A 1 287 ? -15.751 19.088 7.541 1.00 93.88 287 GLU A N 1
ATOM 2356 C CA . GLU A 1 287 ? -16.038 19.892 6.358 1.00 93.88 287 GLU A CA 1
ATOM 2357 C C . GLU A 1 287 ? -14.850 19.918 5.388 1.00 93.88 287 GLU A C 1
ATOM 2359 O O . GLU A 1 287 ? -13.725 19.533 5.714 1.00 93.88 287 GLU A O 1
ATOM 2364 N N . ILE A 1 288 ? -15.123 20.322 4.149 1.00 94.12 288 ILE A N 1
ATOM 2365 C CA . ILE A 1 288 ? -14.076 20.509 3.150 1.00 94.12 288 ILE A CA 1
ATOM 2366 C C . ILE A 1 288 ? -13.412 21.863 3.397 1.00 94.12 288 ILE A C 1
ATOM 2368 O O . ILE A 1 288 ? -14.051 22.904 3.292 1.00 94.12 288 ILE A O 1
ATOM 2372 N N . GLU A 1 289 ? -12.109 21.837 3.637 1.00 93.31 289 GLU A N 1
ATOM 2373 C CA . GLU A 1 289 ? -11.268 23.018 3.787 1.00 93.31 289 GLU A CA 1
ATOM 2374 C C . GLU A 1 289 ? -10.434 23.232 2.519 1.00 93.31 289 GLU A C 1
ATOM 2376 O O . GLU A 1 289 ? -10.036 22.282 1.838 1.00 93.31 289 GLU A O 1
ATOM 2381 N N . THR A 1 290 ? -10.110 24.485 2.211 1.00 90.25 290 THR A N 1
ATOM 2382 C CA . THR A 1 290 ? -9.084 24.812 1.212 1.00 90.25 290 THR A CA 1
ATOM 2383 C C . THR A 1 290 ? -7.907 25.430 1.936 1.00 90.25 290 THR A C 1
ATOM 2385 O O . THR A 1 290 ? -8.048 26.475 2.566 1.00 90.25 290 THR A O 1
ATOM 2388 N N . ILE A 1 291 ? -6.748 24.776 1.867 1.00 86.31 291 ILE A N 1
ATOM 2389 C CA . ILE A 1 291 ? -5.539 25.254 2.528 1.00 86.31 291 ILE A CA 1
ATOM 2390 C C . ILE A 1 291 ? -4.537 25.812 1.508 1.00 86.31 291 ILE A C 1
ATOM 2392 O O . ILE A 1 291 ? -4.319 25.208 0.450 1.00 86.31 291 ILE A O 1
ATOM 2396 N N . PRO A 1 292 ? -3.880 26.946 1.802 1.00 80.44 292 PRO A N 1
ATOM 2397 C CA . PRO A 1 292 ? -2.763 27.415 1.000 1.00 80.44 292 PRO A CA 1
ATOM 2398 C C . PRO A 1 292 ? -1.538 26.534 1.270 1.00 80.44 292 PRO A C 1
ATOM 2400 O O . PRO A 1 292 ? -1.079 26.392 2.404 1.00 80.44 292 PRO A O 1
ATOM 2403 N N . THR A 1 293 ? -0.971 25.938 0.225 1.00 72.19 293 THR A N 1
ATOM 2404 C CA . THR A 1 293 ? 0.293 25.198 0.345 1.00 72.19 293 THR A CA 1
ATOM 2405 C C . THR A 1 293 ? 1.489 26.151 0.341 1.00 72.19 293 THR A C 1
ATOM 2407 O O . THR A 1 293 ? 1.426 27.264 -0.189 1.00 72.19 293 THR A O 1
ATOM 2410 N N . LYS A 1 294 ? 2.640 25.673 0.841 1.00 67.25 294 LYS A N 1
ATOM 2411 C CA . LYS A 1 294 ? 3.928 26.402 0.838 1.00 67.25 294 LYS A CA 1
ATOM 2412 C C . LYS A 1 294 ? 4.343 26.939 -0.544 1.00 67.25 294 LYS A C 1
ATOM 2414 O O . LYS A 1 294 ? 5.168 27.842 -0.623 1.00 67.25 294 LYS A O 1
ATOM 2419 N N . TYR A 1 295 ? 3.777 26.404 -1.628 1.00 66.81 295 TYR A N 1
ATOM 2420 C CA . TYR A 1 295 ? 4.077 26.785 -3.010 1.00 66.81 295 TYR A CA 1
ATOM 2421 C C . TYR A 1 295 ? 2.991 27.657 -3.662 1.00 66.81 295 TYR A C 1
ATOM 2423 O O . TYR A 1 295 ? 2.898 27.678 -4.887 1.00 66.81 295 TYR A O 1
ATOM 2431 N N . LYS A 1 296 ? 2.160 28.357 -2.872 1.00 54.84 296 LYS A N 1
ATOM 2432 C CA . LYS A 1 296 ? 1.045 29.203 -3.357 1.00 54.84 296 LYS A CA 1
ATOM 2433 C C . LYS A 1 296 ? 0.041 28.459 -4.247 1.00 54.84 296 LYS A C 1
ATOM 2435 O O . LYS A 1 296 ? -0.618 29.054 -5.093 1.00 54.84 296 LYS A O 1
ATOM 2440 N N . LYS A 1 297 ? -0.068 27.145 -4.065 1.00 72.06 297 LYS A N 1
ATOM 2441 C CA . LYS A 1 297 ? -1.111 26.324 -4.674 1.00 72.06 297 LYS A CA 1
ATOM 2442 C C . LYS A 1 297 ? -2.158 26.039 -3.609 1.00 72.06 297 LYS A C 1
ATOM 2444 O O . LYS A 1 297 ? -1.790 25.668 -2.499 1.00 72.06 297 LYS A O 1
ATOM 2449 N N . GLU A 1 298 ? -3.428 26.202 -3.928 1.00 82.94 298 GLU A N 1
ATOM 2450 C CA . GLU A 1 298 ? -4.506 25.774 -3.043 1.00 82.94 298 GLU A CA 1
ATOM 2451 C C . GLU A 1 298 ? -4.652 24.253 -3.102 1.00 82.94 298 GLU A C 1
ATOM 2453 O O . GLU A 1 298 ? -4.598 23.643 -4.177 1.00 82.94 298 GLU A O 1
ATOM 2458 N N . GLU A 1 299 ? -4.813 23.631 -1.940 1.00 85.44 299 GLU A N 1
ATOM 2459 C CA . GLU A 1 299 ? -5.078 22.206 -1.831 1.00 85.44 299 GLU A CA 1
ATOM 2460 C C . GLU A 1 299 ? -6.309 21.971 -0.964 1.00 85.44 299 GLU A C 1
ATOM 2462 O O . GLU A 1 299 ? -6.446 22.509 0.132 1.00 85.44 299 GLU A O 1
ATOM 2467 N N . THR A 1 300 ? -7.238 21.176 -1.489 1.00 90.88 300 THR A N 1
ATOM 2468 C CA . THR A 1 300 ? -8.437 20.792 -0.752 1.00 90.88 300 THR A CA 1
ATOM 2469 C C . THR A 1 300 ? -8.075 19.750 0.297 1.00 90.88 300 THR A C 1
ATOM 2471 O O . THR A 1 300 ? -7.406 18.766 -0.023 1.00 90.88 300 THR A O 1
ATOM 2474 N N . LYS A 1 301 ? -8.564 19.938 1.515 1.00 93.25 301 LYS A N 1
ATOM 2475 C CA . LYS A 1 301 ? -8.340 19.086 2.676 1.00 93.25 301 LYS A CA 1
ATOM 2476 C C . LYS A 1 301 ? -9.686 18.685 3.273 1.00 93.25 301 LYS A C 1
ATOM 2478 O O . LYS A 1 301 ? -10.634 19.463 3.246 1.00 93.25 301 LYS A O 1
ATOM 2483 N N . ARG A 1 302 ? -9.784 17.466 3.795 1.00 95.12 302 ARG A N 1
ATOM 2484 C CA . ARG A 1 302 ? -10.931 17.014 4.591 1.00 95.12 302 ARG A CA 1
ATOM 2485 C C . ARG A 1 302 ? -10.466 15.984 5.606 1.00 95.12 302 ARG A C 1
ATOM 2487 O O . ARG A 1 302 ? -9.659 15.129 5.258 1.00 95.12 302 ARG A O 1
ATOM 2494 N N . GLU A 1 303 ? -10.966 16.049 6.829 1.00 95.50 303 GLU A N 1
ATOM 2495 C CA . GLU A 1 303 ? -10.584 15.126 7.901 1.00 95.50 303 GLU A CA 1
ATOM 2496 C C . GLU A 1 303 ? -11.742 14.200 8.273 1.00 95.50 303 GLU A C 1
ATOM 2498 O O . GLU A 1 303 ? -12.905 14.602 8.247 1.00 95.50 303 GLU A O 1
ATOM 2503 N N . LEU A 1 304 ? -11.424 12.946 8.585 1.00 95.88 304 LEU A N 1
ATOM 2504 C CA . LEU A 1 304 ? -12.361 11.948 9.097 1.00 95.88 304 LEU A CA 1
ATOM 2505 C C . LEU A 1 304 ? -11.776 11.334 10.363 1.00 95.88 304 LEU A C 1
ATOM 2507 O O . LEU A 1 304 ? -10.575 11.077 10.411 1.00 95.88 304 LEU A O 1
ATOM 2511 N N . ASN A 1 305 ? -12.620 11.019 11.336 1.00 96.44 305 ASN A N 1
ATOM 2512 C CA . ASN A 1 305 ? -12.207 10.265 12.512 1.00 96.44 305 ASN A CA 1
ATOM 2513 C C . ASN A 1 305 ? -12.618 8.803 12.367 1.00 96.44 305 ASN A C 1
ATOM 2515 O O . ASN A 1 305 ? -13.778 8.501 12.074 1.00 96.44 305 ASN A O 1
ATOM 2519 N N . LEU A 1 306 ? -11.655 7.907 12.570 1.00 97.56 306 LEU A N 1
ATOM 2520 C CA . LEU A 1 306 ? -11.879 6.467 12.608 1.00 97.56 306 LEU A CA 1
ATOM 2521 C C . LEU A 1 306 ? -11.745 5.943 14.026 1.00 97.56 306 LEU A C 1
ATOM 2523 O O . LEU A 1 306 ? -10.844 6.361 14.750 1.00 97.56 306 LEU A O 1
ATOM 2527 N N . VAL A 1 307 ? -12.607 4.990 14.372 1.00 97.00 307 VAL A N 1
ATOM 2528 C CA . VAL A 1 307 ? -12.586 4.269 15.648 1.00 97.00 307 VAL A CA 1
ATOM 2529 C C . VAL A 1 307 ? -12.565 2.766 15.430 1.00 97.00 307 VAL A C 1
ATOM 2531 O O . VAL A 1 307 ? -13.071 2.256 14.429 1.00 97.00 307 VAL A O 1
ATOM 2534 N N . ASP A 1 308 ? -11.989 2.041 16.380 1.00 95.88 308 ASP A N 1
ATOM 2535 C CA . ASP A 1 308 ? -11.951 0.584 16.387 1.00 95.88 308 ASP A CA 1
ATOM 2536 C C . ASP A 1 308 ? -12.207 0.039 17.799 1.00 95.88 308 ASP A C 1
ATOM 2538 O O . ASP A 1 308 ? -12.400 0.781 18.765 1.00 95.88 308 ASP A O 1
ATOM 2542 N N . GLN A 1 309 ? -12.146 -1.286 17.923 1.00 94.38 309 GLN A N 1
ATOM 2543 C CA . GLN A 1 309 ? -12.378 -2.028 19.163 1.00 94.38 309 GLN A CA 1
ATOM 2544 C C . GLN A 1 309 ? -11.481 -1.611 20.338 1.00 94.38 309 GLN A C 1
ATOM 2546 O O . GLN A 1 309 ? -11.790 -1.942 21.482 1.00 94.38 309 GLN A O 1
ATOM 2551 N N . SER A 1 310 ? -10.382 -0.893 20.088 1.00 93.25 310 SER A N 1
ATOM 2552 C CA . SER A 1 310 ? -9.522 -0.373 21.151 1.00 93.25 310 SER A CA 1
ATOM 2553 C C . SER A 1 310 ? -10.112 0.840 21.876 1.00 93.25 310 SER A C 1
ATOM 2555 O O . SER A 1 310 ? -9.569 1.252 22.900 1.00 93.25 310 SER A O 1
ATOM 2557 N N . GLY A 1 311 ? -11.209 1.414 21.368 1.00 91.56 311 GLY A N 1
ATOM 2558 C CA . GLY A 1 311 ? -11.829 2.619 21.921 1.00 91.56 311 GLY A CA 1
ATOM 2559 C C . GLY A 1 311 ? -11.051 3.906 21.623 1.00 91.56 311 GLY A C 1
ATOM 2560 O O . GLY A 1 311 ? -11.328 4.943 22.227 1.00 91.56 311 GLY A O 1
ATOM 2561 N N . MET A 1 312 ? -10.077 3.836 20.713 1.00 94.81 312 MET A N 1
ATOM 2562 C CA . MET A 1 312 ? -9.253 4.968 20.303 1.00 94.81 312 MET A CA 1
ATOM 2563 C C . MET A 1 312 ? -9.759 5.572 18.992 1.00 94.81 312 MET A C 1
ATOM 2565 O O . MET A 1 312 ? -10.263 4.855 18.127 1.00 94.81 312 MET A O 1
ATOM 2569 N N . VAL A 1 313 ? -9.563 6.880 18.834 1.00 95.69 313 VAL A N 1
ATOM 2570 C CA . VAL A 1 313 ? -9.825 7.637 17.603 1.00 95.69 313 VAL A CA 1
ATOM 2571 C C . VAL A 1 313 ? -8.509 7.971 16.926 1.00 95.69 313 VAL A C 1
ATOM 2573 O O . VAL A 1 313 ? -7.578 8.434 17.582 1.00 95.69 313 VAL A O 1
ATOM 2576 N N . VAL A 1 314 ? -8.452 7.833 15.605 1.00 97.12 314 VAL A N 1
ATOM 2577 C CA . VAL A 1 314 ? -7.406 8.456 14.788 1.00 97.12 314 VAL A CA 1
ATOM 2578 C C . VAL A 1 314 ? -8.018 9.332 13.706 1.00 97.12 314 VAL A C 1
ATOM 2580 O O . VAL A 1 314 ? -8.969 8.936 13.029 1.00 97.12 314 VAL A O 1
ATOM 2583 N N . THR A 1 315 ? -7.451 10.522 13.526 1.00 97.12 315 THR A N 1
ATOM 2584 C CA . THR A 1 315 ? -7.833 11.427 12.441 1.00 97.12 315 THR A CA 1
ATOM 2585 C C . THR A 1 315 ? -7.094 11.053 11.162 1.00 97.12 315 THR A C 1
ATOM 2587 O O . THR A 1 315 ? -5.868 10.927 11.142 1.00 97.12 315 THR A O 1
ATOM 2590 N N . VAL A 1 316 ? -7.843 10.903 10.074 1.00 97.12 316 VAL A N 1
ATOM 2591 C CA . VAL A 1 316 ? -7.349 10.632 8.726 1.00 97.12 316 VAL A CA 1
ATOM 2592 C C . VAL A 1 316 ? -7.570 11.862 7.855 1.00 97.12 316 VAL A C 1
ATOM 2594 O O . VAL A 1 316 ? -8.703 12.298 7.655 1.00 97.12 316 VAL A O 1
ATOM 2597 N N . THR A 1 317 ? -6.494 12.399 7.288 1.00 95.81 317 THR A N 1
ATOM 2598 C CA . THR A 1 317 ? -6.551 13.544 6.376 1.00 95.81 317 THR A CA 1
ATOM 2599 C C . THR A 1 317 ? -6.622 13.085 4.922 1.00 95.81 317 THR A C 1
ATOM 2601 O O . THR A 1 317 ? -5.768 12.336 4.444 1.00 95.81 317 THR A O 1
ATOM 2604 N N . PHE A 1 318 ? -7.626 13.578 4.204 1.00 94.31 318 PHE A N 1
ATOM 2605 C CA . PHE A 1 318 ? -7.852 13.390 2.778 1.00 94.31 318 PHE A CA 1
ATOM 2606 C C . PHE A 1 318 ? -7.442 14.651 2.021 1.00 94.31 318 PHE A C 1
ATOM 2608 O O . PHE A 1 318 ? -7.655 15.768 2.494 1.00 94.31 318 PHE A O 1
ATOM 2615 N N . TRP A 1 319 ? -6.920 14.467 0.806 1.00 90.62 319 TRP A N 1
ATOM 2616 C CA . TRP A 1 319 ? -6.384 15.552 -0.018 1.00 90.62 319 TRP A CA 1
ATOM 2617 C C . TRP A 1 319 ? -7.014 15.596 -1.412 1.00 90.62 319 TRP A C 1
ATOM 2619 O O . TRP A 1 319 ? -7.398 14.571 -1.987 1.00 90.62 319 TRP A O 1
ATOM 2629 N N . GLY A 1 320 ? -7.111 16.797 -1.982 1.00 88.50 320 GLY A N 1
ATOM 2630 C CA . GLY A 1 320 ? -7.497 17.036 -3.370 1.00 88.50 320 GLY A CA 1
ATOM 2631 C C . GLY A 1 320 ? -8.810 16.353 -3.770 1.00 88.50 320 GLY A C 1
ATOM 2632 O O . GLY A 1 320 ? -9.875 16.649 -3.232 1.00 88.50 320 GLY A O 1
ATOM 2633 N N . ARG A 1 321 ? -8.749 15.441 -4.754 1.00 83.94 321 ARG A N 1
ATOM 2634 C CA . ARG A 1 321 ? -9.935 14.714 -5.247 1.00 83.94 321 ARG A CA 1
ATOM 2635 C C . ARG A 1 321 ? -10.553 13.821 -4.169 1.00 83.94 321 ARG A C 1
ATOM 2637 O O . ARG A 1 321 ? -11.776 13.777 -4.080 1.00 83.94 321 ARG A O 1
ATOM 2644 N N . HIS A 1 322 ? -9.728 13.158 -3.360 1.00 85.50 322 HIS A N 1
ATOM 2645 C CA . HIS A 1 322 ? -10.209 12.301 -2.279 1.00 85.50 322 HIS A CA 1
ATOM 2646 C C . HIS A 1 322 ? -10.924 13.120 -1.199 1.00 85.50 322 HIS A C 1
ATOM 2648 O O . HIS A 1 322 ? -11.949 12.675 -0.707 1.00 85.50 322 HIS A O 1
ATOM 2654 N N . ALA A 1 323 ? -10.467 14.344 -0.904 1.00 89.06 323 ALA A N 1
ATOM 2655 C CA . ALA A 1 323 ? -11.161 15.252 0.017 1.00 89.06 323 ALA A CA 1
ATOM 2656 C C . ALA A 1 323 ? -12.545 15.684 -0.505 1.00 89.06 323 ALA A C 1
ATOM 2658 O O . ALA A 1 323 ? -13.521 15.705 0.245 1.00 89.06 323 ALA A O 1
ATOM 2659 N N . ARG A 1 324 ? -12.642 16.001 -1.806 1.00 87.62 324 ARG A N 1
ATOM 2660 C CA . ARG A 1 324 ? -13.897 16.448 -2.439 1.00 87.62 324 ARG A CA 1
ATOM 2661 C C . ARG A 1 324 ? -14.938 15.341 -2.566 1.00 87.62 324 ARG A C 1
ATOM 2663 O O . ARG A 1 324 ? -16.127 15.604 -2.432 1.00 87.62 324 ARG A O 1
ATOM 2670 N N . SER A 1 325 ? -14.501 14.117 -2.845 1.00 84.81 325 SER A N 1
ATOM 2671 C CA . SER A 1 325 ? -15.384 12.980 -3.099 1.00 84.81 325 SER A CA 1
ATOM 2672 C C . SER A 1 325 ? -14.916 11.769 -2.298 1.00 84.81 325 SER A C 1
ATOM 2674 O O . SER A 1 325 ? -14.336 10.831 -2.839 1.00 84.81 325 SER A O 1
ATOM 2676 N N . ILE A 1 326 ? -15.151 11.815 -0.983 1.00 85.06 326 ILE A N 1
ATOM 2677 C CA . ILE A 1 326 ? -14.816 10.699 -0.090 1.00 85.06 326 ILE A CA 1
ATOM 2678 C C . ILE A 1 326 ? -15.701 9.476 -0.359 1.00 85.06 326 ILE A C 1
ATOM 2680 O O . ILE A 1 326 ? -15.252 8.356 -0.184 1.00 85.06 326 ILE A O 1
ATOM 2684 N N . GLY A 1 327 ? -16.961 9.662 -0.778 1.00 85.56 327 GLY A N 1
ATOM 2685 C CA . GLY A 1 327 ? -17.907 8.560 -1.020 1.00 85.56 327 GLY A CA 1
ATOM 2686 C C . GLY A 1 327 ? -18.291 7.741 0.225 1.00 85.56 327 GLY A C 1
ATOM 2687 O O . GLY A 1 327 ? -19.007 6.753 0.106 1.00 85.56 327 GLY A O 1
ATOM 2688 N N . VAL A 1 328 ? -17.838 8.152 1.411 1.00 90.06 328 VAL A N 1
ATOM 2689 C CA . VAL A 1 328 ? -18.027 7.467 2.695 1.00 90.06 328 VAL A CA 1
ATOM 2690 C C . VAL A 1 328 ? -19.094 8.188 3.522 1.00 90.06 328 VAL A C 1
ATOM 2692 O O . VAL A 1 328 ? -19.205 9.413 3.473 1.00 90.06 328 VAL A O 1
ATOM 2695 N N . LYS A 1 329 ? -19.879 7.424 4.289 1.00 93.31 329 LYS A N 1
ATOM 2696 C CA . LYS A 1 329 ? -20.902 7.927 5.220 1.00 93.31 329 LYS A CA 1
ATOM 2697 C C . LYS A 1 329 ? -20.520 7.599 6.666 1.00 93.31 329 LYS A C 1
ATOM 2699 O O . LYS A 1 329 ? -19.731 6.686 6.901 1.00 93.31 329 LYS A O 1
ATOM 2704 N N . LEU A 1 330 ? -21.115 8.314 7.621 1.00 94.12 330 LEU A N 1
ATOM 2705 C CA . LEU A 1 330 ? -20.986 8.004 9.048 1.00 94.12 330 LEU A CA 1
ATOM 2706 C C . LEU A 1 330 ? -21.382 6.551 9.336 1.00 94.12 330 LEU A C 1
ATOM 2708 O O . LEU A 1 330 ? -22.236 5.984 8.648 1.00 94.12 330 LEU A O 1
ATOM 2712 N N . LYS A 1 331 ? -20.761 5.962 10.361 1.00 93.69 331 LYS A N 1
ATOM 2713 C CA . LYS A 1 331 ? -20.976 4.583 10.831 1.00 93.69 331 LYS A CA 1
ATOM 2714 C C . LYS A 1 331 ? -20.624 3.490 9.815 1.00 93.69 331 LYS A C 1
ATOM 2716 O O . LYS A 1 331 ? -20.821 2.303 10.087 1.00 93.69 331 LYS A O 1
ATOM 2721 N N . LYS A 1 332 ? -20.097 3.843 8.639 1.00 96.25 332 LYS A N 1
ATOM 2722 C CA . LYS A 1 332 ? -19.548 2.871 7.689 1.00 96.25 332 LYS A CA 1
ATOM 2723 C C . LYS A 1 332 ? -18.160 2.435 8.125 1.00 96.25 332 LYS A C 1
ATOM 2725 O O . LYS A 1 332 ? -17.428 3.210 8.731 1.00 96.25 332 LYS A O 1
ATOM 2730 N N . ILE A 1 333 ? -17.824 1.185 7.831 1.00 97.38 333 ILE A N 1
ATOM 2731 C CA . ILE A 1 333 ? -16.488 0.645 8.072 1.00 97.38 333 ILE A CA 1
ATOM 2732 C C . ILE A 1 333 ? -15.669 0.878 6.816 1.00 97.38 333 ILE A C 1
ATOM 2734 O O . ILE A 1 333 ? -16.132 0.578 5.713 1.00 97.38 333 ILE A O 1
ATOM 2738 N N . ILE A 1 334 ? -14.470 1.422 6.980 1.00 97.12 334 ILE A N 1
ATOM 2739 C CA . ILE A 1 334 ? -13.525 1.590 5.882 1.00 97.12 334 ILE A CA 1
ATOM 2740 C C . ILE A 1 334 ? -12.206 0.907 6.216 1.00 97.12 334 ILE A C 1
ATOM 2742 O O . ILE A 1 334 ? -11.718 0.997 7.342 1.00 97.12 334 ILE A O 1
ATOM 2746 N N . ALA A 1 335 ? -11.631 0.244 5.218 1.00 96.06 335 ALA A N 1
ATOM 2747 C CA . ALA A 1 335 ? -10.265 -0.253 5.242 1.00 96.06 335 ALA A CA 1
ATOM 2748 C C . ALA A 1 335 ? -9.392 0.666 4.383 1.00 96.06 335 ALA A C 1
ATOM 2750 O O . ALA A 1 335 ? -9.690 0.899 3.209 1.00 96.06 335 ALA A O 1
ATOM 2751 N N . LEU A 1 336 ? -8.322 1.186 4.975 1.00 94.81 336 LEU A N 1
ATOM 2752 C CA . LEU A 1 336 ? -7.321 2.030 4.335 1.00 94.81 336 LEU A CA 1
ATOM 2753 C C . LEU A 1 336 ? -6.014 1.251 4.235 1.00 94.81 336 LEU A C 1
ATOM 2755 O O . LEU A 1 336 ? -5.432 0.904 5.260 1.00 94.81 336 LEU A O 1
ATOM 2759 N N . LEU A 1 337 ? -5.547 0.981 3.018 1.00 91.19 337 LEU A N 1
ATOM 2760 C CA . LEU A 1 337 ? -4.307 0.236 2.773 1.00 91.19 337 LEU A CA 1
ATOM 2761 C C . LEU A 1 337 ? -3.211 1.175 2.317 1.00 91.19 337 LEU A C 1
ATOM 2763 O O . LEU A 1 337 ? -3.444 1.991 1.423 1.00 91.19 337 LEU A O 1
ATOM 2767 N N . ARG A 1 338 ? -2.011 1.026 2.884 1.00 88.75 338 ARG A N 1
ATOM 2768 C CA . ARG A 1 338 ? -0.862 1.911 2.646 1.00 88.75 338 ARG A CA 1
ATOM 2769 C C . ARG A 1 338 ? -1.221 3.369 2.942 1.00 88.75 338 ARG A C 1
ATOM 2771 O O . ARG A 1 338 ? -0.964 4.265 2.133 1.00 88.75 338 ARG A O 1
ATOM 2778 N N . VAL A 1 339 ? -1.867 3.615 4.078 1.00 94.00 339 VAL A N 1
ATOM 2779 C CA . VAL A 1 339 ? -2.060 4.971 4.601 1.00 94.00 339 VAL A CA 1
ATOM 2780 C C . VAL A 1 339 ? -0.817 5.380 5.385 1.00 94.00 339 VAL A C 1
ATOM 2782 O O . VAL A 1 339 ? -0.197 4.552 6.051 1.00 94.00 339 VAL A O 1
ATOM 2785 N N . LYS A 1 340 ? -0.410 6.645 5.266 1.00 94.62 340 LYS A N 1
ATOM 2786 C CA . LYS A 1 340 ? 0.838 7.122 5.865 1.00 94.62 340 LYS A CA 1
ATOM 2787 C C . LYS A 1 340 ? 0.604 7.639 7.281 1.00 94.62 340 LYS A C 1
ATOM 2789 O O . LYS A 1 340 ? -0.267 8.489 7.469 1.00 94.62 340 LYS A O 1
ATOM 2794 N N . VAL A 1 341 ? 1.396 7.176 8.242 1.00 94.88 341 VAL A N 1
ATOM 2795 C CA . VAL A 1 341 ? 1.437 7.708 9.610 1.00 94.88 341 VAL A CA 1
ATOM 2796 C C . VAL A 1 341 ? 2.039 9.111 9.591 1.00 94.88 341 VAL A C 1
ATOM 2798 O O . VAL A 1 341 ? 3.034 9.363 8.911 1.00 94.88 341 VAL A O 1
ATOM 2801 N N . SER A 1 342 ? 1.425 10.042 10.316 1.00 94.12 342 SER A N 1
ATOM 2802 C CA . SER A 1 342 ? 1.893 11.418 10.428 1.00 94.12 342 SER A CA 1
ATOM 2803 C C . SER A 1 342 ? 1.817 11.907 11.867 1.00 94.12 342 SER A C 1
ATOM 2805 O O . SER A 1 342 ? 0.807 11.711 12.532 1.00 94.12 342 SER A O 1
ATOM 2807 N N . ASP A 1 343 ? 2.847 12.620 12.311 1.00 88.81 343 ASP A N 1
ATOM 2808 C CA . ASP A 1 343 ? 2.867 13.283 13.624 1.00 88.81 343 ASP A CA 1
ATOM 2809 C C . ASP A 1 343 ? 2.333 14.729 13.570 1.00 88.81 343 ASP A C 1
ATOM 2811 O O . ASP A 1 343 ? 2.517 15.533 14.492 1.00 88.81 343 ASP A O 1
ATOM 2815 N N . TRP A 1 344 ? 1.697 15.109 12.459 1.00 79.25 344 TRP A N 1
ATOM 2816 C CA . TRP A 1 344 ? 1.149 16.447 12.298 1.00 79.25 344 TRP A CA 1
ATOM 2817 C C . TRP A 1 344 ? -0.023 16.674 13.258 1.00 79.25 344 TRP A C 1
ATOM 2819 O O . TRP A 1 344 ? -1.072 16.052 13.121 1.00 79.25 344 TRP A O 1
ATOM 2829 N N . ARG A 1 345 ? 0.147 17.618 14.197 1.00 79.56 345 ARG A N 1
ATOM 2830 C CA . ARG A 1 345 ? -0.814 17.904 15.283 1.00 79.56 345 ARG A CA 1
ATOM 2831 C C . ARG A 1 345 ? -1.122 16.674 16.153 1.00 79.56 345 ARG A C 1
ATOM 2833 O O . ARG A 1 345 ? -2.237 16.523 16.639 1.00 79.56 345 ARG A O 1
ATOM 2840 N N . GLY A 1 346 ? -0.114 15.833 16.375 1.00 87.31 346 GLY A N 1
ATOM 2841 C CA . GLY A 1 346 ? -0.252 14.565 17.087 1.00 87.31 346 GLY A CA 1
ATOM 2842 C C . GLY A 1 346 ? -0.297 13.383 16.123 1.00 87.31 346 GLY A C 1
ATOM 2843 O O . GLY A 1 346 ? -0.010 13.521 14.937 1.00 87.31 346 GLY A O 1
ATOM 2844 N N . LEU A 1 347 ? -0.630 12.206 16.643 1.00 94.31 347 LEU A N 1
ATOM 2845 C CA . LEU A 1 347 ? -0.642 10.974 15.865 1.00 94.31 347 LEU A CA 1
ATOM 2846 C C . LEU A 1 347 ? -1.884 10.913 14.966 1.00 94.31 347 LEU A C 1
ATOM 2848 O O . LEU A 1 347 ? -3.014 10.796 15.436 1.00 94.31 347 LEU A O 1
ATOM 2852 N N . SER A 1 348 ? -1.660 10.982 13.661 1.00 96.31 348 SER A N 1
ATOM 2853 C CA . SER A 1 348 ? -2.692 11.018 12.628 1.00 96.31 348 SER A CA 1
ATOM 2854 C C . SER A 1 348 ? -2.300 10.161 11.422 1.00 96.31 348 SER A C 1
ATOM 2856 O O . SER A 1 348 ? -1.202 9.605 11.338 1.00 96.31 348 SER A O 1
ATOM 2858 N N . LEU A 1 349 ? -3.223 10.034 10.473 1.00 97.12 349 LEU A N 1
ATOM 2859 C CA . LEU A 1 349 ? -3.025 9.327 9.215 1.00 97.12 349 LEU A CA 1
ATOM 2860 C C . LEU A 1 349 ? -3.255 10.280 8.039 1.00 97.12 349 LEU A C 1
ATOM 2862 O O . LEU A 1 349 ? -4.099 11.173 8.090 1.00 97.12 349 LEU A O 1
ATOM 2866 N N . SER A 1 350 ? -2.525 10.083 6.947 1.00 95.31 350 SER A N 1
ATOM 2867 C CA . SER A 1 350 ? -2.613 10.920 5.751 1.00 95.31 350 SER A CA 1
ATOM 2868 C C . SER A 1 350 ? -2.765 10.061 4.502 1.00 95.31 350 SER A C 1
ATOM 2870 O O . SER A 1 350 ? -1.881 9.265 4.166 1.00 95.31 350 SER A O 1
ATOM 2872 N N . MET A 1 351 ? -3.879 10.246 3.793 1.00 92.19 351 MET A N 1
ATOM 2873 C CA . MET A 1 351 ? -4.150 9.605 2.508 1.00 92.19 351 MET A CA 1
ATOM 2874 C C . MET A 1 351 ? -3.067 9.973 1.494 1.00 92.19 351 MET A C 1
ATOM 2876 O O . MET A 1 351 ? -2.843 11.148 1.204 1.00 92.19 351 MET A O 1
ATOM 2880 N N . GLN A 1 352 ? -2.423 8.967 0.917 1.00 87.69 352 GLN A N 1
ATOM 2881 C CA . GLN A 1 352 ? -1.493 9.134 -0.194 1.00 87.69 352 GLN A CA 1
ATOM 2882 C C . GLN A 1 352 ? -2.166 8.738 -1.509 1.00 87.69 352 GLN A C 1
ATOM 2884 O O . GLN A 1 352 ? -3.189 8.060 -1.530 1.00 87.69 352 GLN A O 1
ATOM 2889 N N . ALA A 1 353 ? -1.564 9.117 -2.637 1.00 79.56 353 ALA A N 1
ATOM 2890 C CA . ALA A 1 353 ? -2.049 8.688 -3.953 1.00 79.56 353 ALA A CA 1
ATOM 2891 C C . ALA A 1 353 ? -1.966 7.161 -4.162 1.00 79.56 353 ALA A C 1
ATOM 2893 O O . ALA A 1 353 ? -2.633 6.623 -5.041 1.00 79.56 353 ALA A O 1
ATOM 2894 N N . SER A 1 354 ? -1.131 6.474 -3.378 1.00 78.94 354 SER A N 1
ATOM 2895 C CA . SER A 1 354 ? -0.998 5.015 -3.341 1.00 78.94 354 SER A CA 1
ATOM 2896 C C . SER A 1 354 ? -1.993 4.333 -2.397 1.00 78.94 354 SER A C 1
ATOM 2898 O O . SER A 1 354 ? -2.146 3.108 -2.472 1.00 78.94 354 SER A O 1
ATOM 2900 N N . THR A 1 355 ? -2.650 5.097 -1.518 1.00 87.56 355 THR A N 1
ATOM 2901 C CA . THR A 1 355 ? -3.569 4.560 -0.517 1.00 87.56 355 THR A CA 1
ATOM 2902 C C . THR A 1 355 ? -4.832 4.042 -1.193 1.00 87.56 355 THR A C 1
ATOM 2904 O O . THR A 1 355 ? -5.454 4.740 -1.995 1.00 87.56 355 THR A O 1
ATOM 2907 N N . LEU A 1 356 ? -5.215 2.810 -0.867 1.00 87.25 356 LEU A N 1
ATOM 2908 C CA . LEU A 1 356 ? -6.475 2.215 -1.309 1.00 87.25 356 LEU A CA 1
ATOM 2909 C C . LEU A 1 356 ? -7.501 2.333 -0.192 1.00 87.25 356 LEU A C 1
ATOM 2911 O O . LEU A 1 356 ? -7.176 2.104 0.968 1.00 87.25 356 LEU A O 1
ATOM 2915 N N . MET A 1 357 ? -8.735 2.674 -0.550 1.00 90.81 357 MET A N 1
ATOM 2916 C CA . MET A 1 357 ? -9.850 2.743 0.387 1.00 90.81 357 MET A CA 1
ATOM 2917 C C . MET A 1 357 ? -10.945 1.789 -0.067 1.00 90.81 357 MET A C 1
ATOM 2919 O O . MET A 1 357 ? -11.482 1.942 -1.166 1.00 90.81 357 MET A O 1
ATOM 2923 N N . HIS A 1 358 ? -11.288 0.831 0.788 1.00 91.56 358 HIS A N 1
ATOM 2924 C CA . HIS A 1 358 ? -12.410 -0.080 0.588 1.00 91.56 358 HIS A CA 1
ATOM 2925 C C . HIS A 1 358 ? -13.494 0.230 1.617 1.00 91.56 358 HIS A C 1
ATOM 2927 O O . HIS A 1 358 ? -13.213 0.334 2.809 1.00 91.56 358 HIS A O 1
ATOM 2933 N N . ILE A 1 359 ? -14.727 0.398 1.146 1.00 94.31 359 ILE A N 1
ATOM 2934 C CA . ILE A 1 359 ? -15.891 0.682 1.988 1.00 94.31 359 ILE A CA 1
ATOM 2935 C C . ILE A 1 359 ? -16.624 -0.634 2.206 1.00 94.31 359 ILE A C 1
ATOM 2937 O O . ILE A 1 359 ? -16.996 -1.275 1.229 1.00 94.31 359 ILE A O 1
ATOM 2941 N N . GLU A 1 360 ? -16.805 -1.012 3.470 1.00 93.81 360 GLU A N 1
ATOM 2942 C CA . GLU A 1 360 ? -17.423 -2.274 3.896 1.00 93.81 360 GLU A CA 1
ATOM 2943 C C . GLU A 1 360 ? -16.893 -3.493 3.115 1.00 93.81 360 GLU A C 1
ATOM 2945 O O . GLU A 1 360 ? -17.677 -4.208 2.492 1.00 93.81 360 GLU A O 1
ATOM 2950 N N . PRO A 1 361 ? -15.561 -3.730 3.103 1.00 92.25 361 PRO A N 1
ATOM 2951 C CA . PRO A 1 361 ? -15.025 -4.928 2.470 1.00 92.25 361 PRO A CA 1
ATOM 2952 C C . PRO A 1 361 ? -15.593 -6.173 3.157 1.00 92.25 361 PRO A C 1
ATOM 2954 O O . PRO A 1 361 ? -15.680 -6.211 4.386 1.00 92.25 361 PRO A O 1
ATOM 2957 N N . ASP A 1 362 ? -15.949 -7.191 2.376 1.00 90.12 362 ASP A N 1
ATOM 2958 C CA . ASP A 1 362 ? -16.456 -8.460 2.904 1.00 90.12 362 ASP A CA 1
ATOM 2959 C C . ASP A 1 362 ? -15.303 -9.320 3.441 1.00 90.12 362 ASP A C 1
ATOM 2961 O O . ASP A 1 362 ? -14.718 -10.143 2.740 1.00 90.12 362 ASP A O 1
ATOM 2965 N N . ILE A 1 363 ? -14.917 -9.030 4.682 1.00 91.44 363 ILE A N 1
ATOM 2966 C CA . ILE A 1 363 ? -13.852 -9.694 5.436 1.00 91.44 363 ILE A CA 1
ATOM 2967 C C . ILE A 1 363 ? -14.265 -9.828 6.899 1.00 91.44 363 ILE A C 1
ATOM 2969 O O . ILE A 1 363 ? -15.096 -9.064 7.399 1.00 91.44 363 ILE A O 1
ATOM 2973 N N . GLN A 1 364 ? -13.658 -10.780 7.606 1.00 93.38 364 GLN A N 1
ATOM 2974 C CA . GLN A 1 364 ? -13.992 -11.075 9.001 1.00 93.38 364 GLN A CA 1
ATOM 2975 C C . GLN A 1 364 ? -13.856 -9.847 9.911 1.00 93.38 364 GLN A C 1
ATOM 2977 O O . GLN A 1 364 ? -14.718 -9.608 10.754 1.00 93.38 364 GLN A O 1
ATOM 2982 N N . GLU A 1 365 ? -12.826 -9.025 9.715 1.00 94.25 365 GLU A N 1
ATOM 2983 C CA . GLU A 1 365 ? -12.575 -7.824 10.511 1.00 94.25 365 GLU A CA 1
ATOM 2984 C C . GLU A 1 365 ? -13.714 -6.809 10.403 1.00 94.25 365 GLU A C 1
ATOM 2986 O O . GLU A 1 365 ? -14.073 -6.190 11.404 1.00 94.25 365 GLU A O 1
ATOM 2991 N N . THR A 1 366 ? -14.333 -6.676 9.225 1.00 96.00 366 THR A N 1
ATOM 2992 C CA . THR A 1 366 ? -15.506 -5.814 9.028 1.00 96.00 366 THR A CA 1
ATOM 2993 C C . THR A 1 366 ? -16.681 -6.311 9.863 1.00 96.00 366 THR A C 1
ATOM 2995 O O . THR A 1 366 ? -17.309 -5.523 10.569 1.00 96.00 366 THR A O 1
ATOM 2998 N N . HIS A 1 367 ? -16.957 -7.616 9.833 1.00 95.06 367 HIS A N 1
ATOM 2999 C CA . HIS A 1 367 ? -18.051 -8.221 10.597 1.00 95.06 367 HIS A CA 1
ATOM 3000 C C . HIS A 1 367 ? -17.832 -8.071 12.110 1.00 95.06 367 HIS A C 1
ATOM 3002 O O . HIS A 1 367 ? -18.752 -7.710 12.847 1.00 95.06 367 HIS A O 1
ATOM 3008 N N . LEU A 1 368 ? -16.593 -8.258 12.574 1.00 94.94 368 LEU A N 1
ATOM 3009 C CA . LEU A 1 368 ? -16.213 -8.088 13.979 1.00 94.94 368 LEU A CA 1
ATOM 3010 C C . LEU A 1 368 ? -16.294 -6.628 14.448 1.00 94.94 368 LEU A C 1
ATOM 3012 O O . LEU A 1 368 ? -16.773 -6.370 15.556 1.00 94.94 368 LEU A O 1
ATOM 3016 N N . LEU A 1 369 ? -15.840 -5.669 13.630 1.00 95.69 369 LEU A N 1
ATOM 3017 C CA . LEU A 1 369 ? -15.978 -4.242 13.941 1.00 95.69 369 LEU A CA 1
ATOM 3018 C C . LEU A 1 369 ? -17.446 -3.818 13.958 1.00 95.69 369 LEU A C 1
ATOM 3020 O O . LEU A 1 369 ? -17.833 -3.056 14.841 1.00 95.69 369 LEU A O 1
ATOM 3024 N N . ARG A 1 370 ? -18.256 -4.313 13.012 1.00 96.00 370 ARG A N 1
ATOM 3025 C CA . ARG A 1 370 ? -19.690 -4.008 12.926 1.00 96.00 370 ARG A CA 1
ATOM 3026 C C . ARG A 1 370 ? -20.402 -4.440 14.199 1.00 96.00 370 ARG A C 1
ATOM 3028 O O . ARG A 1 370 ? -21.004 -3.599 14.856 1.00 96.00 370 ARG A O 1
ATOM 3035 N N . LYS A 1 371 ? -20.237 -5.709 14.583 1.00 94.06 371 LYS A N 1
ATOM 3036 C CA . LYS A 1 371 ? -20.821 -6.261 15.809 1.00 94.06 371 LYS A CA 1
ATOM 3037 C C . LYS A 1 371 ? -20.423 -5.445 17.041 1.00 94.06 371 LYS A C 1
ATOM 3039 O O . LYS A 1 371 ? -21.276 -5.003 17.796 1.00 94.06 371 LYS A O 1
ATOM 3044 N N . TRP A 1 372 ? -19.127 -5.182 17.210 1.00 94.44 372 TRP A N 1
ATOM 3045 C CA . TRP A 1 372 ? -18.641 -4.389 18.341 1.00 94.44 372 TRP A CA 1
ATOM 3046 C C . TRP A 1 372 ? -19.230 -2.969 18.377 1.00 94.44 372 TRP A C 1
ATOM 3048 O O . TRP A 1 372 ? -19.576 -2.469 19.451 1.00 94.44 372 TRP A O 1
ATOM 3058 N N . TYR A 1 373 ? -19.327 -2.308 17.223 1.00 93.06 373 TYR A N 1
ATOM 3059 C CA . TYR A 1 373 ? -19.834 -0.943 17.158 1.00 93.06 373 TYR A CA 1
ATOM 3060 C C . TYR A 1 373 ? -21.330 -0.879 17.460 1.00 93.06 373 TYR A C 1
ATOM 3062 O O . TYR A 1 373 ? -21.752 0.020 18.182 1.00 93.06 373 TYR A O 1
ATOM 3070 N N . ASP A 1 374 ? -22.109 -1.840 16.967 1.00 90.44 374 ASP A N 1
ATOM 3071 C CA . ASP A 1 374 ? -23.551 -1.897 17.207 1.00 90.44 374 ASP A CA 1
ATOM 3072 C C . ASP A 1 374 ? -23.873 -2.265 18.672 1.00 90.44 374 ASP A C 1
ATOM 3074 O O . ASP A 1 374 ? -24.803 -1.695 19.242 1.00 90.44 374 ASP A O 1
ATOM 3078 N N . ASP A 1 375 ? -23.066 -3.129 19.306 1.00 86.12 375 ASP A N 1
ATOM 3079 C CA . ASP A 1 375 ? -23.269 -3.573 20.695 1.00 86.12 375 ASP A CA 1
ATOM 3080 C C . ASP A 1 375 ? -22.806 -2.536 21.743 1.00 86.12 375 ASP A C 1
ATOM 3082 O O . ASP A 1 375 ? -23.472 -2.318 22.755 1.00 86.12 375 ASP A O 1
ATOM 3086 N N . ILE A 1 376 ? -21.614 -1.949 21.562 1.00 76.25 376 ILE A N 1
ATOM 3087 C CA . ILE A 1 376 ? -20.904 -1.201 22.624 1.00 76.25 376 ILE A CA 1
ATOM 3088 C C . ILE A 1 376 ? -20.328 0.133 22.122 1.00 76.25 376 ILE A C 1
ATOM 3090 O O . ILE A 1 376 ? -20.114 1.054 22.913 1.00 76.25 376 ILE A O 1
ATOM 3094 N N . GLY A 1 377 ? -20.003 0.239 20.832 1.00 68.25 377 GLY A N 1
ATOM 3095 C CA . GLY A 1 377 ? -19.309 1.406 20.280 1.00 68.25 377 GLY A CA 1
ATOM 3096 C C . GLY A 1 377 ? -20.214 2.611 20.004 1.00 68.25 377 GLY A C 1
ATOM 3097 O O . GLY A 1 377 ? -19.787 3.750 20.175 1.00 68.25 377 GLY A O 1
ATOM 3098 N N . ASN A 1 378 ? -21.463 2.397 19.596 1.00 71.38 378 ASN A N 1
ATOM 3099 C CA . ASN A 1 378 ? -22.379 3.468 19.213 1.00 71.38 378 ASN A CA 1
ATOM 3100 C C . ASN A 1 378 ? -22.811 4.276 20.453 1.00 71.38 378 ASN A C 1
ATOM 3102 O O . ASN A 1 378 ? -23.556 3.787 21.296 1.00 71.38 378 ASN A O 1
ATOM 3106 N N . GLY A 1 379 ? -22.339 5.522 20.559 1.00 68.38 379 GLY A N 1
ATOM 3107 C CA . GLY A 1 379 ? -22.598 6.404 21.705 1.00 68.38 379 GLY A CA 1
ATOM 3108 C C . GLY A 1 379 ? -21.524 6.376 22.799 1.00 68.38 379 GLY A C 1
ATOM 3109 O O . GLY A 1 379 ? -21.663 7.084 23.796 1.00 68.38 379 GLY A O 1
ATOM 3110 N N . LYS A 1 380 ? -20.438 5.610 22.623 1.00 79.81 380 LYS A N 1
ATOM 3111 C CA . LYS A 1 380 ? -19.261 5.705 23.495 1.00 79.81 380 LYS A CA 1
ATOM 3112 C C . LYS A 1 380 ? -18.487 6.992 23.225 1.00 79.81 380 LYS A C 1
ATOM 3114 O O . LYS A 1 380 ? -18.342 7.419 22.084 1.00 79.81 380 LYS A O 1
ATOM 3119 N N . VAL A 1 381 ? -17.927 7.569 24.285 1.00 84.12 381 VAL A N 1
ATOM 3120 C CA . VAL A 1 381 ? -16.887 8.593 24.156 1.00 84.12 381 VAL A CA 1
ATOM 3121 C C . VAL A 1 381 ? -15.577 7.879 23.855 1.00 84.12 381 VAL A C 1
ATOM 3123 O O . VAL A 1 381 ? -15.157 7.001 24.611 1.00 84.12 381 VAL A O 1
ATOM 3126 N N . PHE A 1 382 ? -14.949 8.242 22.744 1.00 88.81 382 PHE A N 1
ATOM 3127 C CA . PHE A 1 382 ? -13.669 7.686 22.337 1.00 88.81 382 PHE A CA 1
ATOM 3128 C C . PHE A 1 382 ? -12.528 8.667 22.608 1.00 88.81 382 PHE A C 1
ATOM 3130 O O . PHE A 1 382 ? -12.714 9.885 22.583 1.00 88.81 382 PHE A O 1
ATOM 3137 N N . THR A 1 383 ? -11.333 8.131 22.841 1.00 90.94 383 THR A N 1
ATOM 3138 C CA . THR A 1 383 ? -10.148 8.932 23.173 1.00 90.94 383 THR A CA 1
ATOM 3139 C C . THR A 1 383 ? -9.233 9.041 21.963 1.00 90.94 383 THR A C 1
ATOM 3141 O O . THR A 1 383 ? -8.960 8.043 21.302 1.00 90.94 383 THR A O 1
ATOM 3144 N N . MET A 1 384 ? -8.720 10.238 21.675 1.00 90.81 384 MET A N 1
ATOM 3145 C CA . MET A 1 384 ? -7.723 10.419 20.616 1.00 90.81 384 MET A CA 1
ATOM 3146 C C . MET A 1 384 ? -6.481 9.571 20.886 1.00 90.81 384 MET A C 1
ATOM 3148 O O . MET A 1 384 ? -5.963 9.551 22.002 1.00 90.81 384 MET A O 1
ATOM 3152 N N . VAL A 1 385 ? -5.988 8.887 19.858 1.00 91.00 385 VAL A N 1
ATOM 3153 C CA . VAL A 1 385 ? -4.715 8.181 19.934 1.00 91.00 385 VAL A CA 1
ATOM 3154 C C . VAL A 1 385 ? -3.572 9.196 20.038 1.00 91.00 385 VAL A C 1
ATOM 3156 O O . VAL A 1 385 ? -3.544 10.211 19.344 1.00 91.00 385 VAL A O 1
ATOM 3159 N N . PHE A 1 386 ? -2.616 8.917 20.914 1.00 87.12 386 PHE A N 1
ATOM 3160 C CA . PHE A 1 386 ? -1.407 9.708 21.114 1.00 87.12 386 PHE A CA 1
ATOM 3161 C C . PHE A 1 386 ? -0.202 8.772 21.245 1.00 87.12 386 PHE A C 1
ATOM 3163 O O . PHE A 1 386 ? -0.376 7.559 21.414 1.00 87.12 386 PHE A O 1
ATOM 3170 N N . ARG A 1 387 ? 1.002 9.332 21.107 1.00 82.62 387 ARG A N 1
ATOM 3171 C CA . ARG A 1 387 ? 2.253 8.598 21.314 1.00 82.62 387 ARG A CA 1
ATOM 3172 C C . ARG A 1 387 ? 2.602 8.460 22.783 1.00 82.62 387 ARG A C 1
ATOM 3174 O O . ARG A 1 387 ? 2.450 9.470 23.502 1.00 82.62 387 ARG A O 1
#

InterPro domains:
  IPR001315 CARD domain [PF00619] (20-102)
  IPR001315 CARD domain [PS50209] (20-103)
  IPR001315 CARD domain [SM00114] (17-102)
  IPR011029 Death-like domain superfamily [G3DSA:1.10.533.10] (15-111)
  IPR011029 Death-like domain superfamily [SSF47986] (16-102)
  IPR012340 Nucleic acid-binding, OB-fold [G3DSA:2.40.50.140] (135-248)
  IPR012340 Nucleic acid-binding, OB-fold [G3DSA:2.40.50.140] (251-384)
  IPR012340 Nucleic acid-binding, OB-fold [SSF50249] (136-247)
  IPR012340 Nucleic acid-binding, OB-fold [SSF50249] (259-375)
  IPR031657 Replication protein A, OB domain [PF16900] (264-359)